Protein AF-0000000069885758 (afdb_homodimer)

Sequence (596 aa):
MWTYFDYKHWYDSSVLCEGYEKERKEKVSLLSLFIHCLVPGEAPQDLKSAHPSGGSHHKEPNPGRKSREGNLKYCLVILNQPLDKCFRRLWHKALLRACADGGANRLYDATEGERESFLPEFISGDFDSIRPEVSEYYAIKGCELISTPDQDHTDFTKCLEVLQKKIAEKDLQVDVIVTLGGLAGRFDQIMASVSTLFQATRITPLPVTIIQEESLICLLQPGKHKLCVDTGLEGEWCGLIPVGQPCKRVTTTGLKWNLTNHMLSFGTLVSTSNTYDGSGVVTVETDHPLLWTMAIKTMWTYFDYKHWYDSSVLCEGYEKERKEKVSLLSLFIHCLVPGEAPQDLKSAHPSGGSHHKEPNPGRKSREGNLKYCLVILNQPLDKCFRRLWHKALLRACADGGANRLYDATEGERESFLPEFISGDFDSIRPEVSEYYAIKGCELISTPDQDHTDFTKCLEVLQKKIAEKDLQVDVIVTLGGLAGRFDQIMASVSTLFQATRITPLPVTIIQEESLICLLQPGKHKLCVDTGLEGEWCGLIPVGQPCKRVTTTGLKWNLTNHMLSFGTLVSTSNTYDGSGVVTVETDHPLLWTMAIKT

Solvent-accessible surface area (backbone atoms only — not comparable to full-atom values): 33006 Å² total; per-residue (Å²): 135,86,79,78,78,79,86,65,78,80,67,77,74,74,81,66,65,73,74,57,61,73,70,64,62,65,59,27,51,56,58,34,39,76,35,72,31,76,73,85,70,76,88,78,70,95,94,75,90,66,83,76,78,80,81,77,77,79,70,74,76,65,80,66,77,70,67,77,70,69,82,60,34,27,32,37,37,30,29,70,37,84,78,61,83,52,48,61,62,52,56,76,66,35,78,44,38,34,21,23,28,30,8,46,45,39,52,54,64,74,27,65,96,50,47,84,80,65,71,43,64,30,36,23,18,68,55,82,63,36,47,67,72,54,55,50,50,42,48,74,74,64,31,42,77,45,82,45,77,60,80,88,49,52,42,63,47,52,33,50,48,53,49,44,51,51,37,59,75,66,66,58,82,64,60,32,38,41,26,40,27,41,65,59,76,51,55,48,54,24,52,46,44,56,26,34,55,50,37,37,68,77,61,36,93,52,54,58,35,36,34,38,85,46,25,33,37,34,66,39,63,55,41,63,36,36,32,49,65,66,68,78,44,59,44,79,35,27,29,45,41,27,57,29,31,57,23,67,39,27,33,40,44,40,36,64,77,58,38,75,64,34,57,30,23,62,48,75,39,63,48,46,81,33,34,67,59,76,74,37,44,33,36,42,34,30,72,34,54,34,31,40,35,33,29,37,67,108,137,83,79,77,78,80,87,66,81,83,67,84,82,74,82,84,76,69,75,87,64,66,72,82,58,54,77,25,48,49,72,19,34,87,26,40,64,41,43,70,59,78,70,76,72,76,83,69,84,85,66,89,82,79,85,72,78,76,70,74,76,68,78,66,79,68,69,77,61,71,79,81,33,27,31,36,38,31,29,69,36,84,78,61,81,54,48,61,63,52,56,74,64,34,78,44,38,34,22,21,28,29,8,45,46,39,52,54,62,73,27,66,95,51,47,85,80,65,70,43,64,30,37,22,18,67,54,83,65,34,46,69,71,53,55,51,49,42,48,75,74,65,32,42,77,45,81,46,74,59,80,89,50,53,42,63,47,52,34,48,48,54,47,43,50,52,37,60,75,66,65,57,82,63,53,33,37,43,27,40,26,42,67,59,78,52,55,48,52,26,51,46,43,56,27,36,53,51,35,36,66,79,63,36,92,52,53,59,36,35,35,36,85,46,26,34,37,35,67,39,62,56,42,71,39,46,36,46,65,68,37,79,32,59,46,80,35,27,29,46,41,28,59,28,30,58,23,67,39,27,34,39,44,38,36,63,76,58,38,74,64,34,58,30,24,61,45,73,40,64,48,46,81,32,34,68,58,76,74,36,43,33,35,42,33,31,71,32,54,34,31,38,35,34,28,37,65,108

InterPro domains:
  IPR006282 Thiamin pyrophosphokinase [TIGR01378] (76-294)
  IPR006282 Thiamin pyrophosphokinase [cd07995] (75-294)
  IPR007371 Thiamin pyrophosphokinase, catalytic domain [PF04263] (87-200)
  IPR007373 Thiamin pyrophosphokinase, thiamin-binding domain [PF04265] (224-291)
  IPR007373 Thiamin pyrophosphokinase, thiamin-binding domain [SM00983] (223-290)
  IPR036371 Thiamin pyrophosphokinase, thiamin-binding domain superfamily [SSF63862] (214-297)
  IPR036759 Thiamin pyrophosphokinase, catalytic domain superfamily [G3DSA:3.40.50.10240] (74-213)
  IPR036759 Thiamin pyrophosphokinase, catalytic domain superfamily [SSF63999] (67-210)

pLDDT: mean 77.27, std 27.97, range [18.02, 98.38]

Organism: Camelus bactrianus (NCBI:txid9837)

Nearest PDB structures (foldseek):
  3s4y-assembly1_A  TM=9.937E-01  e=1.651E-45  Homo sapiens
  2f17-assembly1_A  TM=9.076E-01  e=5.155E-46  Mus musculus
  2hh9-assembly1_A  TM=8.780E-01  e=3.515E-23  Candida albicans
  2g9z-assembly1_B  TM=8.948E-01  e=7.795E-23  Candida albicans
  2hh9-assembly1_B  TM=8.996E-01  e=5.889E-22  Candida albicans

Structure (mmCIF, N/CA/C/O backbone):
data_AF-0000000069885758-model_v1
#
loop_
_entity.id
_entity.type
_entity.pdbx_description
1 polymer 'Thiamine pyrophosphokinase 1'
#
loop_
_atom_site.group_PDB
_atom_site.id
_atom_site.type_symbol
_atom_site.label_atom_id
_atom_site.label_alt_id
_atom_site.label_comp_id
_atom_site.label_asym_id
_atom_site.label_entity_id
_atom_site.label_seq_id
_atom_site.pdbx_PDB_ins_code
_atom_site.Cartn_x
_atom_site.Cartn_y
_atom_site.Cartn_z
_atom_site.occupancy
_atom_site.B_iso_or_equiv
_atom_site.auth_seq_id
_atom_site.auth_comp_id
_atom_site.auth_asym_id
_atom_site.auth_atom_id
_atom_site.pdbx_PDB_model_num
ATOM 1 N N . MET A 1 1 ? -36.062 -21.953 16.547 1 20.11 1 MET A N 1
ATOM 2 C CA . MET A 1 1 ? -35.531 -22.797 17.609 1 20.11 1 MET A CA 1
ATOM 3 C C . MET A 1 1 ? -34.094 -23.156 17.344 1 20.11 1 MET A C 1
ATOM 5 O O . MET A 1 1 ? -33.781 -23.75 16.297 1 20.11 1 MET A O 1
ATOM 9 N N . TRP A 1 2 ? -33.062 -22.281 17.734 1 21.5 2 TRP A N 1
ATOM 10 C CA . TRP A 1 2 ? -31.766 -21.844 17.266 1 21.5 2 TRP A CA 1
ATOM 11 C C . TRP A 1 2 ? -30.672 -22.812 17.703 1 21.5 2 TRP A C 1
ATOM 13 O O . TRP A 1 2 ? -30.406 -22.969 18.891 1 21.5 2 TRP A O 1
ATOM 23 N N . THR A 1 3 ? -30.703 -24.188 17.266 1 20.47 3 THR A N 1
ATOM 24 C CA . THR A 1 3 ? -30.047 -25.359 17.828 1 20.47 3 THR A CA 1
ATOM 25 C C . THR A 1 3 ? -28.531 -25.156 17.875 1 20.47 3 THR A C 1
ATOM 27 O O . THR A 1 3 ? -27.938 -24.641 16.938 1 20.47 3 THR A O 1
ATOM 30 N N . TYR A 1 4 ? -27.953 -25.047 19.094 1 21.47 4 TYR A N 1
ATOM 31 C CA . TYR A 1 4 ? -26.656 -24.891 19.75 1 21.47 4 TYR A CA 1
ATOM 32 C C . TYR A 1 4 ? -25.688 -26 19.344 1 21.47 4 TYR A C 1
ATOM 34 O O . TYR A 1 4 ? -25.891 -27.172 19.703 1 21.47 4 TYR A O 1
ATOM 42 N N . PHE A 1 5 ? -25.281 -26.047 18.047 1 22.27 5 PHE A N 1
ATOM 43 C CA . PHE A 1 5 ? -24.5 -27.188 17.578 1 22.27 5 PHE A CA 1
ATOM 44 C C . PHE A 1 5 ? -23.266 -27.391 18.453 1 22.27 5 PHE A C 1
ATOM 46 O O . PHE A 1 5 ? -22.562 -26.422 18.781 1 22.27 5 PHE A O 1
ATOM 53 N N . ASP A 1 6 ? -23.234 -28.328 19.328 1 20.09 6 ASP A N 1
ATOM 54 C CA . ASP A 1 6 ? -22.359 -28.953 20.312 1 20.09 6 ASP A CA 1
ATOM 55 C C . ASP A 1 6 ? -20.953 -29.172 19.719 1 20.09 6 ASP A C 1
ATOM 57 O O . ASP A 1 6 ? -20.797 -29.875 18.719 1 20.09 6 ASP A O 1
ATOM 61 N N . TYR A 1 7 ? -20.031 -28.25 19.922 1 19.81 7 TYR A N 1
ATOM 62 C CA . TYR A 1 7 ? -18.641 -28.062 19.547 1 19.81 7 TYR A CA 1
ATOM 63 C C . TYR A 1 7 ? -17.766 -29.141 20.156 1 19.81 7 TYR A C 1
ATOM 65 O O . TYR A 1 7 ? -16.719 -28.844 20.75 1 19.81 7 TYR A O 1
ATOM 73 N N . LYS A 1 8 ? -18.422 -30.234 20.625 1 21.73 8 LYS A N 1
ATOM 74 C CA . LYS A 1 8 ? -17.734 -31.172 21.516 1 21.73 8 LYS A CA 1
ATOM 75 C C . LYS A 1 8 ? -16.484 -31.734 20.859 1 21.73 8 LYS A C 1
ATOM 77 O O . LYS A 1 8 ? -15.43 -31.812 21.5 1 21.73 8 LYS A O 1
ATOM 82 N N . HIS A 1 9 ? -16.594 -32.594 19.922 1 20.19 9 HIS A N 1
ATOM 83 C CA . HIS A 1 9 ? -15.781 -33.812 19.891 1 20.19 9 HIS A CA 1
ATOM 84 C C . HIS A 1 9 ? -14.367 -33.5 19.406 1 20.19 9 HIS A C 1
ATOM 86 O O . HIS A 1 9 ? -13.586 -34.438 19.156 1 20.19 9 HIS A O 1
ATOM 92 N N . TRP A 1 10 ? -14.039 -32.344 18.859 1 20.89 10 TRP A N 1
ATOM 93 C CA . TRP A 1 10 ? -12.945 -32.469 17.906 1 20.89 10 TRP A CA 1
ATOM 94 C C . TRP A 1 10 ? -11.602 -32.594 18.625 1 20.89 10 TRP A C 1
ATOM 96 O O . TRP A 1 10 ? -10.547 -32.562 17.984 1 20.89 10 TRP A O 1
ATOM 106 N N . TYR A 1 11 ? -11.602 -32.656 20.047 1 21.75 11 TYR A N 1
ATOM 107 C CA . TYR A 1 11 ? -10.297 -32.5 20.688 1 21.75 11 TYR A CA 1
ATOM 108 C C . TYR A 1 11 ? -9.484 -33.781 20.609 1 21.75 11 TYR A C 1
ATOM 110 O O . TYR A 1 11 ? -9.031 -34.312 21.625 1 21.75 11 TYR A O 1
ATOM 118 N N . ASP A 1 12 ? -9.875 -34.719 19.891 1 22.72 12 ASP A N 1
ATOM 119 C CA . ASP A 1 12 ? -9.062 -35.875 20.266 1 22.72 12 ASP A CA 1
ATOM 120 C C . ASP A 1 12 ? -7.578 -35.594 20.078 1 22.72 12 ASP A C 1
ATOM 122 O O . ASP A 1 12 ? -7.156 -35.156 19 1 22.72 12 ASP A O 1
ATOM 126 N N . SER A 1 13 ? -6.668 -35.531 21.156 1 24.08 13 SER A N 1
ATOM 127 C CA . SER A 1 13 ? -5.359 -35.156 21.672 1 24.08 13 SER A CA 1
ATOM 128 C C . SER A 1 13 ? -4.234 -35.875 20.922 1 24.08 13 SER A C 1
ATOM 130 O O . SER A 1 13 ? -3.115 -35.375 20.844 1 24.08 13 SER A O 1
ATOM 132 N N . SER A 1 14 ? -4.301 -37.219 20.875 1 24.34 14 SER A N 1
ATOM 133 C CA . SER A 1 14 ? -3.16 -38.125 20.812 1 24.34 14 SER A CA 1
ATOM 134 C C . SER A 1 14 ? -2.484 -38.062 19.438 1 24.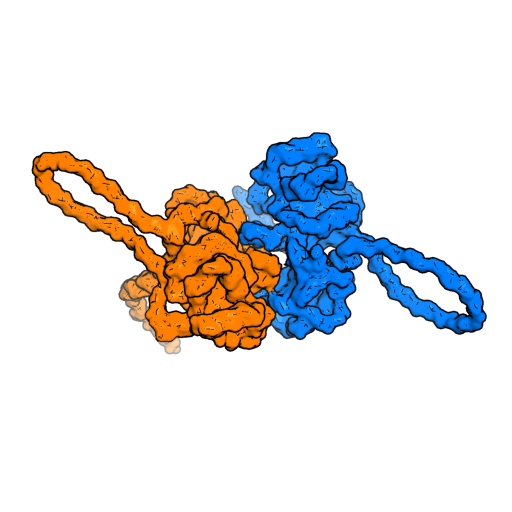34 14 SER A C 1
ATOM 136 O O . SER A 1 14 ? -1.276 -38.281 19.328 1 24.34 14 SER A O 1
ATOM 138 N N . VAL A 1 15 ? -3.314 -38.375 18.406 1 23.56 15 VAL A N 1
ATOM 139 C CA . VAL A 1 15 ? -2.736 -38.719 17.125 1 23.56 15 VAL A CA 1
ATOM 140 C C . VAL A 1 15 ? -2.039 -37.531 16.5 1 23.56 15 VAL A C 1
ATOM 142 O O . VAL A 1 15 ? -1.498 -37.625 15.398 1 23.56 15 VAL A O 1
ATOM 145 N N . LEU A 1 16 ? -2.131 -36.281 17.094 1 24.61 16 LEU A N 1
ATOM 146 C CA . LEU A 1 16 ? -1.741 -35.031 16.5 1 24.61 16 LEU A CA 1
ATOM 147 C C . LEU A 1 16 ? -0.222 -34.906 16.422 1 24.61 16 LEU A C 1
ATOM 149 O O . LEU A 1 16 ? 0.301 -33.938 15.852 1 24.61 16 LEU A O 1
ATOM 153 N N . CYS A 1 17 ? 0.562 -35.562 17.219 1 23.73 17 CYS A N 1
ATOM 154 C CA . CYS A 1 17 ? 1.978 -35.375 17.5 1 23.73 17 CYS A CA 1
ATOM 155 C C . CYS A 1 17 ? 2.84 -35.844 16.328 1 23.73 17 CYS A C 1
ATOM 157 O O . CYS A 1 17 ? 3.945 -35.312 16.125 1 23.73 17 CYS A O 1
ATOM 159 N N . GLU A 1 18 ? 2.604 -37.094 15.891 1 26.81 18 GLU A N 1
ATOM 160 C CA . GLU A 1 18 ? 3.635 -37.719 15.078 1 26.81 18 GLU A CA 1
ATOM 161 C C . GLU A 1 18 ? 3.777 -37.031 13.727 1 26.81 18 GLU A C 1
ATOM 163 O O . GLU A 1 18 ? 4.879 -36.938 13.18 1 26.81 18 GLU A O 1
ATOM 168 N N . GLY A 1 19 ? 2.598 -36.75 12.977 1 24.81 19 GLY A N 1
ATOM 169 C CA . GLY A 1 19 ? 2.539 -36.281 11.602 1 24.81 19 GLY A CA 1
ATOM 170 C C . GLY A 1 19 ? 2.998 -34.844 11.43 1 24.81 19 GLY A C 1
ATOM 171 O O . GLY A 1 19 ? 2.902 -34.281 10.336 1 24.81 19 GLY A O 1
ATOM 172 N N . TYR A 1 20 ? 3.199 -33.969 12.438 1 28.89 20 TYR A N 1
ATOM 173 C CA . TYR A 1 20 ? 3.732 -32.625 12.594 1 28.89 20 TYR A CA 1
ATOM 174 C C . TYR A 1 20 ? 5.195 -32.562 12.172 1 28.89 20 TYR A C 1
ATOM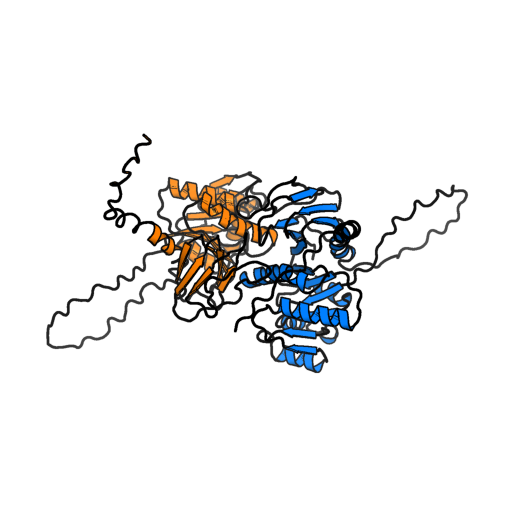 176 O O . TYR A 1 20 ? 5.75 -31.469 11.984 1 28.89 20 TYR A O 1
ATOM 184 N N . GLU A 1 21 ? 6.004 -33.531 12.367 1 28.75 21 GLU A N 1
ATOM 185 C CA . GLU A 1 21 ? 7.438 -33.5 12.109 1 28.75 21 GLU A CA 1
ATOM 186 C C . GLU A 1 21 ? 7.73 -33.344 10.625 1 28.75 21 GLU A C 1
ATOM 188 O O . GLU A 1 21 ? 8.672 -32.656 10.242 1 28.75 21 GLU A O 1
ATOM 193 N N . LYS A 1 22 ? 7.285 -34.219 9.695 1 29.67 22 LYS A N 1
ATOM 194 C CA . LYS A 1 22 ? 7.625 -34.281 8.281 1 29.67 22 LYS A CA 1
ATOM 195 C C . LYS A 1 22 ? 7.156 -33 7.57 1 29.67 22 LYS A C 1
ATOM 197 O O . LYS A 1 22 ? 7.781 -32.562 6.609 1 29.67 22 LYS A O 1
ATOM 202 N N . GLU A 1 23 ? 5.996 -32.375 7.836 1 30.22 23 GLU A N 1
ATOM 203 C CA . GLU A 1 23 ? 5.332 -31.25 7.184 1 30.22 23 GLU A CA 1
ATOM 204 C C . GLU A 1 23 ? 6.023 -29.938 7.512 1 30.22 23 GLU A C 1
ATOM 206 O O . GLU A 1 23 ? 5.707 -28.906 6.926 1 30.22 23 GLU A O 1
ATOM 211 N N . ARG A 1 24 ? 6.762 -29.719 8.547 1 31.73 24 ARG A N 1
ATOM 212 C CA . ARG A 1 24 ? 7.609 -28.578 8.898 1 31.73 24 ARG A CA 1
ATOM 213 C C . ARG A 1 24 ? 8.727 -28.391 7.879 1 31.73 24 ARG A C 1
ATOM 215 O O . ARG A 1 24 ? 9.367 -27.344 7.836 1 31.73 24 ARG A O 1
ATOM 222 N N . LYS A 1 25 ? 9.406 -29.453 7.438 1 31.94 25 LYS A N 1
ATOM 223 C CA . LYS A 1 25 ? 10.594 -29.406 6.586 1 31.94 25 LYS A CA 1
ATOM 224 C C . LYS A 1 25 ? 10.344 -28.562 5.336 1 31.94 25 LYS A C 1
ATOM 226 O O . LYS A 1 25 ? 11.172 -27.75 4.953 1 31.94 25 LYS A O 1
ATOM 231 N N . GLU A 1 26 ? 9.5 -29.109 4.363 1 31.17 26 GLU A N 1
ATOM 232 C CA . GLU A 1 26 ? 9.523 -28.719 2.957 1 31.17 26 GLU A CA 1
ATOM 233 C C . GLU A 1 26 ? 9 -27.297 2.766 1 31.17 26 GLU A C 1
ATOM 235 O O . GLU A 1 26 ? 8.82 -26.844 1.634 1 31.17 26 GLU A O 1
ATOM 240 N N . LYS A 1 27 ? 8.414 -26.75 3.672 1 33.06 27 LYS A N 1
ATOM 241 C CA . LYS A 1 27 ? 7.82 -25.438 3.432 1 33.06 27 LYS A CA 1
ATOM 242 C C . LYS A 1 27 ? 8.883 -24.422 3.031 1 33.06 27 LYS A C 1
ATOM 244 O O . LYS A 1 27 ? 8.617 -23.219 3.01 1 33.06 27 LYS A O 1
ATOM 249 N N . VAL A 1 28 ? 10.156 -24.75 3.264 1 32.19 28 VAL A N 1
ATOM 250 C CA . VAL A 1 28 ? 11.211 -23.875 2.756 1 32.19 28 VAL A CA 1
ATOM 251 C C . VAL A 1 28 ? 10.969 -23.578 1.276 1 32.19 28 VAL A C 1
ATOM 253 O O . VAL A 1 28 ? 11.547 -22.641 0.724 1 32.19 28 VAL A O 1
ATOM 256 N N . SER A 1 29 ? 10.523 -24.75 0.488 1 32.31 29 SER A N 1
ATOM 257 C CA . SER A 1 29 ? 10.898 -24.688 -0.921 1 32.31 29 SER A CA 1
ATOM 258 C C . SER A 1 29 ? 10.383 -23.406 -1.576 1 32.31 29 SER A C 1
ATOM 260 O O . SER A 1 29 ? 10.844 -23.031 -2.654 1 32.31 29 SER A O 1
ATOM 262 N N . LEU A 1 30 ? 9.234 -23.062 -1.183 1 32.47 30 LEU A N 1
ATOM 263 C CA . LEU A 1 30 ? 8.422 -22.375 -2.188 1 32.47 30 LEU A CA 1
ATOM 264 C C . LEU A 1 30 ? 8.953 -20.969 -2.436 1 32.47 30 LEU A C 1
ATOM 266 O O . LEU A 1 30 ? 8.875 -20.453 -3.557 1 32.47 30 LEU A O 1
ATOM 270 N N . LEU A 1 31 ? 9.289 -20.391 -1.354 1 37.53 31 LEU A N 1
ATOM 271 C CA . LEU A 1 31 ? 9.68 -19.094 -1.901 1 37.53 31 LEU A CA 1
ATOM 272 C C . LEU A 1 31 ? 10.859 -19.234 -2.854 1 37.53 31 LEU A C 1
ATOM 274 O O . LEU A 1 31 ? 11.258 -18.266 -3.51 1 37.53 31 LEU A O 1
ATOM 278 N N . SER A 1 32 ? 11.539 -20.375 -2.859 1 35.81 32 SER A N 1
ATOM 279 C CA . SER A 1 32 ? 12.664 -20.875 -3.641 1 35.81 32 SER A CA 1
ATOM 280 C C . SER A 1 32 ? 12.414 -20.734 -5.137 1 35.81 32 SER A C 1
ATOM 282 O O . SER A 1 32 ? 13.312 -20.359 -5.891 1 35.81 32 SER A O 1
ATOM 284 N N . LEU A 1 33 ? 11.266 -21.281 -5.652 1 38.31 33 LEU A N 1
ATOM 285 C CA . LEU A 1 33 ? 10.781 -21.328 -7.027 1 38.31 33 LEU A CA 1
ATOM 286 C C . LEU A 1 33 ? 10.586 -19.938 -7.594 1 38.31 33 LEU A C 1
ATOM 288 O O . LEU A 1 33 ? 10.914 -19.672 -8.75 1 38.31 33 LEU A O 1
ATOM 292 N N . PHE A 1 34 ? 9.734 -19.234 -6.789 1 39.75 34 PHE A N 1
ATOM 293 C CA . PHE A 1 34 ? 9.227 -18.031 -7.461 1 39.75 34 PHE A CA 1
ATOM 294 C C . PHE A 1 34 ? 10.336 -17.344 -8.25 1 39.75 34 PHE A C 1
ATOM 296 O O . PHE A 1 34 ? 10.078 -16.766 -9.312 1 39.75 34 PHE A O 1
ATOM 303 N N . ILE A 1 35 ? 11.562 -17.688 -7.859 1 41.09 35 ILE A N 1
ATOM 304 C CA . ILE A 1 35 ? 12.938 -17.297 -8.164 1 41.09 35 ILE A CA 1
ATOM 305 C C . ILE A 1 35 ? 13.5 -18.219 -9.242 1 41.09 35 ILE A C 1
ATOM 307 O O . ILE A 1 35 ? 14.266 -17.781 -10.109 1 41.09 35 ILE A O 1
ATOM 311 N N . HIS A 1 36 ? 13.367 -19.484 -9.078 1 40.66 36 HIS A N 1
ATOM 312 C CA . HIS A 1 36 ? 14.156 -20.297 -9.992 1 40.66 36 HIS A CA 1
ATOM 313 C C . HIS A 1 36 ? 14.062 -19.766 -11.422 1 40.66 36 HIS A C 1
ATOM 315 O O . HIS A 1 36 ? 15.031 -19.812 -12.18 1 40.66 36 HIS A O 1
ATOM 321 N N . CYS A 1 37 ? 12.992 -19.453 -11.836 1 35.88 37 CYS A N 1
ATOM 322 C CA . CYS A 1 37 ? 12.266 -19.109 -13.055 1 35.88 37 CYS A CA 1
ATOM 323 C C . CYS A 1 37 ? 12.352 -17.625 -13.352 1 35.88 37 CYS A C 1
ATOM 325 O O . CYS A 1 37 ? 11.969 -17.172 -14.43 1 35.88 37 CYS A O 1
ATOM 327 N N . LEU A 1 38 ? 12.375 -16.516 -12.742 1 37.34 38 LEU A N 1
ATOM 328 C CA . LEU A 1 38 ? 11.773 -15.508 -13.602 1 37.34 38 LEU A CA 1
ATOM 329 C C . LEU A 1 38 ? 12.109 -15.766 -15.062 1 37.34 38 LEU A C 1
ATOM 331 O O . LEU A 1 38 ? 13.281 -15.852 -15.43 1 37.34 38 LEU A O 1
ATOM 335 N N . VAL A 1 39 ? 12.125 -16.25 -16.391 1 34.97 39 VAL A N 1
ATOM 336 C CA . VAL A 1 39 ? 11.984 -17.172 -17.5 1 34.97 39 VAL A CA 1
ATOM 337 C C . VAL A 1 39 ? 13.344 -17.781 -17.844 1 34.97 39 VAL A C 1
ATOM 339 O O . VAL A 1 39 ? 13.43 -18.891 -18.375 1 34.97 39 VAL A O 1
ATOM 342 N N . PRO A 1 40 ? 14.766 -17.188 -18 1 34.78 40 PRO A N 1
ATOM 343 C CA . PRO A 1 40 ? 15.391 -17.703 -19.219 1 34.78 40 PRO A CA 1
ATOM 344 C C . PRO A 1 40 ? 16.031 -19.078 -19.016 1 34.78 40 PRO A C 1
ATOM 346 O O . PRO A 1 40 ? 16.891 -19.234 -18.141 1 34.78 40 PRO A O 1
ATOM 349 N N . GLY A 1 41 ? 15.453 -20.125 -19.078 1 32.44 41 GLY A N 1
ATOM 350 C CA . GLY A 1 41 ? 16.312 -21.281 -19.219 1 32.44 41 GLY A CA 1
ATOM 351 C C . GLY A 1 41 ? 17.203 -21.234 -20.453 1 32.44 41 GLY A C 1
ATOM 352 O O . GLY A 1 41 ? 17.953 -22.156 -20.719 1 32.44 41 GLY A O 1
ATOM 353 N N . GLU A 1 42 ? 17.219 -20.531 -21.641 1 31.41 42 GLU A N 1
ATOM 354 C CA . GLU A 1 42 ? 17.828 -21.281 -22.719 1 31.41 42 GLU A CA 1
ATOM 355 C C . GLU A 1 42 ? 19.328 -21.469 -22.516 1 31.41 42 GLU A C 1
ATOM 357 O O . GLU A 1 42 ? 19.844 -22.578 -22.625 1 31.41 42 GLU A O 1
ATOM 362 N N . ALA A 1 43 ? 20.594 -20.844 -23.125 1 29.22 43 ALA A N 1
ATOM 363 C CA . ALA A 1 43 ? 21.312 -21.297 -24.312 1 29.22 43 ALA A CA 1
ATOM 364 C C . ALA A 1 43 ? 22.5 -22.172 -23.938 1 29.22 43 ALA A C 1
ATOM 366 O O . ALA A 1 43 ? 23.375 -21.75 -23.188 1 29.22 43 ALA A O 1
ATOM 367 N N . PRO A 1 44 ? 22.578 -23.547 -24.062 1 28.77 44 PRO A N 1
ATOM 368 C CA . PRO A 1 44 ? 23.812 -24.312 -24.203 1 28.77 44 PRO A CA 1
ATOM 369 C C . PRO A 1 44 ? 24.766 -23.719 -25.25 1 28.77 44 PRO A C 1
ATOM 371 O O . PRO A 1 44 ? 25.781 -24.344 -25.578 1 28.77 44 PRO A O 1
ATOM 374 N N . GLN A 1 45 ? 24.875 -22.703 -25.828 1 23.16 45 GLN A N 1
ATOM 375 C CA . GLN A 1 45 ? 25.438 -23 -27.141 1 23.16 45 GLN A CA 1
ATOM 376 C C . GLN A 1 45 ? 26.891 -23.469 -27.031 1 23.16 45 GLN A C 1
ATOM 378 O O . GLN A 1 45 ? 27.328 -24.312 -27.812 1 23.16 45 GLN A O 1
ATOM 383 N N . ASP A 1 46 ? 28.062 -22.844 -26.625 1 24.42 46 ASP A N 1
ATOM 384 C CA . ASP A 1 46 ? 29.062 -22.781 -27.688 1 24.42 46 ASP A CA 1
ATOM 385 C C . ASP A 1 46 ? 29.844 -24.094 -27.781 1 24.42 46 ASP A C 1
ATOM 387 O O . ASP A 1 46 ? 29.984 -24.812 -26.797 1 24.42 46 ASP A O 1
ATOM 391 N N . LEU A 1 47 ? 30.984 -24.531 -28.969 1 20.81 47 LEU A N 1
ATOM 392 C CA . LEU A 1 47 ? 31.531 -25.203 -30.141 1 20.81 47 LEU A CA 1
ATOM 393 C C . LEU A 1 47 ? 32.656 -26.156 -29.734 1 20.81 47 LEU A C 1
ATOM 395 O O . LEU A 1 47 ? 32.625 -27.328 -30.094 1 20.81 47 LEU A O 1
ATOM 399 N N . LYS A 1 48 ? 34.125 -25.828 -30.281 1 23.5 48 LYS A N 1
ATOM 400 C CA . LYS A 1 48 ? 35.062 -26.531 -31.172 1 23.5 48 LYS A CA 1
ATOM 401 C C . LYS A 1 48 ? 36.031 -27.391 -30.375 1 23.5 48 LYS A C 1
ATOM 403 O O . LYS A 1 48 ? 36.875 -28.078 -30.953 1 23.5 48 LYS A O 1
ATOM 408 N N . SER A 1 49 ? 36.562 -26.953 -29.031 1 23.2 49 SER A N 1
ATOM 409 C CA . SER A 1 49 ? 37.938 -27.422 -29.078 1 23.2 49 SER A CA 1
ATOM 410 C C . SER A 1 49 ? 38.031 -28.906 -28.797 1 23.2 49 SER A C 1
ATOM 412 O O . SER A 1 49 ? 37.656 -29.359 -27.719 1 23.2 49 SER A O 1
ATOM 414 N N . ALA A 1 50 ? 38.031 -29.828 -29.797 1 22.89 50 ALA A N 1
ATOM 415 C CA . ALA A 1 50 ? 38.375 -31.25 -29.844 1 22.89 50 ALA A CA 1
ATOM 416 C C . ALA A 1 50 ? 39.656 -31.531 -29.094 1 22.89 50 ALA A C 1
ATOM 418 O O . ALA A 1 50 ? 40 -32.688 -28.875 1 22.89 50 ALA A O 1
ATOM 419 N N . HIS A 1 51 ? 40.781 -30.703 -28.938 1 28.12 51 HIS A N 1
ATOM 420 C CA . HIS A 1 51 ? 41.906 -31.625 -29.156 1 28.12 51 HIS A CA 1
ATOM 421 C C . HIS A 1 51 ? 42.031 -32.625 -28 1 28.12 51 HIS A C 1
ATOM 423 O O . HIS A 1 51 ? 41.781 -32.25 -26.844 1 28.12 51 HIS A O 1
ATOM 429 N N . PRO A 1 52 ? 42.281 -33.969 -28.188 1 26.39 52 PRO A N 1
ATOM 430 C CA . PRO A 1 52 ? 42.25 -35.281 -27.531 1 26.39 52 PRO A CA 1
ATOM 431 C C . PRO A 1 52 ? 43.25 -35.406 -26.406 1 26.39 52 PRO A C 1
ATOM 433 O O . PRO A 1 52 ? 43.469 -36.5 -25.844 1 26.39 52 PRO A O 1
ATOM 436 N N . SER A 1 53 ? 43.969 -34.188 -25.938 1 26.02 53 SER A N 1
ATOM 437 C CA . SER A 1 53 ? 45.188 -34.844 -25.406 1 26.02 53 SER A CA 1
ATOM 438 C C . SER A 1 53 ? 44.844 -35.781 -24.25 1 26.02 53 SER A C 1
ATOM 440 O O . SER A 1 53 ? 43.75 -35.688 -23.672 1 26.02 53 SER A O 1
ATOM 442 N N . GLY A 1 54 ? 45.812 -36.25 -23.562 1 25.33 54 GLY A N 1
ATOM 443 C CA . GLY A 1 54 ? 46.219 -37.5 -22.906 1 25.33 54 GLY A CA 1
ATOM 444 C C . GLY A 1 54 ? 45.531 -37.688 -21.562 1 25.33 54 GLY A C 1
ATOM 445 O O . GLY A 1 54 ? 44.5 -38.344 -21.484 1 25.33 54 GLY A O 1
ATOM 446 N N . GLY A 1 55 ? 46.25 -37.719 -20.5 1 28.06 55 GLY A N 1
ATOM 447 C CA . GLY A 1 55 ? 46.375 -38.656 -19.406 1 28.06 55 GLY A CA 1
ATOM 448 C C . GLY A 1 55 ? 45.469 -38.344 -18.234 1 28.06 55 GLY A C 1
ATOM 449 O O . GLY A 1 55 ? 45.594 -38.938 -17.172 1 28.06 55 GLY A O 1
ATOM 450 N N . SER A 1 56 ? 44.594 -37.281 -18.312 1 25.92 56 SER A N 1
ATOM 451 C CA . SER A 1 56 ? 44.312 -36.625 -17.047 1 25.92 56 SER A CA 1
ATOM 452 C C . SER A 1 56 ? 43.406 -37.469 -16.156 1 25.92 56 SER A C 1
ATOM 454 O O . SER A 1 56 ? 42.562 -38.219 -16.656 1 25.92 56 SER A O 1
ATOM 456 N N . HIS A 1 57 ? 43.875 -37.656 -14.898 1 28.47 57 HIS A N 1
ATOM 457 C CA . HIS A 1 57 ? 43.375 -38.344 -13.719 1 28.47 57 HIS A CA 1
ATOM 458 C C . HIS A 1 57 ? 41.906 -37.969 -13.461 1 28.47 57 HIS A C 1
ATOM 460 O O . HIS A 1 57 ? 41.5 -36.812 -13.68 1 28.47 57 HIS A O 1
ATOM 466 N N . HIS A 1 58 ? 41.062 -38.969 -13.484 1 24.12 58 HIS A N 1
ATOM 467 C CA . HIS A 1 58 ? 39.594 -39.031 -13.492 1 24.12 58 HIS A CA 1
ATOM 468 C C . HIS A 1 58 ? 39 -38.469 -12.203 1 24.12 58 HIS A C 1
ATOM 470 O O . HIS A 1 58 ? 39.062 -39.125 -11.148 1 24.12 58 HIS A O 1
ATOM 476 N N . LYS A 1 59 ? 39.469 -37.188 -11.781 1 29.08 59 LYS A N 1
ATOM 477 C CA . LYS A 1 59 ? 38.781 -36.688 -10.602 1 29.08 59 LYS A CA 1
ATOM 478 C C . LYS A 1 59 ? 37.281 -36.938 -10.68 1 29.08 59 LYS A C 1
ATOM 480 O O . LYS A 1 59 ? 36.656 -36.719 -11.719 1 29.08 59 LYS A O 1
ATOM 485 N N . GLU A 1 60 ? 36.875 -37.906 -9.836 1 28.23 60 GLU A N 1
ATOM 486 C CA . GLU A 1 60 ? 35.438 -38.281 -9.719 1 28.23 60 GLU A CA 1
ATOM 487 C C . GLU A 1 60 ? 34.562 -37.031 -9.688 1 28.23 60 GLU A C 1
ATOM 489 O O . GLU A 1 60 ? 34.844 -36.062 -8.977 1 28.23 60 GLU A O 1
ATOM 494 N N . PRO A 1 61 ? 33.812 -36.75 -10.781 1 28.69 61 PRO A N 1
ATOM 495 C CA . PRO A 1 61 ? 32.969 -35.562 -10.875 1 28.69 61 PRO A CA 1
ATOM 496 C C . PRO A 1 61 ? 32.094 -35.375 -9.656 1 28.69 61 PRO A C 1
ATOM 498 O O . PRO A 1 61 ? 31.625 -36.344 -9.055 1 28.69 61 PRO A O 1
ATOM 501 N N . ASN A 1 62 ? 32.594 -34.562 -8.703 1 29.94 62 ASN A N 1
ATOM 502 C CA . ASN A 1 62 ? 31.766 -34.125 -7.582 1 29.94 62 ASN A CA 1
ATOM 503 C C . ASN A 1 62 ? 30.281 -34.125 -7.949 1 29.94 62 ASN A C 1
ATOM 505 O O . ASN A 1 62 ? 29.906 -33.719 -9.055 1 29.94 62 ASN A O 1
ATOM 509 N N . PRO A 1 63 ? 29.547 -35.062 -7.27 1 29.95 63 PRO A N 1
ATOM 510 C CA . PRO A 1 63 ? 28.125 -35.062 -7.59 1 29.95 63 PRO A CA 1
ATOM 511 C C . PRO A 1 63 ? 27.594 -33.688 -7.953 1 29.95 63 PRO A C 1
ATOM 513 O O . PRO A 1 63 ? 28.141 -32.688 -7.488 1 29.95 63 PRO A O 1
ATOM 516 N N . GLY A 1 64 ? 27.328 -33.5 -9.156 1 27.17 64 GLY A N 1
ATOM 517 C CA . GLY A 1 64 ? 26.766 -32.375 -9.891 1 27.17 64 GLY A CA 1
ATOM 518 C C . GLY A 1 64 ? 25.766 -31.562 -9.078 1 27.17 64 GLY A C 1
ATOM 519 O O . GLY A 1 64 ? 25.094 -32.094 -8.211 1 27.17 64 GLY A O 1
ATOM 520 N N . ARG A 1 65 ? 26.188 -30.5 -8.531 1 29.81 65 ARG A N 1
ATOM 521 C CA . ARG A 1 65 ? 25.188 -29.484 -8.211 1 29.81 65 ARG A CA 1
ATOM 522 C C . ARG A 1 65 ? 23.953 -29.625 -9.094 1 29.81 65 ARG A C 1
ATOM 524 O O . ARG A 1 65 ? 24 -29.281 -10.281 1 29.81 65 ARG A O 1
ATOM 531 N N . LYS A 1 66 ? 23.359 -30.859 -8.945 1 31.11 66 LYS A N 1
ATOM 532 C CA . LYS A 1 66 ? 22.062 -30.984 -9.617 1 31.11 66 LYS A CA 1
ATOM 533 C C . LYS A 1 66 ? 21.328 -29.656 -9.656 1 31.11 66 LYS A C 1
ATOM 535 O O . LYS A 1 66 ? 20.969 -29.109 -8.617 1 31.11 66 LYS A O 1
ATOM 540 N N . SER A 1 67 ? 21.797 -28.719 -10.328 1 33.47 67 SER A N 1
ATOM 541 C CA . SER A 1 67 ? 21.047 -27.562 -10.805 1 33.47 67 SER A CA 1
ATOM 542 C C . SER A 1 67 ? 19.547 -27.859 -10.859 1 33.47 67 SER A C 1
ATOM 544 O O . SER A 1 67 ? 19.094 -28.625 -11.711 1 33.47 67 SER A O 1
ATOM 546 N N . ARG A 1 68 ? 19.016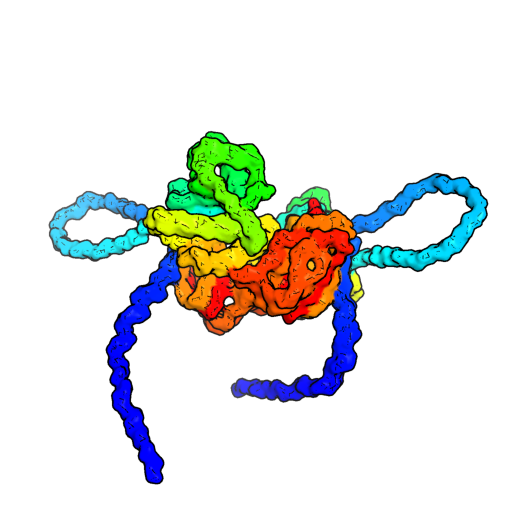 -28.406 -9.867 1 34.31 68 ARG A N 1
ATOM 547 C CA . ARG A 1 68 ? 17.562 -28.5 -9.844 1 34.31 68 ARG A CA 1
ATOM 548 C C . ARG A 1 68 ? 16.922 -27.359 -10.609 1 34.31 68 ARG A C 1
ATOM 550 O O . ARG A 1 68 ? 16.641 -26.297 -10.047 1 34.31 68 ARG A O 1
ATOM 557 N N . GLU A 1 69 ? 17.406 -26.859 -11.539 1 41.56 69 GLU A N 1
ATOM 558 C CA . GLU A 1 69 ? 16.922 -26.047 -12.656 1 41.56 69 GLU A CA 1
ATOM 559 C C . GLU A 1 69 ? 15.477 -26.375 -13 1 41.56 69 GLU A C 1
ATOM 561 O O . GLU A 1 69 ? 15.07 -26.266 -14.156 1 41.56 69 GLU A O 1
ATOM 566 N N . GLY A 1 70 ? 14.875 -27.172 -12.32 1 45.91 70 GLY A N 1
ATOM 567 C CA . GLY A 1 70 ? 13.531 -27.609 -12.672 1 45.91 70 GLY A CA 1
ATOM 568 C C . GLY A 1 70 ? 12.562 -26.469 -12.875 1 45.91 70 GLY A C 1
ATOM 569 O O . GLY A 1 70 ? 12.734 -25.391 -12.297 1 45.91 70 GLY A O 1
ATOM 570 N N . ASN A 1 71 ? 11.898 -26.266 -14.242 1 62.53 71 ASN A N 1
ATOM 571 C CA . ASN A 1 71 ? 10.922 -25.344 -14.805 1 62.53 71 ASN A CA 1
ATOM 572 C C . ASN A 1 71 ? 9.781 -25.062 -13.828 1 62.53 71 ASN A C 1
ATOM 574 O O . ASN A 1 71 ? 9.039 -25.969 -13.453 1 62.53 71 ASN A O 1
ATOM 578 N N . LEU A 1 72 ? 9.859 -23.922 -13.07 1 76.38 72 LEU A N 1
ATOM 579 C CA . LEU A 1 72 ? 8.758 -23.5 -12.219 1 76.38 72 LEU A CA 1
ATOM 580 C C . LEU A 1 72 ? 7.449 -23.438 -13 1 76.38 72 LEU A C 1
ATOM 582 O O . LEU A 1 72 ? 7.398 -22.828 -14.078 1 76.38 72 LEU A O 1
ATOM 586 N N . LYS A 1 73 ? 6.605 -24.281 -12.594 1 86.81 73 LYS A N 1
ATOM 587 C CA . LYS A 1 73 ? 5.285 -24.25 -13.211 1 86.81 73 LYS A CA 1
ATOM 588 C C . LYS A 1 73 ? 4.348 -23.297 -12.484 1 86.81 73 LYS A C 1
ATOM 590 O O . LYS A 1 73 ? 4.109 -23.453 -11.281 1 86.81 73 LYS A O 1
ATOM 595 N N . TYR A 1 74 ? 3.871 -22.312 -13.25 1 90.56 74 TYR A N 1
ATOM 596 C CA . TYR A 1 74 ? 3.055 -21.328 -12.562 1 90.56 74 TYR A CA 1
ATOM 597 C C . TYR A 1 74 ? 1.841 -20.938 -13.398 1 90.56 74 TYR A C 1
ATOM 599 O O . TYR A 1 74 ? 1.79 -21.234 -14.602 1 90.56 74 TYR A O 1
ATOM 607 N N . CYS A 1 75 ? 0.867 -20.422 -12.703 1 94.5 75 CYS A N 1
ATOM 608 C CA . CYS A 1 75 ? -0.282 -19.766 -13.32 1 94.5 75 CYS A CA 1
ATOM 609 C C . CYS A 1 75 ? -0.176 -18.25 -13.203 1 94.5 75 CYS A C 1
ATOM 611 O O . CYS A 1 75 ? 0.525 -17.734 -12.32 1 94.5 75 CYS A O 1
ATOM 613 N N . LEU A 1 76 ? -0.853 -17.625 -14.164 1 95.12 76 LEU A N 1
ATOM 614 C CA . LEU A 1 76 ? -0.731 -16.172 -14.234 1 95.12 76 LEU A CA 1
ATOM 615 C C . LEU A 1 76 ? -2.096 -15.5 -14.102 1 95.12 76 LEU A C 1
ATOM 617 O O . LEU A 1 76 ? -3.053 -15.891 -14.773 1 95.12 76 LEU A O 1
ATOM 621 N N . VAL A 1 77 ? -2.186 -14.562 -13.164 1 97.31 77 VAL A N 1
ATOM 622 C CA . VAL A 1 77 ? -3.385 -13.742 -12.992 1 97.31 77 VAL A CA 1
ATOM 623 C C . VAL A 1 77 ? -3.066 -12.281 -13.305 1 97.31 77 VAL A C 1
ATOM 625 O O . VAL A 1 77 ? -2.1 -11.727 -12.781 1 97.31 77 VAL A O 1
ATOM 628 N N . ILE A 1 78 ? -3.875 -11.672 -14.148 1 97.5 78 ILE A N 1
ATOM 629 C CA . ILE A 1 78 ? -3.691 -10.273 -14.508 1 97.5 78 ILE A CA 1
ATOM 630 C C . ILE A 1 78 ? -4.777 -9.422 -13.852 1 97.5 78 ILE A C 1
ATOM 632 O O . ILE A 1 78 ? -5.969 -9.664 -14.062 1 97.5 78 ILE A O 1
ATOM 636 N N . LEU A 1 79 ? -4.34 -8.461 -13.07 1 97.44 79 LEU A N 1
ATOM 637 C CA . LEU A 1 79 ? -5.262 -7.523 -12.438 1 97.44 79 LEU A CA 1
ATOM 638 C C . LEU A 1 79 ? -5.332 -6.223 -13.227 1 97.44 79 LEU A C 1
ATOM 640 O O . LEU A 1 79 ? -4.672 -6.078 -14.258 1 97.44 79 LEU A O 1
ATOM 644 N N . ASN A 1 80 ? -6.191 -5.293 -12.727 1 95.31 80 ASN A N 1
ATOM 645 C CA . ASN A 1 80 ? -6.512 -4.09 -13.484 1 95.31 80 ASN A CA 1
ATOM 646 C C . ASN A 1 80 ? -5.5 -2.977 -13.227 1 95.31 80 ASN A C 1
ATOM 648 O O . ASN A 1 80 ? -5.867 -1.885 -12.789 1 95.31 80 ASN A O 1
ATOM 652 N N . GLN A 1 81 ? -4.285 -3.227 -13.523 1 93.81 81 GLN A N 1
ATOM 653 C CA . GLN A 1 81 ? -3.182 -2.277 -13.445 1 93.81 81 GLN A CA 1
ATOM 654 C C . GLN A 1 81 ? -2.285 -2.371 -14.68 1 93.81 81 GLN A C 1
ATOM 656 O O . GLN A 1 81 ? -2.277 -3.393 -15.367 1 93.81 81 GLN A O 1
ATOM 661 N N . PRO A 1 82 ? -1.569 -1.304 -14.953 1 91.69 82 PRO A N 1
ATOM 662 C CA . PRO A 1 82 ? -0.685 -1.334 -16.125 1 91.69 82 PRO A CA 1
ATOM 663 C C . PRO A 1 82 ? 0.305 -2.496 -16.078 1 91.69 82 PRO A C 1
ATOM 665 O O . PRO A 1 82 ? 0.819 -2.838 -15.016 1 91.69 82 PRO A O 1
ATOM 668 N N . LEU A 1 83 ? 0.549 -3.012 -17.297 1 91.75 83 LEU A N 1
ATOM 669 C CA . LEU A 1 83 ? 1.45 -4.152 -17.422 1 91.75 83 LEU A CA 1
ATOM 670 C C . LEU A 1 83 ? 2.85 -3.699 -17.828 1 91.75 83 LEU A C 1
ATOM 672 O O . LEU A 1 83 ? 3 -2.812 -18.672 1 91.75 83 LEU A O 1
ATOM 676 N N . ASP A 1 84 ? 3.758 -4.301 -17.141 1 82.31 84 ASP A N 1
ATOM 677 C CA . ASP A 1 84 ? 5.148 -3.996 -17.453 1 82.31 84 ASP A CA 1
ATOM 678 C C . ASP A 1 84 ? 5.664 -4.895 -18.578 1 82.31 84 ASP A C 1
ATOM 680 O O . ASP A 1 84 ? 4.957 -5.789 -19.031 1 82.31 84 ASP A O 1
ATOM 684 N N . LYS A 1 85 ? 6.926 -4.691 -18.891 1 76.31 85 LYS A N 1
ATOM 685 C CA . LYS A 1 85 ? 7.516 -5.383 -20.031 1 76.31 85 LYS A CA 1
ATOM 686 C C . LYS A 1 85 ? 7.703 -6.871 -19.734 1 76.31 85 LYS A C 1
ATOM 688 O O . LYS A 1 85 ? 7.66 -7.699 -20.641 1 76.31 85 LYS A O 1
ATOM 693 N N . CYS A 1 86 ? 7.75 -7.195 -18.547 1 77.56 86 CYS A N 1
ATOM 694 C CA . CYS A 1 86 ? 8.039 -8.586 -18.203 1 77.56 86 CYS A CA 1
ATOM 695 C C . CYS A 1 86 ? 6.809 -9.461 -18.391 1 77.56 86 CYS A C 1
ATOM 697 O O . CYS A 1 86 ? 6.91 -10.688 -18.391 1 77.56 86 CYS A O 1
ATOM 699 N N . PHE A 1 87 ? 5.652 -8.812 -18.641 1 88.81 87 PHE A N 1
ATOM 700 C CA . PHE A 1 87 ? 4.418 -9.586 -18.672 1 88.81 87 PHE A CA 1
ATOM 701 C C . PHE A 1 87 ? 4.434 -10.562 -19.844 1 88.81 87 PHE A C 1
ATOM 703 O O . PHE A 1 87 ? 3.932 -11.68 -19.734 1 88.81 87 PHE A O 1
ATOM 710 N N . ARG A 1 88 ? 5.074 -10.156 -20.938 1 86.94 88 ARG A N 1
ATOM 711 C CA . ARG A 1 88 ? 5.082 -11 -22.141 1 86.94 88 ARG A CA 1
ATOM 712 C C . ARG A 1 88 ? 5.824 -12.305 -21.891 1 86.94 88 ARG A C 1
ATOM 714 O O . ARG A 1 88 ? 5.355 -13.375 -22.281 1 86.94 88 ARG A O 1
ATOM 721 N N . ARG A 1 89 ? 6.906 -12.141 -21.234 1 83.31 89 ARG A N 1
ATOM 722 C CA . ARG A 1 89 ? 7.688 -13.328 -20.906 1 83.31 89 ARG A CA 1
ATOM 723 C C . ARG A 1 89 ? 6.926 -14.242 -19.953 1 83.31 89 ARG A C 1
ATOM 725 O O . ARG A 1 89 ? 6.918 -15.461 -20.125 1 83.31 89 ARG A O 1
ATOM 732 N N . LEU A 1 90 ? 6.285 -13.695 -19.016 1 87.31 90 LEU A N 1
ATOM 733 C CA . LEU A 1 90 ? 5.523 -14.477 -18.047 1 87.31 90 LEU A CA 1
ATOM 734 C C . LEU A 1 90 ? 4.316 -15.133 -18.688 1 87.31 90 LEU A C 1
ATOM 736 O O . LEU A 1 90 ? 3.982 -16.281 -18.375 1 87.31 90 LEU A O 1
ATOM 740 N N . TRP A 1 91 ? 3.793 -14.43 -19.609 1 91.19 91 TRP A N 1
ATOM 741 C CA . TRP A 1 91 ? 2.598 -14.922 -20.281 1 91.19 91 TRP A CA 1
ATOM 742 C C . TRP A 1 91 ? 2.895 -16.203 -21.047 1 91.19 91 TRP A C 1
ATOM 744 O O . TRP A 1 91 ? 2.154 -17.188 -20.938 1 91.19 91 TRP A O 1
ATOM 754 N N . HIS A 1 92 ? 3.963 -16.25 -21.734 1 89.5 92 HIS A N 1
ATOM 755 C CA . HIS A 1 92 ? 4.262 -17.344 -22.656 1 89.5 92 HIS A CA 1
ATOM 756 C C . HIS A 1 92 ? 4.668 -18.594 -21.906 1 89.5 92 HIS A C 1
ATOM 758 O O . HIS A 1 92 ? 4.469 -19.719 -22.406 1 89.5 92 HIS A O 1
ATOM 764 N N . LYS A 1 93 ? 5.055 -18.469 -20.703 1 86.12 93 LYS A N 1
ATOM 765 C CA . LYS A 1 93 ? 5.547 -19.625 -19.969 1 86.12 93 LYS A CA 1
ATOM 766 C C . LYS A 1 93 ? 4.512 -20.125 -18.953 1 86.12 93 LYS A C 1
ATOM 768 O O . LYS A 1 93 ? 4.668 -21.188 -18.359 1 86.12 93 LYS A O 1
ATOM 773 N N . ALA A 1 94 ? 3.438 -19.422 -18.797 1 92.06 94 ALA A N 1
ATOM 774 C CA . ALA A 1 94 ? 2.439 -19.766 -17.781 1 92.06 94 ALA A CA 1
ATOM 775 C C . ALA A 1 94 ? 1.6 -20.969 -18.234 1 92.06 94 ALA A C 1
ATOM 777 O O . ALA A 1 94 ? 1.31 -21.125 -19.422 1 92.06 94 ALA A O 1
ATOM 778 N N . LEU A 1 95 ? 1.225 -21.812 -17.25 1 93.69 95 LEU A N 1
ATOM 779 C CA . LEU A 1 95 ? 0.381 -22.969 -17.516 1 93.69 95 LEU A CA 1
ATOM 780 C C . LEU A 1 95 ? -1.059 -22.547 -17.781 1 93.69 95 LEU A C 1
ATOM 782 O O . LEU A 1 95 ? -1.714 -23.078 -18.688 1 93.69 95 LEU A O 1
ATOM 786 N N . LEU A 1 96 ? -1.569 -21.641 -17.016 1 96.62 96 LEU A N 1
ATOM 787 C CA . LEU A 1 96 ? -2.885 -21.031 -17.141 1 96.62 96 LEU A CA 1
ATOM 788 C C . LEU A 1 96 ? -2.795 -19.516 -16.953 1 96.62 96 LEU A C 1
ATOM 790 O O . LEU A 1 96 ? -2 -19.031 -16.141 1 96.62 96 LEU A O 1
ATOM 794 N N . ARG A 1 97 ? -3.6 -18.859 -17.781 1 97.31 97 ARG A N 1
ATOM 795 C CA . ARG A 1 97 ? -3.664 -17.406 -17.703 1 97.31 97 ARG A CA 1
ATOM 796 C C . ARG A 1 97 ? -5.094 -16.922 -17.469 1 97.31 97 ARG A C 1
ATOM 798 O O . ARG A 1 97 ? -6.027 -17.406 -18.125 1 97.31 97 ARG A O 1
ATOM 805 N N . ALA A 1 98 ? -5.223 -16.031 -16.516 1 98.31 98 ALA A N 1
ATOM 806 C CA . ALA A 1 98 ? -6.543 -15.508 -16.188 1 98.31 98 ALA A CA 1
ATOM 807 C C . ALA A 1 98 ? -6.5 -14 -16 1 98.31 98 ALA A C 1
ATOM 809 O O . ALA A 1 98 ? -5.453 -13.43 -15.688 1 98.31 98 ALA A O 1
ATOM 810 N N . CYS A 1 99 ? -7.59 -13.359 -16.281 1 98.31 99 CYS A N 1
ATOM 811 C CA . CYS A 1 99 ? -7.758 -11.938 -16 1 98.31 99 CYS A CA 1
ATOM 812 C C . CYS A 1 99 ? -8.883 -11.703 -15 1 98.31 99 CYS A C 1
ATOM 814 O O . CYS A 1 99 ? -9.922 -12.367 -15.055 1 98.31 99 CYS A O 1
ATOM 816 N N . ALA A 1 100 ? -8.625 -10.797 -14.109 1 97.12 100 ALA A N 1
ATOM 817 C CA . ALA A 1 100 ? -9.664 -10.375 -13.172 1 97.12 100 ALA A CA 1
ATOM 818 C C . ALA A 1 100 ? -10.336 -9.086 -13.656 1 97.12 100 ALA A C 1
ATOM 820 O O . ALA A 1 100 ? -9.797 -7.996 -13.477 1 97.12 100 ALA A O 1
ATOM 821 N N . ASP A 1 101 ? -11.516 -9.219 -14.266 1 94.5 101 ASP A N 1
ATOM 822 C CA . ASP A 1 101 ? -12.375 -8.125 -14.695 1 94.5 101 ASP A CA 1
ATOM 823 C C . ASP A 1 101 ? -11.609 -7.117 -15.547 1 94.5 101 ASP A C 1
ATOM 825 O O . ASP A 1 101 ? -11.203 -7.426 -16.672 1 94.5 101 ASP A O 1
ATOM 829 N N . GLY A 1 102 ? -11.258 -5.984 -14.969 1 95.06 102 GLY A N 1
ATOM 830 C CA . GLY A 1 102 ? -10.562 -4.941 -15.711 1 95.06 102 GLY A CA 1
ATOM 831 C C . GLY A 1 102 ? -9.172 -5.355 -16.156 1 95.06 102 GLY A C 1
ATOM 832 O O . GLY A 1 102 ? -8.562 -4.695 -17 1 95.06 102 GLY A O 1
ATOM 833 N N . GLY A 1 103 ? -8.719 -6.418 -15.641 1 97.56 103 GLY A N 1
ATOM 834 C CA . GLY A 1 103 ? -7.449 -6.945 -16.109 1 97.56 103 GLY A CA 1
ATOM 835 C C . GLY A 1 103 ? -7.449 -7.262 -17.594 1 97.56 103 GLY A C 1
ATOM 836 O O . GLY A 1 103 ? -6.418 -7.148 -18.266 1 97.56 103 GLY A O 1
ATOM 837 N N . ALA A 1 104 ? -8.555 -7.578 -18.094 1 97.94 104 ALA A N 1
ATOM 838 C CA . ALA A 1 104 ? -8.703 -7.871 -19.516 1 97.94 104 ALA A CA 1
ATOM 839 C C . ALA A 1 104 ? -8.469 -6.621 -20.359 1 97.94 104 ALA A C 1
ATOM 841 O O . ALA A 1 104 ? -7.93 -6.707 -21.469 1 97.94 104 ALA A O 1
ATOM 842 N N . ASN A 1 105 ? -8.914 -5.488 -19.859 1 98.06 105 ASN A N 1
ATOM 843 C CA . ASN A 1 105 ? -8.641 -4.23 -20.547 1 98.06 105 ASN A CA 1
ATOM 844 C C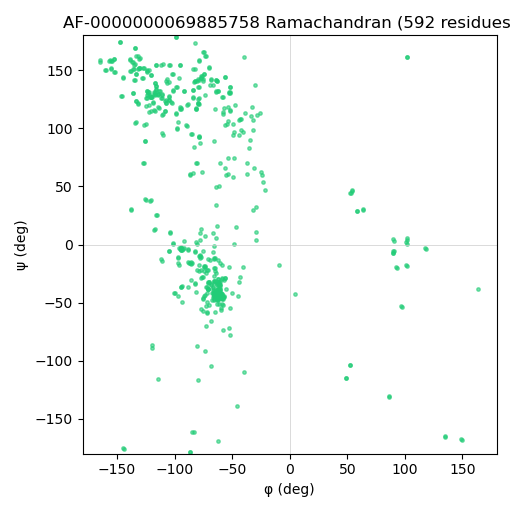 . ASN A 1 105 ? -7.141 -3.992 -20.703 1 98.06 105 ASN A C 1
ATOM 846 O O . ASN A 1 105 ? -6.68 -3.584 -21.781 1 98.06 105 ASN A O 1
ATOM 850 N N . ARG A 1 106 ? -6.496 -4.281 -19.641 1 97.5 106 ARG A N 1
ATOM 851 C CA . ARG A 1 106 ? -5.051 -4.066 -19.625 1 97.5 106 ARG A CA 1
ATOM 852 C C . ARG A 1 106 ? -4.352 -5 -20.609 1 97.5 106 ARG A C 1
ATOM 854 O O . ARG A 1 106 ? -3.455 -4.574 -21.344 1 97.5 106 ARG A O 1
ATOM 861 N N . LEU A 1 107 ? -4.766 -6.211 -20.594 1 97.75 107 LEU A N 1
ATOM 862 C CA . LEU A 1 107 ? -4.215 -7.188 -21.531 1 97.75 107 LEU A CA 1
ATOM 863 C C . LEU A 1 107 ? -4.5 -6.781 -22.969 1 97.75 107 LEU A C 1
ATOM 865 O O . LEU A 1 107 ? -3.594 -6.762 -23.812 1 97.75 107 LEU A O 1
ATOM 869 N N . TYR A 1 108 ? -5.688 -6.414 -23.203 1 98 108 TYR A N 1
ATOM 870 C CA . TYR A 1 108 ? -6.148 -6.008 -24.531 1 98 108 TYR A CA 1
ATOM 871 C C . TYR A 1 108 ? -5.34 -4.824 -25.047 1 98 108 TYR A C 1
ATOM 873 O O . TYR A 1 108 ? -4.879 -4.832 -26.188 1 98 108 TYR A O 1
ATOM 881 N N . ASP A 1 109 ? -5.156 -3.848 -24.219 1 97.25 109 ASP A N 1
ATOM 882 C CA . ASP A 1 109 ? -4.453 -2.629 -24.609 1 97.25 109 ASP A CA 1
ATOM 883 C C . ASP A 1 109 ? -2.961 -2.889 -24.797 1 97.25 109 ASP A C 1
ATOM 885 O O . ASP A 1 109 ? -2.344 -2.35 -25.719 1 97.25 109 ASP A O 1
ATOM 889 N N . ALA A 1 110 ? -2.387 -3.691 -23.984 1 95.88 110 ALA A N 1
ATOM 890 C CA . ALA A 1 110 ? -0.948 -3.939 -24 1 95.88 110 ALA A CA 1
ATOM 891 C C . ALA A 1 110 ? -0.552 -4.801 -25.188 1 95.88 110 ALA A C 1
ATOM 893 O O . ALA A 1 110 ? 0.623 -4.852 -25.562 1 95.88 110 ALA A O 1
ATOM 894 N N . THR A 1 111 ? -1.475 -5.473 -25.766 1 96.75 111 THR A N 1
ATOM 895 C CA . THR A 1 111 ? -1.137 -6.441 -26.797 1 96.75 111 THR A CA 1
ATOM 896 C C . THR A 1 111 ? -1.722 -6.02 -28.141 1 96.75 111 THR A C 1
ATOM 898 O O . THR A 1 111 ? -1.993 -6.863 -29 1 96.75 111 THR A O 1
ATOM 901 N N . GLU A 1 112 ? -1.901 -4.77 -28.234 1 94.75 112 GLU A N 1
ATOM 902 C CA . GLU A 1 112 ? -2.389 -4.25 -29.516 1 94.75 112 GLU A CA 1
ATOM 903 C C . GLU A 1 112 ? -1.514 -4.723 -30.672 1 94.75 112 GLU A C 1
ATOM 905 O O . GLU A 1 112 ? -0.285 -4.648 -30.609 1 94.75 112 GLU A O 1
ATOM 910 N N . GLY A 1 113 ? -2.105 -5.242 -31.703 1 94.25 113 GLY A N 1
ATOM 911 C CA . GLY A 1 113 ? -1.395 -5.75 -32.875 1 94.25 113 GLY A CA 1
ATOM 912 C C . GLY A 1 113 ? -1.093 -7.234 -32.781 1 94.25 113 GLY A C 1
ATOM 913 O O . GLY A 1 113 ? -0.82 -7.875 -33.812 1 94.25 113 GLY A O 1
ATOM 914 N N . GLU A 1 114 ? -1.1 -7.824 -31.625 1 95.69 114 GLU A N 1
ATOM 915 C CA . GLU A 1 114 ? -0.796 -9.242 -31.453 1 95.69 114 GLU A CA 1
ATOM 916 C C . GLU A 1 114 ? -1.76 -9.891 -30.469 1 95.69 114 GLU A C 1
ATOM 918 O O . GLU A 1 114 ? -1.379 -10.805 -29.734 1 95.69 114 GLU A O 1
ATOM 923 N N . ARG A 1 115 ? -2.926 -9.469 -30.359 1 96.5 115 ARG A N 1
ATOM 924 C CA . ARG A 1 115 ? -3.885 -9.883 -29.328 1 96.5 115 ARG A CA 1
ATOM 925 C C . ARG A 1 115 ? -4.191 -11.375 -29.438 1 96.5 115 ARG A C 1
ATOM 927 O O . ARG A 1 115 ? -4.453 -12.031 -28.422 1 96.5 115 ARG A O 1
ATOM 934 N N . GLU A 1 116 ? -4.117 -11.883 -30.594 1 95.94 116 GLU A N 1
ATOM 935 C CA . GLU A 1 116 ? -4.477 -13.281 -30.828 1 95.94 116 GLU A CA 1
ATOM 936 C C . GLU A 1 116 ? -3.537 -14.227 -30.094 1 95.94 116 GLU A C 1
ATOM 938 O O . GLU A 1 116 ? -3.902 -15.367 -29.797 1 95.94 116 GLU A O 1
ATOM 943 N N . SER A 1 117 ? -2.422 -13.727 -29.828 1 95.69 117 SER A N 1
ATOM 944 C CA . SER A 1 117 ? -1.431 -14.547 -29.125 1 95.69 117 SER A CA 1
ATOM 945 C C . SER A 1 117 ? -1.583 -14.43 -27.625 1 95.69 117 SER A C 1
ATOM 947 O O . SER A 1 117 ? -0.893 -15.117 -26.859 1 95.69 117 SER A O 1
ATOM 949 N N .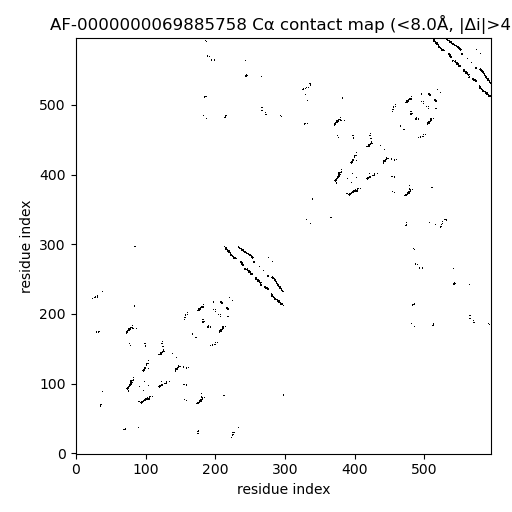 PHE A 1 118 ? -2.469 -13.586 -27.172 1 97.44 118 PHE A N 1
ATOM 950 C CA . PHE A 1 118 ? -2.645 -13.32 -25.75 1 97.44 118 PHE A CA 1
ATOM 951 C C . PHE A 1 118 ? -4.102 -13.508 -25.344 1 97.44 118 PHE A C 1
ATOM 953 O O . PHE A 1 118 ? -4.793 -12.531 -25.047 1 97.44 118 PHE A O 1
ATOM 960 N N . LEU A 1 119 ? -4.457 -14.766 -25.375 1 98.19 119 LEU A N 1
ATOM 961 C CA . LEU A 1 119 ? -5.82 -15.125 -25 1 98.19 119 LEU A CA 1
ATOM 962 C C . LEU A 1 119 ? -5.84 -15.828 -23.641 1 98.19 119 LEU A C 1
ATOM 964 O O . LEU A 1 119 ? -5.289 -16.922 -23.5 1 98.19 119 LEU A O 1
ATOM 968 N N . PRO A 1 120 ? -6.445 -15.227 -22.641 1 98.38 120 PRO A N 1
ATOM 969 C CA . PRO A 1 120 ? -6.535 -15.898 -21.344 1 98.38 120 PRO A CA 1
ATOM 970 C C . PRO A 1 120 ? -7.492 -17.094 -21.359 1 98.38 120 PRO A C 1
ATOM 972 O O . PRO A 1 120 ? -8.43 -17.125 -22.172 1 98.38 120 PRO A O 1
ATOM 975 N N . GLU A 1 121 ? -7.215 -18.078 -20.453 1 97.38 121 GLU A N 1
ATOM 976 C CA . GLU A 1 121 ? -8.133 -19.219 -20.328 1 97.38 121 GLU A CA 1
ATOM 977 C C . GLU A 1 121 ? -9.516 -18.75 -19.891 1 97.38 121 GLU A C 1
ATOM 979 O O . GLU A 1 121 ? -10.531 -19.281 -20.328 1 97.38 121 GLU A O 1
ATOM 984 N N . PHE A 1 122 ? -9.492 -17.719 -18.969 1 98 122 PHE A N 1
ATOM 985 C CA . PHE A 1 122 ? -10.781 -17.188 -18.562 1 98 122 PHE A CA 1
ATOM 986 C C . PHE A 1 122 ? -10.625 -15.758 -18.047 1 98 122 PHE A C 1
ATOM 988 O O . PHE A 1 122 ? -9.523 -15.336 -17.703 1 98 122 PHE A O 1
ATOM 995 N N . ILE A 1 123 ? -11.688 -15.062 -18.062 1 97.94 123 ILE A N 1
ATOM 996 C CA . ILE A 1 123 ? -11.859 -13.758 -17.438 1 97.94 123 ILE A CA 1
ATOM 997 C C . ILE A 1 123 ? -12.984 -13.836 -16.406 1 97.94 123 ILE A C 1
ATOM 999 O O . ILE A 1 123 ? -14.086 -14.289 -16.703 1 97.94 123 ILE A O 1
ATOM 1003 N N . SER A 1 124 ? -12.633 -13.398 -15.195 1 96.5 124 SER A N 1
ATOM 1004 C CA . SER A 1 124 ? -13.641 -13.508 -14.148 1 96.5 124 SER A CA 1
ATOM 1005 C C . SER A 1 124 ? -13.859 -12.164 -13.453 1 96.5 124 SER A C 1
ATOM 1007 O O . SER A 1 124 ? -12.953 -11.328 -13.406 1 96.5 124 SER A O 1
ATOM 1009 N N . GLY A 1 125 ? -15.086 -11.93 -12.906 1 93.25 125 GLY A N 1
ATOM 1010 C CA . GLY A 1 125 ? -15.43 -10.734 -12.156 1 93.25 125 GLY A CA 1
ATOM 1011 C C . GLY A 1 125 ? -16.891 -10.352 -12.289 1 93.25 125 GLY A C 1
ATOM 1012 O O . GLY A 1 125 ? -17.719 -11.148 -12.742 1 93.25 125 GLY A O 1
ATOM 1013 N N . ASP A 1 126 ? -17.203 -9.172 -11.852 1 89.06 126 ASP A N 1
ATOM 1014 C CA . ASP A 1 126 ? -18.578 -8.672 -12.008 1 89.06 126 ASP A CA 1
ATOM 1015 C C . ASP A 1 126 ? -18.703 -7.828 -13.273 1 89.06 126 ASP A C 1
ATOM 1017 O O . ASP A 1 126 ? -19.781 -7.309 -13.57 1 89.06 126 ASP A O 1
ATOM 1021 N N . PHE A 1 127 ? -17.625 -7.637 -13.969 1 91.31 127 PHE A N 1
ATOM 1022 C CA . PHE A 1 127 ? -17.547 -7.051 -15.297 1 91.31 127 PHE A CA 1
ATOM 1023 C C . PHE A 1 127 ? -18.016 -5.602 -15.281 1 91.31 127 PHE A C 1
ATOM 1025 O O . PHE A 1 127 ? -18.594 -5.121 -16.25 1 91.31 127 PHE A O 1
ATOM 1032 N N . ASP A 1 128 ? -17.812 -4.953 -14.195 1 86.06 128 ASP A N 1
ATOM 1033 C CA . ASP A 1 128 ? -18.172 -3.537 -14.109 1 86.06 128 ASP A CA 1
ATOM 1034 C C . ASP A 1 128 ? -17.031 -2.66 -14.625 1 86.06 128 ASP A C 1
ATOM 1036 O O . ASP A 1 128 ? -17.234 -1.485 -14.938 1 86.06 128 ASP A O 1
ATOM 1040 N N . SER A 1 129 ? -15.922 -3.225 -14.719 1 89.06 129 SER A N 1
ATOM 1041 C CA . SER A 1 129 ? -14.766 -2.43 -15.125 1 89.06 129 SER A CA 1
ATOM 1042 C C . SER A 1 129 ? -14.289 -2.826 -16.516 1 89.06 129 SER A C 1
ATOM 1044 O O . SER A 1 129 ? -13.477 -2.125 -17.125 1 89.06 129 SER A O 1
ATOM 1046 N N . ILE A 1 130 ? -14.719 -3.918 -17.031 1 94.69 130 ILE A N 1
ATOM 1047 C CA . ILE A 1 130 ? -14.289 -4.355 -18.359 1 94.69 130 ILE A CA 1
ATOM 1048 C C . ILE A 1 130 ? -15.062 -3.586 -19.422 1 94.69 130 ILE A C 1
ATOM 1050 O O . ILE A 1 130 ? -16.281 -3.404 -19.312 1 94.69 130 ILE A O 1
ATOM 1054 N N . ARG A 1 131 ? -14.367 -3.139 -20.406 1 97 131 ARG A N 1
ATOM 1055 C CA . ARG A 1 131 ? -15 -2.428 -21.5 1 97 131 ARG A CA 1
ATOM 1056 C C . ARG A 1 131 ? -15.766 -3.391 -22.406 1 97 131 ARG A C 1
ATOM 1058 O O . ARG A 1 131 ? -15.312 -4.504 -22.672 1 97 131 ARG A O 1
ATOM 1065 N N . PRO A 1 132 ? -16.859 -2.92 -22.969 1 96.5 132 PRO A N 1
ATOM 1066 C CA . PRO A 1 132 ? -17.703 -3.793 -23.797 1 96.5 132 PRO A CA 1
ATOM 1067 C C . PRO A 1 132 ? -16.953 -4.336 -25.016 1 96.5 132 PRO A C 1
ATOM 1069 O O . PRO A 1 132 ? -17.078 -5.52 -25.344 1 96.5 132 PRO A O 1
ATOM 1072 N N . GLU A 1 133 ? -16.188 -3.539 -25.656 1 97.38 133 GLU A N 1
ATOM 1073 C CA . GLU A 1 133 ? -15.469 -3.982 -26.844 1 97.38 133 GLU A CA 1
ATOM 1074 C C . GLU A 1 133 ? -14.438 -5.051 -26.484 1 97.38 133 GLU A C 1
ATOM 1076 O O . GLU A 1 133 ? -14.164 -5.945 -27.297 1 97.38 133 GLU A O 1
ATOM 1081 N N . VAL A 1 134 ? -13.93 -4.945 -25.328 1 97.94 134 VAL A N 1
ATOM 1082 C CA . VAL A 1 134 ? -12.922 -5.898 -24.875 1 97.94 134 VAL A CA 1
ATOM 1083 C C . VAL A 1 134 ? -13.586 -7.227 -24.516 1 97.94 134 VAL A C 1
ATOM 1085 O O . VAL A 1 134 ? -13.102 -8.289 -24.906 1 97.94 134 VAL A O 1
ATOM 1088 N N . SER A 1 135 ? -14.648 -7.094 -23.797 1 97.38 135 SER A N 1
ATOM 1089 C CA . SER A 1 135 ? -15.406 -8.289 -23.453 1 97.38 135 SER A CA 1
ATOM 1090 C C . SER A 1 135 ? -15.852 -9.055 -24.688 1 97.38 135 SER A C 1
ATOM 1092 O O . SER A 1 135 ? -15.758 -10.281 -24.75 1 97.38 135 SER A O 1
ATOM 1094 N N . GLU A 1 136 ? -16.344 -8.359 -25.641 1 97.31 136 GLU A N 1
ATOM 1095 C CA . GLU A 1 136 ? -16.797 -8.953 -26.891 1 97.31 136 GLU A CA 1
ATOM 1096 C C . GLU A 1 136 ? -15.648 -9.625 -27.641 1 97.31 136 GLU A C 1
ATOM 1098 O O . GLU A 1 136 ? -15.805 -10.727 -28.172 1 97.31 136 GLU A O 1
ATOM 1103 N N . TYR A 1 137 ? -14.586 -8.984 -27.656 1 97.94 137 TYR A N 1
ATOM 1104 C CA . TYR A 1 137 ? -13.414 -9.516 -28.359 1 97.94 137 TYR A CA 1
ATOM 1105 C C . TYR A 1 137 ? -13.016 -10.875 -27.797 1 97.94 137 TYR A C 1
ATOM 1107 O O . TYR A 1 137 ? -12.875 -11.852 -28.531 1 97.94 137 TYR A O 1
ATOM 1115 N N . TYR A 1 138 ? -12.867 -10.953 -26.516 1 97.88 138 TYR A N 1
ATOM 1116 C CA . TYR A 1 138 ? -12.383 -12.18 -25.906 1 97.88 138 TYR A CA 1
ATOM 1117 C C . TYR A 1 138 ? -13.445 -13.273 -25.969 1 97.88 138 TYR A C 1
ATOM 1119 O O . TYR A 1 138 ? -13.125 -14.461 -26.094 1 97.88 138 TYR A O 1
ATOM 1127 N N . ALA A 1 139 ? -14.68 -12.867 -25.906 1 97.06 139 ALA A N 1
ATOM 1128 C CA . ALA A 1 139 ? -15.758 -13.836 -26.062 1 97.06 139 ALA A CA 1
ATOM 1129 C C . ALA A 1 139 ? -15.727 -14.477 -27.453 1 97.06 139 ALA A C 1
ATOM 1131 O O . ALA A 1 139 ? -15.828 -15.695 -27.578 1 97.06 139 ALA A O 1
ATOM 1132 N N . ILE A 1 140 ? -15.578 -13.68 -28.422 1 97.5 140 ILE A N 1
ATOM 1133 C CA . ILE A 1 140 ? -15.547 -14.133 -29.812 1 97.5 140 ILE A CA 1
ATOM 1134 C C . ILE A 1 140 ? -14.352 -15.047 -30.031 1 97.5 140 ILE A C 1
ATOM 1136 O O . ILE A 1 140 ? -14.438 -16.031 -30.781 1 97.5 140 ILE A O 1
ATOM 1140 N N . LYS A 1 141 ? -13.266 -14.805 -29.391 1 97.56 141 LYS A N 1
ATOM 1141 C CA . LYS A 1 141 ? -12.031 -15.562 -29.578 1 97.56 141 LYS A CA 1
ATOM 1142 C C . LYS A 1 141 ? -12.055 -16.859 -28.766 1 97.56 141 LYS A C 1
ATOM 1144 O O . LYS A 1 141 ? -11.109 -17.641 -28.812 1 97.56 141 LYS A O 1
ATOM 1149 N N . GLY A 1 142 ? -13.125 -17.047 -27.938 1 96.38 142 GLY A N 1
ATOM 1150 C CA . GLY A 1 142 ? -13.312 -18.328 -27.297 1 96.38 142 GLY A CA 1
ATOM 1151 C C . GLY A 1 142 ? -12.875 -18.328 -25.844 1 96.38 142 GLY A C 1
ATOM 1152 O O . GLY A 1 142 ? -12.844 -19.391 -25.203 1 96.38 142 GLY A O 1
ATOM 1153 N N . CYS A 1 143 ? -12.469 -17.219 -25.281 1 97.06 143 CYS A N 1
ATOM 1154 C CA . CYS A 1 143 ? -12.133 -17.141 -23.859 1 97.06 143 CYS A CA 1
ATOM 1155 C C . CYS A 1 143 ? -13.383 -17.297 -23 1 97.06 143 CYS A C 1
ATOM 1157 O O . CYS A 1 143 ? -14.453 -16.781 -23.359 1 97.06 143 CYS A O 1
ATOM 1159 N N . GLU A 1 144 ? -13.234 -17.969 -21.922 1 97.56 144 GLU A N 1
ATOM 1160 C CA . GLU A 1 144 ? -14.359 -18.172 -21.016 1 97.56 144 GLU A CA 1
ATOM 1161 C C . GLU A 1 144 ? -14.586 -16.938 -20.141 1 97.56 144 GLU A C 1
ATOM 1163 O O . GLU A 1 144 ? -13.672 -16.484 -19.438 1 97.56 144 GLU A O 1
ATOM 1168 N N . LEU A 1 145 ? -15.75 -16.406 -20.234 1 96.81 145 LEU A N 1
ATOM 1169 C CA . LEU A 1 145 ? -16.141 -15.305 -19.359 1 96.81 145 LEU A CA 1
ATOM 1170 C C . LEU A 1 145 ? -16.984 -15.82 -18.203 1 96.81 145 LEU A C 1
ATOM 1172 O O . LEU A 1 145 ? -18.109 -16.297 -18.406 1 96.81 145 LEU A O 1
ATOM 1176 N N . ILE A 1 146 ? -16.438 -15.742 -17 1 96.19 146 ILE A N 1
ATOM 1177 C CA . ILE A 1 146 ? -17.094 -16.297 -15.812 1 96.19 146 ILE A CA 1
ATOM 1178 C C . ILE A 1 146 ? -17.562 -15.172 -14.906 1 96.19 146 ILE A C 1
ATOM 1180 O O . ILE A 1 146 ? -16.75 -14.492 -14.273 1 96.19 146 ILE A O 1
ATOM 1184 N N . SER A 1 147 ? -18.828 -15 -14.766 1 92.31 147 SER A N 1
ATOM 1185 C CA . SER A 1 147 ? -19.406 -13.961 -13.922 1 92.31 147 SER A CA 1
ATOM 1186 C C . SER A 1 147 ? -19.391 -14.383 -12.453 1 92.31 147 SER A C 1
ATOM 1188 O O . SER A 1 147 ? -19.812 -15.484 -12.109 1 92.31 147 SER A O 1
ATOM 1190 N N . THR A 1 148 ? -18.797 -13.531 -11.617 1 87.38 148 THR A N 1
ATOM 1191 C CA . THR A 1 148 ? -18.781 -13.719 -10.172 1 87.38 148 THR A CA 1
ATOM 1192 C C . THR A 1 148 ? -19.328 -12.484 -9.461 1 87.38 148 THR A C 1
ATOM 1194 O O . THR A 1 148 ? -18.562 -11.648 -8.977 1 87.38 148 THR A O 1
ATOM 1197 N N . PRO A 1 149 ? -20.609 -12.391 -9.219 1 78.88 149 PRO A N 1
ATOM 1198 C CA . PRO A 1 149 ? -21.25 -11.164 -8.742 1 78.88 149 PRO A CA 1
ATOM 1199 C C . PRO A 1 149 ? -21.094 -10.953 -7.238 1 78.88 149 PRO A C 1
ATOM 1201 O O . PRO A 1 149 ? -21.469 -9.906 -6.711 1 78.88 149 PRO A O 1
ATOM 1204 N N . ASP A 1 150 ? -20.438 -11.82 -6.59 1 72.06 150 ASP A N 1
ATOM 1205 C CA . ASP A 1 150 ? -20.281 -11.711 -5.141 1 72.06 150 ASP A CA 1
ATOM 1206 C C . ASP A 1 150 ? -19.625 -10.383 -4.762 1 72.06 150 ASP A C 1
ATOM 1208 O O . ASP A 1 150 ? -18.562 -10.023 -5.293 1 72.06 150 ASP A O 1
ATOM 1212 N N . GLN A 1 151 ? -20.297 -9.719 -3.898 1 67.88 151 GLN A N 1
ATOM 1213 C CA . GLN A 1 151 ? -19.797 -8.398 -3.527 1 67.88 151 GLN A CA 1
ATOM 1214 C C . GLN A 1 151 ? -18.922 -8.469 -2.281 1 67.88 151 GLN A C 1
ATOM 1216 O O . GLN A 1 151 ? -18.266 -7.484 -1.92 1 67.88 151 GLN A O 1
ATOM 1221 N N . ASP A 1 152 ? -18.828 -9.609 -1.761 1 74.56 152 ASP A N 1
ATOM 1222 C CA . ASP A 1 152 ? -18.078 -9.758 -0.521 1 74.56 152 ASP A CA 1
ATOM 1223 C C . ASP A 1 152 ? -16.594 -9.953 -0.803 1 74.56 152 ASP A C 1
ATOM 1225 O O . ASP A 1 152 ? -15.758 -9.781 0.088 1 74.56 152 ASP A O 1
ATOM 1229 N N . HIS A 1 153 ? -16.359 -10.289 -2.014 1 81.5 153 HIS A N 1
ATOM 1230 C CA . HIS A 1 153 ? -14.977 -10.547 -2.373 1 81.5 153 HIS A CA 1
ATOM 1231 C C . HIS A 1 153 ? -14.523 -9.648 -3.523 1 81.5 153 HIS A C 1
ATOM 1233 O O . HIS A 1 153 ? -15.344 -9.234 -4.348 1 81.5 153 HIS A O 1
ATOM 1239 N N . THR A 1 154 ? -13.266 -9.383 -3.48 1 87.31 154 THR A N 1
ATOM 1240 C CA . THR A 1 154 ? -12.703 -8.609 -4.578 1 87.31 154 THR A CA 1
ATOM 1241 C C . THR A 1 154 ? -12.602 -9.453 -5.844 1 87.31 154 THR A C 1
ATOM 1243 O O . THR A 1 154 ? -12.641 -10.688 -5.777 1 87.31 154 THR A O 1
ATOM 1246 N N . ASP A 1 155 ? -12.461 -8.828 -6.941 1 91 155 ASP A N 1
ATOM 1247 C CA . ASP A 1 155 ? -12.305 -9.531 -8.211 1 91 155 ASP A CA 1
ATOM 1248 C C . ASP A 1 155 ? -11.047 -10.398 -8.203 1 91 155 ASP A C 1
ATOM 1250 O O . ASP A 1 155 ? -11.031 -11.484 -8.781 1 91 155 ASP A O 1
ATOM 1254 N N . PHE A 1 156 ? -10.086 -9.977 -7.527 1 95.12 156 PHE A N 1
ATOM 1255 C CA . PHE A 1 156 ? -8.859 -10.758 -7.402 1 95.12 156 PHE A CA 1
ATOM 1256 C C . PHE A 1 156 ? -9.117 -12.055 -6.652 1 95.12 156 PHE A C 1
ATOM 1258 O O . PHE A 1 156 ? -8.734 -13.133 -7.109 1 95.12 156 PHE A O 1
ATOM 1265 N N . THR A 1 157 ? -9.781 -11.977 -5.559 1 94.62 157 THR A N 1
ATOM 1266 C CA . THR A 1 157 ? -10.07 -13.141 -4.727 1 94.62 157 THR A CA 1
ATOM 1267 C C . THR A 1 157 ? -10.953 -14.133 -5.477 1 94.62 157 THR A C 1
ATOM 1269 O O . THR A 1 157 ? -10.672 -15.336 -5.477 1 94.62 157 THR A O 1
ATOM 1272 N N . LYS A 1 158 ? -11.961 -13.625 -6.094 1 94.62 158 LYS A N 1
ATOM 1273 C CA . LYS A 1 158 ? -12.852 -14.484 -6.863 1 94.62 158 LYS A CA 1
ATOM 1274 C C . LYS A 1 158 ? -12.109 -15.172 -8.008 1 94.62 158 LYS A C 1
ATOM 1276 O O . LYS A 1 158 ? -12.367 -16.328 -8.32 1 94.62 158 LYS A O 1
ATOM 1281 N N . CYS A 1 159 ? -11.281 -14.398 -8.594 1 96.62 159 CYS A N 1
ATOM 1282 C CA . CYS A 1 159 ? -10.5 -14.945 -9.695 1 96.62 159 CYS A CA 1
ATOM 1283 C C . CYS A 1 159 ? -9.617 -16.094 -9.219 1 96.62 159 CYS A C 1
ATOM 1285 O O . CYS A 1 159 ? -9.469 -17.094 -9.914 1 96.62 159 CYS A O 1
ATOM 1287 N N . LEU A 1 160 ? -9.055 -15.977 -8.055 1 96.75 160 LEU A N 1
ATOM 1288 C CA . LEU A 1 160 ? -8.234 -17.031 -7.473 1 96.75 160 LEU A CA 1
ATOM 1289 C C . LEU A 1 160 ? -9.055 -18.297 -7.23 1 96.75 160 LEU A C 1
ATOM 1291 O O . LEU A 1 160 ? -8.578 -19.406 -7.449 1 96.75 160 LEU A O 1
ATOM 1295 N N . GLU A 1 161 ? -10.25 -18.125 -6.809 1 96.62 161 GLU A N 1
ATOM 1296 C CA . GLU A 1 161 ? -11.133 -19.25 -6.566 1 96.62 161 GLU A CA 1
ATOM 1297 C C . GLU A 1 161 ? -11.406 -20.031 -7.855 1 96.62 161 GLU A C 1
ATOM 1299 O O . GLU A 1 161 ? -11.344 -21.266 -7.875 1 96.62 161 GLU A O 1
ATOM 1304 N N . VAL A 1 162 ? -11.719 -19.297 -8.859 1 97.19 162 VAL A N 1
ATOM 1305 C CA . VAL A 1 162 ? -11.984 -19.906 -10.148 1 97.19 162 VAL A CA 1
ATOM 1306 C C . VAL A 1 162 ? -10.727 -20.609 -10.664 1 97.19 162 VAL A C 1
ATOM 1308 O O . VAL A 1 162 ? -10.789 -21.719 -11.172 1 97.19 162 VAL A O 1
ATOM 1311 N N . LEU A 1 163 ? -9.633 -19.938 -10.523 1 98.06 163 LEU A N 1
ATOM 1312 C CA . LEU A 1 163 ? -8.359 -20.484 -10.984 1 98.06 163 LEU A CA 1
ATOM 1313 C C . LEU A 1 163 ? -8.047 -21.797 -10.289 1 98.06 163 LEU A C 1
ATOM 1315 O O . LEU A 1 163 ? -7.648 -22.766 -10.938 1 98.06 163 LEU A O 1
ATOM 1319 N N . GLN A 1 164 ? -8.219 -21.828 -9.008 1 97.5 164 GLN A N 1
ATOM 1320 C CA . GLN A 1 164 ? -7.945 -23.031 -8.242 1 97.5 164 GLN A CA 1
ATOM 1321 C C . GLN A 1 164 ? -8.844 -24.188 -8.695 1 97.5 164 GLN A C 1
ATOM 1323 O O . GLN A 1 164 ? -8.398 -25.328 -8.773 1 97.5 164 GLN A O 1
ATOM 1328 N N . LYS A 1 165 ? -10.078 -23.875 -8.938 1 97.38 165 LYS A N 1
ATOM 1329 C CA . LYS A 1 165 ? -11 -24.891 -9.453 1 97.38 165 LYS A CA 1
ATOM 1330 C C . LYS A 1 165 ? -10.508 -25.453 -10.781 1 97.38 165 LYS A C 1
ATOM 1332 O O . LYS A 1 165 ? -10.547 -26.656 -11.008 1 97.38 165 LYS A O 1
ATOM 1337 N N . LYS A 1 166 ? -10.039 -24.578 -11.625 1 97.25 166 LYS A N 1
ATOM 1338 C CA . LYS A 1 166 ? -9.547 -25 -12.93 1 97.25 166 LYS A CA 1
ATOM 1339 C C . LYS A 1 166 ? -8.281 -25.859 -12.789 1 97.25 166 LYS A C 1
ATOM 1341 O O . LYS A 1 166 ? -8.109 -26.844 -13.516 1 97.25 166 LYS A O 1
ATOM 1346 N N . ILE A 1 167 ? -7.43 -25.453 -11.93 1 96.62 167 ILE A N 1
ATOM 1347 C CA . ILE A 1 167 ? -6.203 -26.203 -11.68 1 96.62 167 ILE A CA 1
ATOM 1348 C C . ILE A 1 167 ? -6.551 -27.609 -11.234 1 96.62 167 ILE A C 1
ATOM 1350 O O . ILE A 1 167 ? -5.953 -28.594 -11.703 1 96.62 167 ILE A O 1
ATOM 1354 N N . ALA A 1 168 ? -7.492 -27.703 -10.328 1 96.56 168 ALA A N 1
ATOM 1355 C CA . ALA A 1 168 ? -7.918 -29 -9.797 1 96.56 168 ALA A CA 1
ATOM 1356 C C . ALA A 1 168 ? -8.594 -29.844 -10.875 1 96.56 168 ALA A C 1
ATOM 1358 O O . ALA A 1 168 ? -8.32 -31.031 -11.008 1 96.56 168 ALA A O 1
ATOM 1359 N N . GLU A 1 169 ? -9.43 -29.25 -11.617 1 96.81 169 GLU A N 1
ATOM 1360 C CA . GLU A 1 169 ? -10.172 -29.938 -12.664 1 96.81 169 GLU A CA 1
ATOM 1361 C C . GLU A 1 169 ? -9.227 -30.516 -13.719 1 96.81 169 GLU A C 1
ATOM 1363 O O . GLU A 1 169 ? -9.453 -31.625 -14.227 1 96.81 169 GLU A O 1
ATOM 1368 N N . LYS A 1 170 ? -8.242 -29.781 -14 1 96.31 170 LYS A N 1
ATOM 1369 C CA . LYS A 1 170 ? -7.312 -30.203 -15.047 1 96.31 170 LYS A CA 1
ATOM 1370 C C . LYS A 1 170 ? -6.148 -31 -14.469 1 96.31 170 LYS A C 1
ATOM 1372 O O . LYS A 1 170 ? -5.254 -31.422 -15.195 1 96.31 170 LYS A O 1
ATOM 1377 N N . ASP A 1 171 ? -6.109 -31.125 -13.219 1 95.88 171 ASP A N 1
ATOM 1378 C CA . ASP A 1 171 ? -5.07 -31.844 -12.492 1 95.88 171 ASP A CA 1
ATOM 1379 C C . ASP A 1 171 ? -3.682 -31.328 -12.859 1 95.88 171 ASP A C 1
ATOM 1381 O O . ASP A 1 171 ? -2.799 -32.094 -13.227 1 95.88 171 ASP A O 1
ATOM 1385 N N . LEU A 1 172 ? -3.588 -30.062 -12.844 1 94.81 172 LEU A N 1
ATOM 1386 C CA . LEU A 1 172 ? -2.324 -29.422 -13.203 1 94.81 172 LEU A CA 1
ATOM 1387 C C . LEU A 1 172 ? -1.369 -29.406 -12.008 1 94.81 172 LEU A C 1
ATOM 1389 O O . LEU A 1 172 ? -1.793 -29.203 -10.875 1 94.81 172 LEU A O 1
ATOM 1393 N N . GLN A 1 173 ? -0.102 -29.641 -12.32 1 92 173 GLN A N 1
ATOM 1394 C CA . GLN A 1 173 ? 0.942 -29.469 -11.312 1 92 173 GLN A CA 1
ATOM 1395 C C . GLN A 1 173 ? 1.48 -28.047 -11.328 1 92 173 GLN A C 1
ATOM 1397 O O . GLN A 1 173 ? 2.277 -27.672 -12.195 1 92 173 GLN A O 1
ATOM 1402 N N . VAL A 1 174 ? 1.025 -27.297 -10.359 1 90.44 174 VAL A N 1
ATOM 1403 C CA . VAL A 1 174 ? 1.383 -25.875 -10.273 1 90.44 174 VAL A CA 1
ATOM 1404 C C . VAL A 1 174 ? 2.191 -25.625 -9 1 90.44 174 VAL A C 1
ATOM 1406 O O . VAL A 1 174 ? 1.856 -26.141 -7.934 1 90.44 174 VAL A O 1
ATOM 1409 N N . ASP A 1 175 ? 3.246 -24.828 -9.211 1 86.62 175 ASP A N 1
ATOM 1410 C CA . ASP A 1 175 ? 4.113 -24.547 -8.07 1 86.62 175 ASP A CA 1
ATOM 1411 C C . ASP A 1 175 ? 3.719 -23.25 -7.387 1 86.62 175 ASP A C 1
ATOM 1413 O O . ASP A 1 175 ? 3.857 -23.109 -6.168 1 86.62 175 ASP A O 1
ATOM 1417 N N . VAL A 1 176 ? 3.311 -22.297 -8.195 1 90.06 176 VAL A N 1
ATOM 1418 C CA . VAL A 1 176 ? 3.07 -20.953 -7.664 1 90.06 176 VAL A CA 1
ATOM 1419 C C . VAL A 1 176 ? 2.078 -20.219 -8.555 1 90.06 176 VAL A C 1
ATOM 1421 O O . VAL A 1 176 ? 1.974 -20.5 -9.75 1 90.06 176 VAL A O 1
ATOM 1424 N N . ILE A 1 177 ? 1.344 -19.328 -7.977 1 93.5 177 ILE A N 1
ATOM 1425 C CA . ILE A 1 177 ? 0.498 -18.406 -8.727 1 93.5 177 ILE A CA 1
ATOM 1426 C C . ILE A 1 177 ? 1.136 -17.016 -8.742 1 93.5 177 ILE A C 1
ATOM 1428 O O . ILE A 1 177 ? 1.441 -16.453 -7.691 1 93.5 177 ILE A O 1
ATOM 1432 N N . VAL A 1 178 ? 1.343 -16.5 -9.953 1 92.56 178 VAL A N 1
ATOM 1433 C CA . VAL A 1 178 ? 1.916 -15.172 -10.133 1 92.56 178 VAL A CA 1
ATOM 1434 C C . VAL A 1 178 ? 0.822 -14.188 -10.547 1 92.56 178 VAL A C 1
ATOM 1436 O O . VAL A 1 178 ? 0.06 -14.453 -11.477 1 92.56 178 VAL A O 1
ATOM 1439 N N . THR A 1 179 ? 0.755 -13.133 -9.812 1 95.5 179 THR A N 1
ATOM 1440 C CA . THR A 1 179 ? -0.236 -12.102 -10.102 1 95.5 179 THR A CA 1
ATOM 1441 C C . THR A 1 179 ? 0.443 -10.812 -10.539 1 95.5 179 THR A C 1
ATOM 1443 O O . THR A 1 179 ? 1.362 -10.328 -9.867 1 95.5 179 THR A O 1
ATOM 1446 N N . LEU A 1 180 ? -0.025 -10.305 -11.672 1 94.56 180 LEU A N 1
ATOM 1447 C CA . LEU A 1 180 ? 0.484 -9.023 -12.156 1 94.56 180 LEU A CA 1
ATOM 1448 C C . LEU A 1 180 ? -0.513 -7.902 -11.875 1 94.56 180 LEU A C 1
ATOM 1450 O O . LEU A 1 180 ? -1.668 -7.973 -12.305 1 94.56 180 LEU A O 1
ATOM 1454 N N . GLY A 1 181 ? 0.005 -6.906 -11.125 1 94.38 181 GLY A N 1
ATOM 1455 C CA . GLY A 1 181 ? -0.854 -5.801 -10.734 1 94.38 181 GLY A CA 1
ATOM 1456 C C . GLY A 1 181 ? -1.34 -5.895 -9.305 1 94.38 181 GLY A C 1
ATOM 1457 O O . GLY A 1 181 ? -1.231 -6.949 -8.672 1 94.38 181 GLY A O 1
ATOM 1458 N N . GLY A 1 182 ? -1.783 -4.773 -8.789 1 94.62 182 GLY A N 1
ATOM 1459 C CA . GLY A 1 182 ? -2.418 -4.793 -7.48 1 94.62 182 GLY A CA 1
ATOM 1460 C C . GLY A 1 182 ? -1.677 -3.969 -6.445 1 94.62 182 GLY A C 1
ATOM 1461 O O . GLY A 1 182 ? -2.158 -3.793 -5.324 1 94.62 182 GLY A O 1
ATOM 1462 N N . LEU A 1 183 ? -0.544 -3.422 -6.84 1 95.88 183 LEU A N 1
ATOM 1463 C CA . LEU A 1 183 ? 0.239 -2.709 -5.836 1 95.88 183 LEU A CA 1
ATOM 1464 C C . LEU A 1 183 ? 0.369 -1.233 -6.195 1 95.88 183 LEU A C 1
ATOM 1466 O O . LEU A 1 183 ? 1.21 -0.526 -5.637 1 95.88 183 LEU A O 1
ATOM 1470 N N . ALA A 1 184 ? -0.461 -0.784 -7.18 1 92.56 184 ALA A N 1
ATOM 1471 C CA . ALA A 1 184 ? -0.447 0.616 -7.598 1 92.56 184 ALA A CA 1
ATOM 1472 C C . ALA A 1 184 ? -1.864 1.164 -7.727 1 92.56 184 ALA A C 1
ATOM 1474 O O . ALA A 1 184 ? -2.838 0.415 -7.625 1 92.56 184 ALA A O 1
ATOM 1475 N N . GLY A 1 185 ? -1.972 2.465 -7.871 1 91.31 185 GLY A N 1
ATOM 1476 C CA . GLY A 1 185 ? -3.275 3.084 -8.055 1 91.31 185 GLY A CA 1
ATOM 1477 C C . GLY A 1 185 ? -3.98 3.389 -6.746 1 91.31 185 GLY A C 1
ATOM 1478 O O . GLY A 1 185 ? -3.41 4.027 -5.859 1 91.31 185 GLY A O 1
ATOM 1479 N N . ARG A 1 186 ? -5.199 2.959 -6.746 1 93.62 186 ARG A N 1
ATOM 1480 C CA . ARG A 1 186 ? -6.012 3.201 -5.559 1 93.62 186 ARG A CA 1
ATOM 1481 C C . ARG A 1 186 ? -5.422 2.502 -4.34 1 93.62 186 ARG A C 1
ATOM 1483 O O . ARG A 1 186 ? -5.16 1.299 -4.375 1 93.62 186 ARG A O 1
ATOM 1490 N N . PHE A 1 187 ? -5.348 3.305 -3.285 1 96.12 187 PHE A N 1
ATOM 1491 C CA . PHE A 1 187 ? -4.742 2.742 -2.082 1 96.12 187 PHE A CA 1
ATOM 1492 C C . PHE A 1 187 ? -5.609 1.62 -1.518 1 96.12 187 PHE A C 1
ATOM 1494 O O . PHE A 1 187 ? -5.09 0.611 -1.036 1 96.12 187 PHE A O 1
ATOM 1501 N N . ASP A 1 188 ? -6.902 1.81 -1.489 1 95.31 188 ASP A N 1
ATOM 1502 C CA . ASP A 1 188 ? -7.773 0.775 -0.939 1 95.31 188 ASP A CA 1
ATOM 1503 C C . ASP A 1 188 ? -7.668 -0.517 -1.747 1 95.31 188 ASP A C 1
ATOM 1505 O O . ASP A 1 188 ? -7.77 -1.612 -1.191 1 95.31 188 ASP A O 1
ATOM 1509 N N . GLN A 1 189 ? -7.441 -0.419 -3.041 1 93.31 189 GLN A N 1
ATOM 1510 C CA . GLN A 1 189 ? -7.285 -1.602 -3.881 1 93.31 189 GLN A CA 1
ATOM 1511 C C . GLN A 1 189 ? -5.953 -2.297 -3.615 1 93.31 189 GLN A C 1
ATOM 1513 O O . GLN A 1 189 ? -5.863 -3.523 -3.693 1 93.31 189 GLN A O 1
ATOM 1518 N N . ILE A 1 190 ? -4.926 -1.493 -3.355 1 96.06 190 ILE A N 1
ATOM 1519 C CA . ILE A 1 190 ? -3.65 -2.072 -2.949 1 96.06 190 ILE A CA 1
ATOM 1520 C C . ILE A 1 190 ? -3.844 -2.918 -1.692 1 96.06 190 ILE A C 1
ATOM 1522 O O . ILE A 1 190 ? -3.398 -4.066 -1.635 1 96.06 190 ILE A O 1
ATOM 1526 N N . MET A 1 191 ? -4.551 -2.402 -0.753 1 96.5 191 MET A N 1
ATOM 1527 C CA . MET A 1 191 ? -4.777 -3.109 0.504 1 96.5 191 MET A CA 1
ATOM 1528 C C . MET A 1 191 ? -5.688 -4.312 0.294 1 96.5 191 MET A C 1
ATOM 1530 O O . MET A 1 191 ? -5.543 -5.332 0.972 1 96.5 191 MET A O 1
ATOM 1534 N N . ALA A 1 192 ? -6.582 -4.152 -0.661 1 94.69 192 ALA A N 1
ATOM 1535 C CA . ALA A 1 192 ? -7.426 -5.293 -1.006 1 94.69 192 ALA A CA 1
ATOM 1536 C C . ALA A 1 192 ? -6.586 -6.449 -1.548 1 94.69 192 ALA A C 1
ATOM 1538 O O . ALA A 1 192 ? -6.859 -7.613 -1.252 1 94.69 192 ALA A O 1
ATOM 1539 N N . SER A 1 193 ? -5.641 -6.109 -2.342 1 95.75 193 SER A N 1
ATOM 1540 C CA . SER A 1 193 ? -4.746 -7.133 -2.875 1 95.75 193 SER A CA 1
ATOM 1541 C C . SER A 1 193 ? -3.98 -7.832 -1.758 1 95.75 193 SER A C 1
ATOM 1543 O O . SER A 1 193 ? -3.83 -9.055 -1.774 1 95.75 193 SER A O 1
ATOM 1545 N N . VAL A 1 194 ? -3.521 -7.066 -0.818 1 96.5 194 VAL A N 1
ATOM 1546 C CA . VAL A 1 194 ? -2.83 -7.641 0.332 1 96.5 194 VAL A CA 1
ATOM 1547 C C . VAL A 1 194 ? -3.781 -8.555 1.104 1 96.5 194 VAL A C 1
ATOM 1549 O O . VAL A 1 194 ? -3.396 -9.648 1.523 1 96.5 194 VAL A O 1
ATOM 1552 N N . SER A 1 195 ? -4.977 -8.109 1.252 1 96 195 SER A N 1
ATOM 1553 C CA . SER A 1 195 ? -5.973 -8.906 1.952 1 96 195 SER A CA 1
ATOM 1554 C C . SER A 1 195 ? -6.211 -10.242 1.243 1 96 195 SER A C 1
ATOM 1556 O O . SER A 1 195 ? -6.414 -11.266 1.892 1 96 195 SER A O 1
ATOM 1558 N N . THR A 1 196 ? -6.211 -10.164 -0.042 1 96.12 196 THR A N 1
ATOM 1559 C CA . THR A 1 196 ? -6.395 -11.383 -0.825 1 96.12 196 THR A CA 1
ATOM 1560 C C . THR A 1 196 ? -5.281 -12.391 -0.54 1 96.12 196 THR A C 1
ATOM 1562 O O . THR A 1 196 ? -5.523 -13.594 -0.511 1 96.12 196 THR A O 1
ATOM 1565 N N . LEU A 1 197 ? -4.102 -11.93 -0.299 1 95.38 197 LEU A N 1
ATOM 1566 C CA . LEU A 1 197 ? -3.012 -12.836 0.056 1 95.38 197 LEU A CA 1
ATOM 1567 C C . LEU A 1 197 ? -3.324 -13.586 1.35 1 95.38 197 LEU A C 1
ATOM 1569 O O . LEU A 1 197 ? -2.971 -14.758 1.497 1 95.38 197 LEU A O 1
ATOM 1573 N N . PHE A 1 198 ? -4.004 -12.938 2.252 1 95.19 198 PHE A N 1
ATOM 1574 C CA . PHE A 1 198 ? -4.422 -13.586 3.49 1 95.19 198 PHE A CA 1
ATOM 1575 C C . PHE A 1 198 ? -5.516 -14.609 3.223 1 95.19 198 PHE A C 1
ATOM 1577 O O . PHE A 1 198 ? -5.5 -15.703 3.793 1 95.19 198 PHE A O 1
ATOM 1584 N N . GLN A 1 199 ? -6.352 -14.258 2.357 1 94.88 199 GLN A N 1
ATOM 1585 C CA . GLN A 1 199 ? -7.469 -15.141 2.041 1 94.88 199 GLN A CA 1
ATOM 1586 C C . GLN A 1 199 ? -7.016 -16.312 1.188 1 94.88 199 GLN A C 1
ATOM 1588 O O . GLN A 1 199 ? -7.645 -17.375 1.205 1 94.88 199 GLN A O 1
ATOM 1593 N N . ALA A 1 200 ? -5.996 -16.062 0.449 1 94 200 ALA A N 1
ATOM 1594 C CA . ALA A 1 200 ? -5.504 -17.062 -0.498 1 94 200 ALA A CA 1
ATOM 1595 C C . ALA A 1 200 ? -5.188 -18.375 0.208 1 94 200 ALA A C 1
ATOM 1597 O O . ALA A 1 200 ? -5.332 -19.453 -0.377 1 94 200 ALA A O 1
ATOM 1598 N N . THR A 1 201 ? -4.824 -18.297 1.468 1 88.75 201 THR A N 1
ATOM 1599 C CA . THR A 1 201 ? -4.441 -19.5 2.219 1 88.75 201 THR A CA 1
ATOM 1600 C C . THR A 1 201 ? -5.629 -20.438 2.373 1 88.75 201 THR A C 1
ATOM 1602 O O . THR A 1 201 ? -5.449 -21.641 2.564 1 88.75 201 THR A O 1
ATOM 1605 N N . ARG A 1 202 ? -6.824 -19.938 2.23 1 92.56 202 ARG A N 1
ATOM 1606 C CA . ARG A 1 202 ? -8.031 -20.75 2.336 1 92.56 202 ARG A CA 1
ATOM 1607 C C . ARG A 1 202 ? -8.531 -21.188 0.957 1 92.56 202 ARG A C 1
ATOM 1609 O O . ARG A 1 202 ? -9.391 -22.062 0.844 1 92.56 202 ARG A O 1
ATOM 1616 N N . ILE A 1 203 ? -7.996 -20.641 -0.028 1 94.56 203 ILE A N 1
ATOM 1617 C CA . ILE A 1 203 ? -8.469 -20.859 -1.39 1 94.56 203 ILE A CA 1
ATOM 1618 C C . ILE A 1 203 ? -7.574 -21.875 -2.09 1 94.56 203 ILE A C 1
ATOM 1620 O O . ILE A 1 203 ? -8.062 -22.766 -2.805 1 94.56 203 ILE A O 1
ATOM 1624 N N . THR A 1 204 ? -6.301 -21.703 -1.843 1 92.88 204 THR A N 1
ATOM 1625 C CA . THR A 1 204 ? -5.32 -22.531 -2.533 1 92.88 204 THR A CA 1
ATOM 1626 C C . THR A 1 204 ? -4.137 -22.844 -1.621 1 92.88 204 THR A C 1
ATOM 1628 O O . THR A 1 204 ? -3.73 -22 -0.815 1 92.88 204 THR A O 1
ATOM 1631 N N . PRO A 1 205 ? -3.629 -24.031 -1.742 1 89.81 205 PRO A N 1
ATOM 1632 C CA . PRO A 1 205 ? -2.406 -24.328 -0.997 1 89.81 205 PRO A CA 1
ATOM 1633 C C . PRO A 1 205 ? -1.153 -23.75 -1.652 1 89.81 205 PRO A C 1
ATOM 1635 O O . PRO A 1 205 ? -0.067 -23.812 -1.07 1 89.81 205 PRO A O 1
ATOM 1638 N N . LEU A 1 206 ? -1.299 -23.25 -2.863 1 87.81 206 LEU A N 1
ATOM 1639 C CA . LEU A 1 206 ? -0.172 -22.719 -3.625 1 87.81 206 LEU A CA 1
ATOM 1640 C C . LEU A 1 206 ? 0.223 -21.344 -3.121 1 87.81 206 LEU A C 1
ATOM 1642 O O . LEU A 1 206 ? -0.64 -20.531 -2.773 1 87.81 206 LEU A O 1
ATOM 1646 N N . PRO A 1 207 ? 1.517 -21.109 -3.141 1 89.12 207 PRO A N 1
ATOM 1647 C CA . PRO A 1 207 ? 1.923 -19.719 -2.875 1 89.12 207 PRO A CA 1
ATOM 1648 C C . PRO A 1 207 ? 1.422 -18.75 -3.936 1 89.12 207 PRO A C 1
ATOM 1650 O O . PRO A 1 207 ? 1.382 -19.078 -5.121 1 89.12 207 PRO A O 1
ATOM 1653 N N . VAL A 1 208 ? 1.023 -17.578 -3.434 1 93.19 208 VAL A N 1
ATOM 1654 C CA . VAL A 1 208 ? 0.567 -16.516 -4.332 1 93.19 208 VAL A CA 1
ATOM 1655 C C . VAL A 1 208 ? 1.491 -15.312 -4.215 1 93.19 208 VAL A C 1
ATOM 1657 O O . VAL A 1 208 ? 1.787 -14.852 -3.111 1 93.19 208 VAL A O 1
ATOM 1660 N N . THR A 1 209 ? 1.959 -14.836 -5.352 1 92.56 209 THR A N 1
ATOM 1661 C CA . THR A 1 209 ? 2.834 -13.672 -5.383 1 92.56 209 THR A CA 1
ATOM 1662 C C . THR A 1 209 ? 2.209 -12.547 -6.207 1 92.56 209 THR A C 1
ATOM 1664 O O . THR A 1 209 ? 1.514 -12.812 -7.191 1 92.56 209 THR A O 1
ATOM 1667 N N . ILE A 1 210 ? 2.459 -11.352 -5.785 1 94.69 210 ILE A N 1
ATOM 1668 C CA . ILE A 1 210 ? 2.01 -10.18 -6.531 1 94.69 210 ILE A CA 1
ATOM 1669 C C . ILE A 1 210 ? 3.217 -9.375 -7.008 1 94.69 210 ILE A C 1
ATOM 1671 O O . ILE A 1 210 ? 4.137 -9.102 -6.23 1 94.69 210 ILE A O 1
ATOM 1675 N N . ILE A 1 211 ? 3.174 -9.047 -8.273 1 91.88 211 ILE A N 1
ATOM 1676 C CA . ILE A 1 211 ? 4.25 -8.25 -8.859 1 91.88 211 ILE A CA 1
ATOM 1677 C C . ILE A 1 211 ? 3.67 -6.984 -9.492 1 91.88 211 ILE A C 1
ATOM 1679 O O . ILE A 1 211 ? 2.672 -7.043 -10.211 1 91.88 211 ILE A O 1
ATOM 1683 N N . GLN A 1 212 ? 4.215 -5.895 -9.156 1 92.56 212 GLN A N 1
ATOM 1684 C CA . GLN A 1 212 ? 3.891 -4.625 -9.797 1 92.56 212 GLN A CA 1
ATOM 1685 C C . GLN A 1 212 ? 5.117 -3.717 -9.867 1 92.56 212 GLN A C 1
ATOM 1687 O O . GLN A 1 212 ? 5.754 -3.447 -8.852 1 92.56 212 GLN A O 1
ATOM 1692 N N . GLU A 1 213 ? 5.379 -3.248 -11.047 1 89.06 213 GLU A N 1
ATOM 1693 C CA . GLU A 1 213 ? 6.57 -2.43 -11.25 1 89.06 213 GLU A CA 1
ATOM 1694 C C . GLU A 1 213 ? 7.805 -3.09 -10.641 1 89.06 213 GLU A C 1
ATOM 1696 O O . GLU A 1 213 ? 8.141 -4.223 -10.992 1 89.06 213 GLU A O 1
ATOM 1701 N N . GLU A 1 214 ? 8.352 -2.465 -9.648 1 89.19 214 GLU A N 1
ATOM 1702 C CA . GLU A 1 214 ? 9.594 -3.035 -9.141 1 89.19 214 GLU A CA 1
ATOM 1703 C C . GLU A 1 214 ? 9.359 -3.783 -7.828 1 89.19 214 GLU A C 1
ATOM 1705 O O . GLU A 1 214 ? 10.312 -4.23 -7.188 1 89.19 214 GLU A O 1
ATOM 1710 N N . SER A 1 215 ? 8.141 -3.969 -7.488 1 93.38 215 SER A N 1
ATOM 1711 C CA . SER A 1 215 ? 7.863 -4.566 -6.188 1 93.38 215 SER A CA 1
ATOM 1712 C C . SER A 1 215 ? 7.242 -5.953 -6.336 1 93.38 215 SER A C 1
ATOM 1714 O O . SER A 1 215 ? 6.367 -6.16 -7.176 1 93.38 215 SER A O 1
ATOM 1716 N N . LEU A 1 216 ? 7.746 -6.879 -5.629 1 92.56 216 LEU A N 1
ATOM 1717 C CA . LEU A 1 216 ? 7.16 -8.203 -5.441 1 92.56 216 LEU A CA 1
ATOM 1718 C C . LEU A 1 216 ? 6.785 -8.422 -3.98 1 92.56 216 LEU A C 1
ATOM 1720 O O . LEU A 1 216 ? 7.551 -8.086 -3.078 1 92.56 216 LEU A O 1
ATOM 1724 N N . ILE A 1 217 ? 5.539 -8.961 -3.82 1 95.06 217 ILE A N 1
ATOM 1725 C CA . ILE A 1 217 ? 5.172 -9.258 -2.441 1 95.06 217 ILE A CA 1
ATOM 1726 C C . ILE A 1 217 ? 4.602 -10.672 -2.355 1 95.06 217 ILE A C 1
ATOM 1728 O O . ILE A 1 217 ? 4.027 -11.18 -3.324 1 95.06 217 ILE A O 1
ATOM 1732 N N . CYS A 1 218 ? 4.754 -11.312 -1.257 1 92.62 218 CYS A N 1
ATOM 1733 C CA . CYS A 1 218 ? 4.168 -12.594 -0.902 1 92.62 218 CYS A CA 1
ATOM 1734 C C . CYS A 1 218 ? 3.98 -12.711 0.606 1 92.62 218 CYS A C 1
ATOM 1736 O O . CYS A 1 218 ? 4.707 -12.086 1.376 1 92.62 218 CYS A O 1
ATOM 1738 N N . LEU A 1 219 ? 3.006 -13.398 0.983 1 93.81 219 LEU A N 1
ATOM 1739 C CA . LEU A 1 219 ? 2.693 -13.555 2.4 1 93.81 219 LEU A CA 1
ATOM 1740 C C . LEU A 1 219 ? 3.318 -14.82 2.963 1 93.81 219 LEU A C 1
ATOM 1742 O O . LEU A 1 219 ? 3.002 -15.93 2.51 1 93.81 219 LEU A O 1
ATOM 1746 N N . LEU A 1 220 ? 4.242 -14.656 3.916 1 91 220 LEU A N 1
ATOM 1747 C CA . LEU A 1 220 ? 4.848 -15.789 4.605 1 91 220 LEU A CA 1
ATOM 1748 C C . LEU A 1 220 ? 3.967 -16.25 5.762 1 91 220 LEU A C 1
ATOM 1750 O O . LEU A 1 220 ? 3.598 -15.453 6.629 1 91 220 LEU A O 1
ATOM 1754 N N . GLN A 1 221 ? 3.658 -17.516 5.766 1 90.56 221 GLN A N 1
ATOM 1755 C CA . GLN A 1 221 ? 2.877 -18.094 6.859 1 90.56 221 GLN A CA 1
ATOM 1756 C C . GLN A 1 221 ? 3.752 -18.359 8.078 1 90.56 221 GLN A C 1
ATOM 1758 O O . GLN A 1 221 ? 4.98 -18.375 7.98 1 90.56 221 GLN A O 1
ATOM 1763 N N . PRO A 1 222 ? 3.098 -18.453 9.273 1 92 222 PRO A N 1
ATOM 1764 C CA . PRO A 1 222 ? 3.91 -18.766 10.453 1 92 222 PRO A CA 1
ATOM 1765 C C . PRO A 1 222 ? 4.789 -20 10.258 1 92 222 PRO A C 1
ATOM 1767 O O . PRO A 1 222 ? 4.359 -20.984 9.641 1 92 222 PRO A O 1
ATOM 1770 N N . GLY A 1 223 ? 6.023 -19.891 10.664 1 91.25 223 GLY A N 1
ATOM 1771 C CA . GLY A 1 223 ? 6.992 -20.969 10.469 1 91.25 223 GLY A CA 1
ATOM 1772 C C . GLY A 1 223 ? 8.328 -20.469 9.953 1 91.25 223 GLY A C 1
ATOM 1773 O O . GLY A 1 223 ? 8.68 -19.297 10.125 1 91.25 223 GLY A O 1
ATOM 1774 N N . LYS A 1 224 ? 9.117 -21.406 9.477 1 88.69 224 LYS A N 1
ATOM 1775 C CA . LYS A 1 224 ? 10.445 -21.109 8.938 1 88.69 224 LYS A CA 1
ATOM 1776 C C . LYS A 1 224 ? 10.43 -21.094 7.41 1 88.69 224 LYS A C 1
ATOM 1778 O O . LYS A 1 224 ? 9.82 -21.969 6.785 1 88.69 224 LYS A O 1
ATOM 1783 N N . HIS A 1 225 ? 11.008 -20.078 6.863 1 87.12 225 HIS A N 1
ATOM 1784 C CA . HIS A 1 225 ? 11.039 -19.906 5.414 1 87.12 225 HIS A CA 1
ATOM 1785 C C . HIS A 1 225 ? 12.461 -19.672 4.918 1 87.12 225 HIS A C 1
ATOM 1787 O O . HIS A 1 225 ? 13.273 -19.047 5.617 1 87.12 225 HIS A O 1
ATOM 1793 N N . LYS A 1 226 ? 12.727 -20.203 3.795 1 85.56 226 LYS A N 1
ATOM 1794 C CA . LYS A 1 226 ? 13.969 -19.953 3.08 1 85.56 226 LYS A CA 1
ATOM 1795 C C . LYS A 1 226 ? 13.703 -19.297 1.724 1 85.56 226 LYS A C 1
ATOM 1797 O O . LYS A 1 226 ? 12.945 -19.828 0.914 1 85.56 226 LYS A O 1
ATOM 1802 N N . LEU A 1 227 ? 14.266 -18.141 1.502 1 85.56 227 LEU A N 1
ATOM 1803 C CA . LEU A 1 227 ? 14.102 -17.391 0.255 1 85.56 227 LEU A CA 1
ATOM 1804 C C . LEU A 1 227 ? 15.43 -17.312 -0.499 1 85.56 227 LEU A C 1
ATOM 1806 O O . LEU A 1 227 ? 16.406 -16.75 0.007 1 85.56 227 LEU A O 1
ATOM 1810 N N . CYS A 1 228 ? 15.422 -17.875 -1.658 1 82.5 228 CYS A N 1
ATOM 1811 C CA . CYS A 1 228 ? 16.609 -17.766 -2.508 1 82.5 228 CYS A CA 1
ATOM 1812 C C . CYS A 1 228 ? 16.625 -16.422 -3.246 1 82.5 228 CYS A C 1
ATOM 1814 O O . CYS A 1 228 ? 15.727 -16.141 -4.047 1 82.5 228 CYS A O 1
ATOM 1816 N N . VAL A 1 229 ? 17.594 -15.609 -2.992 1 83.88 229 VAL A N 1
ATOM 1817 C CA . VAL A 1 229 ? 17.641 -14.258 -3.541 1 83.88 229 VAL A CA 1
ATOM 1818 C C . VAL A 1 229 ? 18.906 -14.07 -4.375 1 83.88 229 VAL A C 1
ATOM 1820 O O . VAL A 1 229 ? 19.578 -13.055 -4.266 1 83.88 229 VAL A O 1
ATOM 1823 N N . ASP A 1 230 ? 19.266 -15.078 -5.074 1 79.62 230 ASP A N 1
ATOM 1824 C CA . ASP A 1 230 ? 20.453 -15.039 -5.926 1 79.62 230 ASP A CA 1
ATOM 1825 C C . ASP A 1 230 ? 20.109 -15.414 -7.367 1 79.62 230 ASP A C 1
ATOM 1827 O O . ASP A 1 230 ? 20.875 -16.125 -8.023 1 79.62 230 ASP A O 1
ATOM 1831 N N . THR A 1 231 ? 18.984 -14.977 -7.82 1 74 231 THR A N 1
ATOM 1832 C CA . THR A 1 231 ? 18.531 -15.312 -9.172 1 74 231 THR A CA 1
ATOM 1833 C C . THR A 1 231 ? 19.078 -14.305 -10.18 1 74 231 THR A C 1
ATOM 1835 O O . THR A 1 231 ? 19.078 -14.562 -11.383 1 74 231 THR A O 1
ATOM 1838 N N . GLY A 1 232 ? 19.531 -13.219 -9.703 1 75 232 GLY A N 1
ATOM 1839 C CA . GLY A 1 232 ? 19.969 -12.141 -10.586 1 75 232 GLY A CA 1
ATOM 1840 C C . GLY A 1 232 ? 18.844 -11.18 -10.938 1 75 232 GLY A C 1
ATOM 1841 O O . GLY A 1 232 ? 19.094 -10.117 -11.516 1 75 232 GLY A O 1
ATOM 1842 N N . LEU A 1 233 ? 17.609 -11.469 -10.555 1 78.12 233 LEU A N 1
ATOM 1843 C CA . LEU A 1 233 ? 16.453 -10.633 -10.891 1 78.12 233 LEU A CA 1
ATOM 1844 C C . LEU A 1 233 ? 16.047 -9.773 -9.703 1 78.12 233 LEU A C 1
ATOM 1846 O O . LEU A 1 233 ? 15.094 -8.992 -9.797 1 78.12 233 LEU A O 1
ATOM 1850 N N . GLU A 1 234 ? 16.797 -9.914 -8.586 1 85.81 234 GLU A N 1
ATOM 1851 C CA . GLU A 1 234 ? 16.5 -9.133 -7.391 1 85.81 234 GLU A CA 1
ATOM 1852 C C . GLU A 1 234 ? 17.031 -7.707 -7.512 1 85.81 234 GLU A C 1
ATOM 1854 O O . GLU A 1 234 ? 18.109 -7.492 -8.086 1 85.81 234 GLU A O 1
ATOM 1859 N N . GLY A 1 235 ? 16.234 -6.828 -7.012 1 89.38 235 GLY A N 1
ATOM 1860 C CA . GLY A 1 235 ? 16.75 -5.48 -6.824 1 89.38 235 GLY A CA 1
ATOM 1861 C C . GLY A 1 235 ? 17.531 -5.312 -5.535 1 89.38 235 GLY A C 1
ATOM 1862 O O . GLY A 1 235 ? 17.969 -6.293 -4.93 1 89.38 235 GLY A O 1
ATOM 1863 N N . GLU A 1 236 ? 17.688 -4.07 -5.137 1 90.38 236 GLU A N 1
ATOM 1864 C CA . GLU A 1 236 ? 18.641 -3.736 -4.09 1 90.38 236 GLU A CA 1
ATOM 1865 C C . GLU A 1 236 ? 17.953 -3.658 -2.725 1 90.38 236 GLU A C 1
ATOM 1867 O O . GLU A 1 236 ? 18.625 -3.436 -1.708 1 90.38 236 GLU A O 1
ATOM 1872 N N . TRP A 1 237 ? 16.688 -3.814 -2.709 1 93.25 237 TRP A N 1
ATOM 1873 C CA . TRP A 1 237 ? 16.031 -3.646 -1.42 1 93.25 237 TRP A CA 1
ATOM 1874 C C . TRP A 1 237 ? 15.023 -4.766 -1.174 1 93.25 237 TRP A C 1
ATOM 1876 O O . TRP A 1 237 ? 14.586 -5.438 -2.113 1 93.25 237 TRP A O 1
ATOM 1886 N N . CYS A 1 238 ? 14.734 -5.043 0.067 1 94.94 238 CYS A N 1
ATOM 1887 C CA . CYS A 1 238 ? 13.688 -5.949 0.524 1 94.94 238 CYS A CA 1
ATOM 1888 C C . CYS A 1 238 ? 13.094 -5.477 1.845 1 94.94 238 CYS A C 1
ATOM 1890 O O . CYS A 1 238 ? 13.484 -4.43 2.363 1 94.94 238 CYS A O 1
ATOM 1892 N N . GLY A 1 239 ? 12.055 -6.16 2.285 1 95.88 239 GLY A N 1
ATOM 1893 C CA . GLY A 1 239 ? 11.422 -5.762 3.533 1 95.88 239 GLY A CA 1
ATOM 1894 C C . GLY A 1 239 ? 10.5 -6.824 4.102 1 95.88 239 GLY A C 1
ATOM 1895 O O . GLY A 1 239 ? 10.141 -7.777 3.408 1 95.88 239 GLY A O 1
ATOM 1896 N N . LEU A 1 240 ? 10.258 -6.738 5.352 1 96.62 240 LEU A N 1
ATOM 1897 C CA . LEU A 1 240 ? 9.32 -7.559 6.102 1 96.62 240 LEU A CA 1
ATOM 1898 C C . LEU A 1 240 ? 8.266 -6.691 6.789 1 96.62 240 LEU A C 1
ATOM 1900 O O . LEU A 1 240 ? 8.594 -5.926 7.699 1 96.62 240 LEU A O 1
ATOM 1904 N N . ILE A 1 241 ? 7.027 -6.863 6.336 1 97.19 241 ILE A N 1
ATOM 1905 C CA . ILE A 1 241 ? 5.973 -5.949 6.758 1 97.19 241 ILE A CA 1
ATOM 1906 C C . ILE A 1 241 ? 4.91 -6.715 7.543 1 97.19 241 ILE A C 1
ATOM 1908 O O . ILE A 1 241 ? 4.227 -7.582 6.992 1 97.19 241 ILE A O 1
ATOM 1912 N N . PRO A 1 242 ? 4.727 -6.43 8.828 1 96.88 242 PRO A N 1
ATOM 1913 C CA . PRO A 1 242 ? 3.711 -7.109 9.641 1 96.88 242 PRO A CA 1
ATOM 1914 C C . PRO A 1 242 ? 2.312 -6.531 9.438 1 96.88 242 PRO A C 1
ATOM 1916 O O . PRO A 1 242 ? 1.709 -6.023 10.391 1 96.88 242 PRO A O 1
ATOM 1919 N N . VAL A 1 243 ? 1.861 -6.832 8.234 1 92.94 243 VAL A N 1
ATOM 1920 C CA . VAL A 1 243 ? 0.527 -6.332 7.922 1 92.94 243 VAL A CA 1
ATOM 1921 C C . VAL A 1 243 ? -0.522 -7.176 8.648 1 92.94 243 VAL A C 1
ATOM 1923 O O . VAL A 1 243 ? -0.335 -8.375 8.836 1 92.94 243 VAL A O 1
ATOM 1926 N N . GLY A 1 244 ? -1.603 -6.676 9.172 1 90.56 244 GLY A N 1
ATOM 1927 C CA . GLY A 1 244 ? -2.713 -7.387 9.789 1 90.56 244 GLY A CA 1
ATOM 1928 C C . GLY A 1 244 ? -2.611 -7.457 11.297 1 90.56 244 GLY A C 1
ATOM 1929 O O . GLY A 1 244 ? -3.59 -7.207 12.008 1 90.56 244 GLY A O 1
ATOM 1930 N N . GLN A 1 245 ? -1.396 -7.969 11.695 1 93.62 245 GLN A N 1
ATOM 1931 C CA . GLN A 1 245 ? -1.141 -8.062 13.133 1 93.62 245 GLN A CA 1
ATOM 1932 C C . GLN A 1 245 ? 0.357 -8.039 13.422 1 93.62 245 GLN A C 1
ATOM 1934 O O . GLN A 1 245 ? 1.17 -8.352 12.555 1 93.62 245 GLN A O 1
ATOM 1939 N N . PRO A 1 246 ? 0.685 -7.656 14.68 1 95.5 246 PRO A N 1
ATOM 1940 C CA . PRO A 1 246 ? 2.104 -7.703 15.047 1 95.5 246 PRO A CA 1
ATOM 1941 C C . PRO A 1 246 ? 2.674 -9.117 15.008 1 95.5 246 PRO A C 1
ATOM 1943 O O . PRO A 1 246 ? 1.966 -10.086 15.312 1 95.5 246 PRO A O 1
ATOM 1946 N N . CYS A 1 247 ? 3.879 -9.203 14.531 1 96.25 247 CYS A N 1
ATOM 1947 C CA . CYS A 1 247 ? 4.66 -10.422 14.688 1 96.25 247 CYS A CA 1
ATOM 1948 C C . CYS A 1 247 ? 5.57 -10.336 15.906 1 96.25 247 CYS A C 1
ATOM 1950 O O . CYS A 1 247 ? 6.52 -9.555 15.922 1 96.25 247 CYS A O 1
ATOM 1952 N N . LYS A 1 248 ? 5.41 -11.164 16.844 1 95.62 248 LYS A N 1
ATOM 1953 C CA . LYS A 1 248 ? 6.043 -11.023 18.156 1 95.62 248 LYS A CA 1
ATOM 1954 C C . LYS A 1 248 ? 7.473 -11.555 18.125 1 95.62 248 LYS A C 1
ATOM 1956 O O . LYS A 1 248 ? 8.328 -11.078 18.875 1 95.62 248 LYS A O 1
ATOM 1961 N N . ARG A 1 249 ? 7.648 -12.516 17.375 1 96.5 249 ARG A N 1
ATOM 1962 C CA . ARG A 1 249 ? 8.961 -13.156 17.297 1 96.5 249 ARG A CA 1
ATOM 1963 C C . ARG A 1 249 ? 9.383 -13.398 15.859 1 96.5 249 ARG A C 1
ATOM 1965 O O . ARG A 1 249 ? 8.914 -14.344 15.219 1 96.5 249 ARG A O 1
ATOM 1972 N N . VAL A 1 250 ? 10.328 -12.555 15.414 1 97.19 250 VAL A N 1
ATOM 1973 C CA . VAL A 1 250 ? 10.844 -12.695 14.062 1 97.19 250 VAL A CA 1
ATOM 1974 C C . VAL A 1 250 ? 12.367 -12.836 14.102 1 97.19 250 VAL A C 1
ATOM 1976 O O . VAL A 1 250 ? 13.047 -12.062 14.781 1 97.19 250 VAL A O 1
ATOM 1979 N N . THR A 1 251 ? 12.883 -13.852 13.508 1 97.31 251 THR A N 1
ATOM 1980 C CA . THR A 1 251 ? 14.32 -14.062 13.352 1 97.31 251 THR A CA 1
ATOM 1981 C C . THR A 1 251 ? 14.688 -14.211 11.875 1 97.31 251 THR A C 1
ATOM 1983 O O . THR A 1 251 ? 14.008 -14.93 11.133 1 97.31 251 THR A O 1
ATOM 1986 N N . THR A 1 252 ? 15.688 -13.477 11.453 1 96.12 252 THR A N 1
ATOM 1987 C CA . THR A 1 252 ? 16.094 -13.531 10.055 1 96.12 252 THR A CA 1
ATOM 1988 C C . THR A 1 252 ? 17.594 -13.742 9.93 1 96.12 252 THR A C 1
ATOM 1990 O O . THR A 1 252 ? 18.344 -13.461 10.867 1 96.12 252 THR A O 1
ATOM 1993 N N . THR A 1 253 ? 18.016 -14.344 8.859 1 95.12 253 THR A N 1
ATOM 1994 C CA . THR A 1 253 ? 19.406 -14.383 8.406 1 95.12 253 THR A CA 1
ATOM 1995 C C . THR A 1 253 ? 19.5 -14 6.93 1 95.12 253 THR A C 1
ATOM 1997 O O . THR A 1 253 ? 18.484 -13.945 6.23 1 95.12 253 THR A O 1
ATOM 2000 N N . GLY A 1 254 ? 20.688 -13.602 6.543 1 94.94 254 GLY A N 1
ATOM 2001 C CA . GLY A 1 254 ? 20.906 -13.32 5.133 1 94.94 254 GLY A CA 1
ATOM 2002 C C . GLY A 1 254 ? 20.641 -11.875 4.762 1 94.94 254 GLY A C 1
ATOM 2003 O O . GLY A 1 254 ? 20.656 -11.516 3.582 1 94.94 254 GLY A O 1
ATOM 2004 N N . LEU A 1 255 ? 20.312 -11.047 5.723 1 96.5 255 LEU A N 1
ATOM 2005 C CA . LEU A 1 255 ? 20.031 -9.633 5.5 1 96.5 255 LEU A CA 1
ATOM 2006 C C . LEU A 1 255 ? 21.125 -8.75 6.078 1 96.5 255 LEU A C 1
ATOM 2008 O O . LEU A 1 255 ? 21.891 -9.195 6.934 1 96.5 255 LEU A O 1
ATOM 2012 N N . LYS A 1 256 ? 21.219 -7.539 5.473 1 95.62 256 LYS A N 1
ATOM 2013 C CA . LYS A 1 256 ? 22.141 -6.57 6.062 1 95.62 256 LYS A CA 1
ATOM 2014 C C . LYS A 1 256 ? 21.766 -6.277 7.512 1 95.62 256 LYS A C 1
ATOM 2016 O O . LYS A 1 256 ? 22.641 -6.215 8.383 1 95.62 256 LYS A O 1
ATOM 2021 N N . TRP A 1 257 ? 20.469 -6.035 7.785 1 94.19 257 TRP A N 1
ATOM 2022 C CA . TRP A 1 257 ? 19.953 -5.852 9.141 1 94.19 257 TRP A CA 1
ATOM 2023 C C . TRP A 1 257 ? 19.062 -7.02 9.547 1 94.19 257 TRP A C 1
ATOM 2025 O O . TRP A 1 257 ? 17.859 -7.008 9.289 1 94.19 257 TRP A O 1
ATOM 2035 N N . ASN A 1 258 ? 19.672 -7.98 1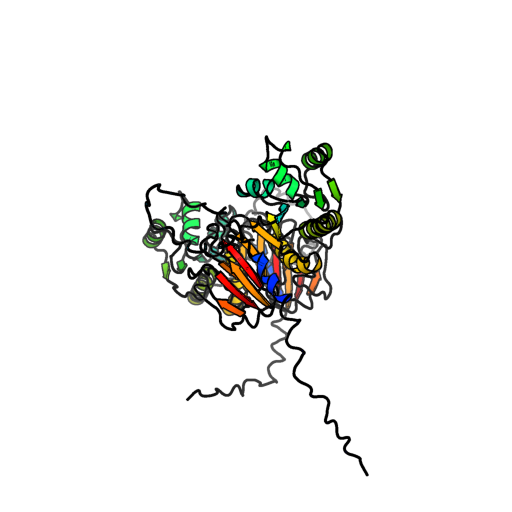0.25 1 96.62 258 ASN A N 1
ATOM 2036 C CA . ASN A 1 258 ? 18.953 -9.164 10.711 1 96.62 258 ASN A CA 1
ATOM 2037 C C . ASN A 1 258 ? 18.219 -8.898 12.023 1 96.62 258 ASN A C 1
ATOM 2039 O O . ASN A 1 258 ? 18.594 -8.008 12.781 1 96.62 258 ASN A O 1
ATOM 2043 N N . LEU A 1 259 ? 17.188 -9.633 12.125 1 95.81 259 LEU A N 1
ATOM 2044 C CA . LEU A 1 259 ? 16.406 -9.633 13.367 1 95.81 259 LEU A CA 1
ATOM 2045 C C . LEU A 1 259 ? 16.641 -10.922 14.148 1 95.81 259 LEU A C 1
ATOM 2047 O O . LEU A 1 259 ? 16.797 -11.992 13.555 1 95.81 259 LEU A O 1
ATOM 2051 N N . THR A 1 260 ? 16.703 -10.836 15.438 1 96.81 260 THR A N 1
ATOM 2052 C CA . THR A 1 260 ? 16.766 -11.992 16.328 1 96.81 260 THR A CA 1
ATOM 2053 C C . THR A 1 260 ? 15.672 -11.922 17.375 1 96.81 260 THR A C 1
ATOM 2055 O O . THR A 1 260 ? 15.805 -11.219 18.375 1 96.81 260 THR A O 1
ATOM 2058 N N . ASN A 1 261 ? 14.703 -12.688 17.141 1 96 261 ASN A N 1
ATOM 2059 C CA . ASN A 1 261 ? 13.562 -12.758 18.047 1 96 261 ASN A CA 1
ATOM 2060 C C . ASN A 1 261 ? 12.984 -11.375 18.328 1 96 261 ASN A C 1
ATOM 2062 O O . ASN A 1 261 ? 12.719 -11.031 19.484 1 96 261 ASN A O 1
ATOM 2066 N N . HIS A 1 262 ? 12.836 -10.609 17.359 1 95.06 262 HIS A N 1
ATOM 2067 C CA . HIS A 1 262 ? 12.375 -9.227 17.484 1 95.06 262 HIS A CA 1
ATOM 2068 C C . HIS A 1 262 ? 10.898 -9.102 17.109 1 95.06 262 HIS A C 1
ATOM 2070 O O . HIS A 1 262 ? 10.422 -9.828 16.234 1 95.06 262 HIS A O 1
ATOM 2076 N N . MET A 1 263 ? 10.281 -8.227 17.766 1 95.06 263 MET A N 1
ATOM 2077 C CA . MET A 1 263 ? 8.891 -7.941 17.422 1 95.06 263 MET A CA 1
ATOM 2078 C C . MET A 1 263 ? 8.805 -6.938 16.266 1 95.06 263 MET A C 1
ATOM 2080 O O . MET A 1 263 ? 9.555 -5.961 16.25 1 95.06 263 MET A O 1
ATOM 2084 N N . LEU A 1 264 ? 7.984 -7.258 15.312 1 95.19 264 LEU A N 1
ATOM 2085 C CA . LEU A 1 264 ? 7.656 -6.332 14.234 1 95.19 264 LEU A CA 1
ATOM 2086 C C . LEU A 1 264 ? 6.211 -5.859 14.344 1 95.19 264 LEU A C 1
ATOM 2088 O O . LEU A 1 264 ? 5.297 -6.672 14.508 1 95.19 264 LEU A O 1
ATOM 2092 N N . SER A 1 265 ? 6.004 -4.559 14.289 1 95.44 265 SER A N 1
ATOM 2093 C CA . SER A 1 265 ? 4.664 -3.984 14.352 1 95.44 265 SER A CA 1
ATOM 2094 C C . SER A 1 265 ? 4.648 -2.561 13.805 1 95.44 265 SER A C 1
ATOM 2096 O O . SER A 1 265 ? 5.648 -1.846 13.891 1 95.44 265 SER A O 1
ATOM 2098 N N . PHE A 1 266 ? 3.525 -2.162 13.258 1 93.12 266 PHE A N 1
ATOM 2099 C CA . PHE A 1 266 ? 3.375 -0.777 12.828 1 93.12 266 PHE A CA 1
ATOM 2100 C C . PHE A 1 266 ? 3.441 0.17 14.023 1 93.12 266 PHE A C 1
ATOM 2102 O O . PHE A 1 266 ? 2.793 -0.065 15.047 1 93.12 266 PHE A O 1
ATOM 2109 N N . GLY A 1 267 ? 4.18 1.15 13.922 1 84.75 267 GLY A N 1
ATOM 2110 C CA . GLY A 1 267 ? 4.355 2.109 15 1 84.75 267 GLY A CA 1
ATOM 2111 C C . GLY A 1 267 ? 5.641 1.901 15.781 1 84.75 267 GLY A C 1
ATOM 2112 O O . GLY A 1 267 ? 6.074 2.789 16.516 1 84.75 267 GLY A O 1
ATOM 2113 N N . THR A 1 268 ? 6.199 0.718 15.633 1 86.31 268 THR A N 1
ATOM 2114 C CA . THR A 1 268 ? 7.48 0.467 16.297 1 86.31 268 THR A CA 1
ATOM 2115 C C . THR A 1 268 ? 8.555 0.123 15.266 1 86.31 268 THR A C 1
ATOM 2117 O O . THR A 1 268 ? 9.188 1.017 14.703 1 86.31 268 THR A O 1
ATOM 2120 N N . LEU A 1 269 ? 8.57 -1.193 14.961 1 83.31 269 LEU A N 1
ATOM 2121 C CA . LEU A 1 269 ? 9.578 -1.583 13.992 1 83.31 269 LEU A CA 1
ATOM 2122 C C . LEU A 1 269 ? 8.945 -2.305 12.805 1 83.31 269 LEU A C 1
ATOM 2124 O O . LEU A 1 269 ? 8.188 -3.258 12.992 1 83.31 269 LEU A O 1
ATOM 2128 N N . VAL A 1 270 ? 9.133 -1.701 11.641 1 85.06 270 VAL A N 1
ATOM 2129 C CA . VAL A 1 270 ? 8.844 -2.344 10.367 1 85.06 270 VAL A CA 1
ATOM 2130 C C . VAL A 1 270 ? 10.109 -2.416 9.516 1 85.06 270 VAL A C 1
ATOM 2132 O O . VAL A 1 270 ? 10.82 -1.417 9.367 1 85.06 270 VAL A O 1
ATOM 2135 N N . SER A 1 271 ? 10.461 -3.533 9.055 1 90 271 SER A N 1
ATOM 2136 C CA . SER A 1 271 ? 11.688 -3.693 8.281 1 90 271 SER A CA 1
ATOM 2137 C C . SER A 1 271 ? 11.5 -3.215 6.848 1 90 271 SER A C 1
ATOM 2139 O O . SER A 1 271 ? 11.047 -3.975 5.988 1 90 271 SER A O 1
ATOM 2141 N N . THR A 1 272 ? 11.812 -1.992 6.605 1 91.69 272 THR A N 1
ATOM 2142 C CA . THR A 1 272 ? 11.781 -1.423 5.262 1 91.69 272 THR A CA 1
ATOM 2143 C C . THR A 1 272 ? 13.18 -1 4.824 1 91.69 272 THR A C 1
ATOM 2145 O O . THR A 1 272 ? 14.062 -0.798 5.66 1 91.69 272 THR A O 1
ATOM 2148 N N . SER A 1 273 ? 13.422 -0.953 3.559 1 89.5 273 SER A N 1
ATOM 2149 C CA . SER A 1 273 ? 14.688 -0.535 2.965 1 89.5 273 SER A CA 1
ATOM 2150 C C . SER A 1 273 ? 15.844 -1.404 3.451 1 89.5 273 SER A C 1
ATOM 2152 O O . SER A 1 273 ? 16.938 -0.902 3.711 1 89.5 273 SER A O 1
ATOM 2154 N N . ASN A 1 274 ? 15.508 -2.684 3.793 1 94.12 274 ASN A N 1
ATOM 2155 C CA . ASN A 1 274 ? 16.547 -3.666 4.066 1 94.12 274 ASN A CA 1
ATOM 2156 C C . ASN A 1 274 ? 17.234 -4.137 2.779 1 94.12 274 ASN A C 1
ATOM 2158 O O . ASN A 1 274 ? 16.875 -3.689 1.688 1 94.12 274 ASN A O 1
ATOM 2162 N N . THR A 1 275 ? 18.312 -4.762 2.91 1 94.69 275 THR A N 1
ATOM 2163 C CA . THR A 1 275 ? 18.969 -5.359 1.758 1 94.69 275 THR A CA 1
ATOM 2164 C C . THR A 1 275 ? 19.641 -6.676 2.141 1 94.69 275 THR A C 1
ATOM 2166 O O . THR A 1 275 ? 19.391 -7.211 3.223 1 94.69 275 THR A O 1
ATOM 2169 N N . TYR A 1 276 ? 20.328 -7.238 1.213 1 94.12 276 TYR A N 1
ATOM 2170 C CA . TYR A 1 276 ? 20.875 -8.586 1.341 1 94.12 276 TYR A CA 1
ATOM 2171 C C . TYR A 1 276 ? 22.328 -8.547 1.823 1 94.12 276 TYR A C 1
ATOM 2173 O O . TYR A 1 276 ? 23.031 -7.562 1.606 1 94.12 276 TYR A O 1
ATOM 2181 N N . ASP A 1 277 ? 22.781 -9.578 2.451 1 96.06 277 ASP A N 1
ATOM 2182 C CA . ASP A 1 277 ? 24.172 -9.609 2.928 1 96.06 277 ASP A CA 1
ATOM 2183 C C . ASP A 1 277 ? 25.078 -10.297 1.916 1 96.06 277 ASP A C 1
ATOM 2185 O O . ASP A 1 277 ? 26.266 -10.516 2.188 1 96.06 277 ASP A O 1
ATOM 2189 N N . GLY A 1 278 ? 24.578 -10.836 0.855 1 91.81 278 GLY A N 1
ATOM 2190 C CA . GLY A 1 278 ? 25.391 -11.43 -0.198 1 91.81 278 GLY A CA 1
ATOM 2191 C C . GLY A 1 278 ? 25.422 -12.945 -0.137 1 91.81 278 GLY A C 1
ATOM 2192 O O . GLY A 1 278 ? 25.984 -13.602 -1.019 1 91.81 278 GLY A O 1
ATOM 2193 N N . SER A 1 279 ? 24.766 -13.594 0.78 1 90.19 279 SER A N 1
ATOM 2194 C CA . SER A 1 279 ? 24.797 -15.047 0.953 1 90.19 279 SER A CA 1
ATOM 2195 C C . SER A 1 279 ? 23.906 -15.742 -0.06 1 90.19 279 SER A C 1
ATOM 2197 O O . SER A 1 279 ? 24.031 -16.938 -0.293 1 90.19 279 SER A O 1
ATOM 2199 N N . GLY A 1 280 ? 22.938 -14.992 -0.57 1 86.19 280 GLY A N 1
ATOM 2200 C CA . GLY A 1 280 ? 22.062 -15.531 -1.598 1 86.19 280 GLY A CA 1
ATOM 2201 C C . GLY A 1 280 ? 20.828 -16.203 -1.033 1 86.19 280 GLY A C 1
ATOM 2202 O O . GLY A 1 280 ? 19.953 -16.641 -1.786 1 86.19 280 GLY A O 1
ATOM 2203 N N . VAL A 1 281 ? 20.781 -16.297 0.271 1 87 281 VAL A N 1
ATOM 2204 C CA . VAL A 1 281 ? 19.641 -16.938 0.916 1 87 281 VAL A CA 1
ATOM 2205 C C . VAL A 1 281 ? 19.188 -16.109 2.111 1 87 281 VAL A C 1
ATOM 2207 O O . VAL A 1 281 ? 20 -15.641 2.9 1 87 281 VAL A O 1
ATOM 2210 N N . VAL A 1 282 ? 17.891 -15.867 2.123 1 91.5 282 VAL A N 1
ATOM 2211 C CA . VAL A 1 282 ? 17.281 -15.227 3.287 1 91.5 282 VAL A CA 1
ATOM 2212 C C . VAL A 1 282 ? 16.391 -16.219 4.027 1 91.5 282 VAL A C 1
ATOM 2214 O O . VAL A 1 282 ? 15.586 -16.922 3.41 1 91.5 282 VAL A O 1
ATOM 2217 N N . THR A 1 283 ? 16.641 -16.375 5.301 1 91.44 283 THR A N 1
ATOM 2218 C CA . THR A 1 283 ? 15.742 -17.188 6.117 1 91.44 283 THR A CA 1
ATOM 2219 C C . THR A 1 283 ? 14.891 -16.312 7.02 1 91.44 283 THR A C 1
ATOM 2221 O O . THR A 1 283 ? 15.367 -15.289 7.535 1 91.44 283 THR A O 1
ATOM 2224 N N . VAL A 1 284 ? 13.656 -16.656 7.133 1 92.94 284 VAL A N 1
ATOM 2225 C CA . VAL A 1 284 ? 12.727 -15.922 7.98 1 92.94 284 VAL A CA 1
ATOM 2226 C C . VAL A 1 284 ? 11.945 -16.906 8.859 1 92.94 284 VAL A C 1
ATOM 2228 O O . VAL A 1 284 ? 11.344 -17.859 8.359 1 92.94 284 VAL A O 1
ATOM 2231 N N . GLU A 1 285 ? 12.055 -16.719 10.125 1 93.44 285 GLU A N 1
ATOM 2232 C CA . GLU A 1 285 ? 11.188 -17.391 11.086 1 93.44 285 GLU A CA 1
ATOM 2233 C C . GLU A 1 285 ? 10.195 -16.406 11.703 1 93.44 285 GLU A C 1
ATOM 2235 O O . GLU A 1 285 ? 10.586 -15.375 12.234 1 93.44 285 GLU A O 1
ATOM 2240 N N . THR A 1 286 ? 8.914 -16.719 11.57 1 94.25 286 THR A N 1
ATOM 2241 C CA . THR A 1 286 ? 7.891 -15.805 12.07 1 94.25 286 THR A CA 1
ATOM 2242 C C . THR A 1 286 ? 6.773 -16.578 12.781 1 94.25 286 THR A C 1
ATOM 2244 O O . THR A 1 286 ? 6.488 -17.719 12.438 1 94.25 286 THR A O 1
ATOM 2247 N N . ASP A 1 287 ? 6.152 -15.992 13.766 1 96.44 287 ASP A N 1
ATOM 2248 C CA . ASP A 1 287 ? 5.105 -16.641 14.555 1 96.44 287 ASP A CA 1
ATOM 2249 C C . ASP A 1 287 ? 3.721 -16.281 14.023 1 96.44 287 ASP A C 1
ATOM 2251 O O . ASP A 1 287 ? 2.727 -16.906 14.391 1 96.44 287 ASP A O 1
ATOM 2255 N N . HIS A 1 288 ? 3.553 -15.219 13.211 1 95.38 288 HIS A N 1
ATOM 2256 C CA . HIS A 1 288 ? 2.332 -14.797 12.539 1 95.38 288 HIS A CA 1
ATOM 2257 C C . HIS A 1 288 ? 2.59 -14.5 11.062 1 95.38 288 HIS A C 1
ATOM 2259 O O . HIS A 1 288 ? 3.742 -14.375 10.641 1 95.38 288 HIS A O 1
ATOM 2265 N N . PRO A 1 289 ? 1.522 -14.461 10.234 1 93.94 289 PRO A N 1
ATOM 2266 C CA . PRO A 1 289 ? 1.738 -14.109 8.828 1 93.94 289 PRO A CA 1
ATOM 2267 C C . PRO A 1 289 ? 2.521 -12.812 8.656 1 93.94 289 PRO A C 1
ATOM 2269 O O . PRO A 1 289 ? 2.252 -11.828 9.344 1 93.94 289 PRO A O 1
ATOM 2272 N N . LEU A 1 290 ? 3.516 -12.875 7.84 1 95.75 290 LEU A N 1
ATOM 2273 C CA . LEU A 1 290 ? 4.449 -11.773 7.641 1 95.75 290 LEU A CA 1
ATOM 2274 C C . LEU A 1 290 ? 4.691 -11.523 6.156 1 95.75 290 LEU A C 1
ATOM 2276 O O . LEU A 1 290 ? 5.078 -12.438 5.426 1 95.75 290 LEU A O 1
ATOM 2280 N N . LEU A 1 291 ? 4.438 -10.305 5.734 1 96.31 291 LEU A N 1
ATOM 2281 C CA . LEU A 1 291 ? 4.555 -9.977 4.316 1 96.31 291 LEU A CA 1
ATOM 2282 C C . LEU A 1 291 ? 6.012 -9.758 3.93 1 96.31 291 LEU A C 1
ATOM 2284 O O . LEU A 1 291 ? 6.691 -8.906 4.508 1 96.31 291 LEU A O 1
ATOM 2288 N N . TRP A 1 292 ? 6.512 -10.531 2.971 1 94.75 292 TRP A N 1
ATOM 2289 C CA . TRP A 1 292 ? 7.812 -10.328 2.344 1 94.75 292 TRP A CA 1
ATOM 2290 C C . TRP A 1 292 ? 7.688 -9.461 1.094 1 94.75 292 TRP A C 1
ATOM 2292 O O . TRP A 1 292 ? 6.773 -9.656 0.287 1 94.75 292 TRP A O 1
ATOM 2302 N N . THR A 1 293 ? 8.508 -8.492 0.967 1 96.12 293 THR A N 1
ATOM 2303 C CA . THR A 1 293 ? 8.555 -7.684 -0.244 1 96.12 293 THR A CA 1
ATOM 2304 C C . THR A 1 293 ? 10 -7.484 -0.704 1 96.12 293 THR A C 1
ATOM 2306 O O . THR A 1 293 ? 10.914 -7.461 0.116 1 96.12 293 THR A O 1
ATOM 2309 N N . MET A 1 294 ? 10.156 -7.414 -1.993 1 93.75 294 MET A N 1
ATOM 2310 C CA . MET A 1 294 ? 11.492 -7.207 -2.537 1 93.75 294 MET A CA 1
ATOM 2311 C C . MET A 1 294 ? 11.43 -6.504 -3.891 1 93.75 294 MET A C 1
ATOM 2313 O O . MET A 1 294 ? 10.398 -6.551 -4.57 1 93.75 294 MET A O 1
ATOM 2317 N N . ALA A 1 295 ? 12.547 -5.934 -4.211 1 93.31 295 ALA A N 1
ATOM 2318 C CA . ALA A 1 295 ? 12.672 -5.316 -5.527 1 93.31 295 ALA A CA 1
ATOM 2319 C C . ALA A 1 295 ? 13.01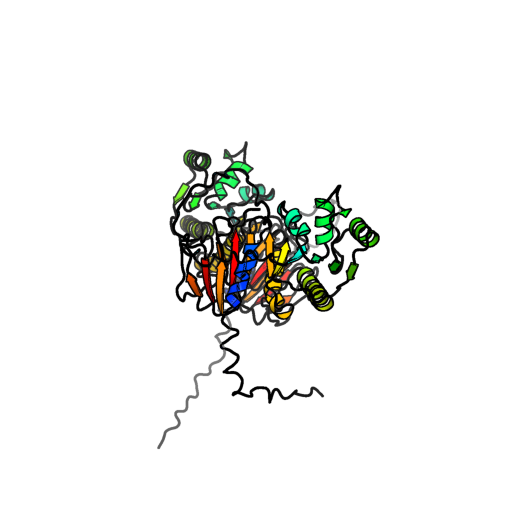6 -6.355 -6.59 1 93.31 295 ALA A C 1
ATOM 2321 O O . ALA A 1 295 ? 13.805 -7.273 -6.34 1 93.31 295 ALA A O 1
ATOM 2322 N N . ILE A 1 296 ? 12.414 -6.191 -7.715 1 87.38 296 ILE A N 1
ATOM 2323 C CA . ILE A 1 296 ? 12.742 -7.051 -8.852 1 87.38 296 ILE A CA 1
ATOM 2324 C C . ILE A 1 296 ? 13.164 -6.191 -10.039 1 87.38 296 ILE A C 1
ATOM 2326 O O . ILE A 1 296 ? 12.695 -5.062 -10.195 1 87.38 296 ILE A O 1
ATOM 2330 N N . LYS A 1 297 ? 14.031 -6.801 -10.797 1 79.06 297 LYS A N 1
ATOM 2331 C CA . LYS A 1 297 ? 14.484 -6.129 -12.016 1 79.06 297 LYS A CA 1
ATOM 2332 C C . LYS A 1 297 ? 13.531 -6.395 -13.172 1 79.06 297 LYS A C 1
ATOM 2334 O O . LYS A 1 297 ? 13.211 -7.547 -13.469 1 79.06 297 LYS A O 1
ATOM 2339 N N . THR A 1 298 ? 12.555 -5.5 -13.445 1 65.81 298 THR A N 1
ATOM 2340 C CA . THR A 1 298 ? 11.625 -5.719 -14.547 1 65.81 298 THR A CA 1
ATOM 2341 C C . THR A 1 298 ? 12.133 -5.07 -15.828 1 65.81 298 THR A C 1
ATOM 2343 O O . THR A 1 298 ? 12.891 -4.098 -15.773 1 65.81 298 THR A O 1
ATOM 2346 N N . MET B 1 1 ? -15.445 -11.609 68.562 1 19.98 1 MET B N 1
ATOM 2347 C CA . MET B 1 1 ? -16.406 -10.508 68.562 1 19.98 1 MET B CA 1
ATOM 2348 C C . MET B 1 1 ? -16.141 -9.508 67.438 1 19.98 1 MET B C 1
ATOM 2350 O O . MET B 1 1 ? -15.18 -8.727 67.562 1 19.98 1 MET B O 1
ATOM 2354 N N . TRP B 1 2 ? -16.141 -9.945 66.25 1 21.94 2 TRP B N 1
ATOM 2355 C CA . TRP B 1 2 ? -15.641 -9.734 64.875 1 21.94 2 TRP B CA 1
ATOM 2356 C C . TRP B 1 2 ? -16.391 -8.602 64.188 1 21.94 2 TRP B C 1
ATOM 2358 O O . TRP B 1 2 ? -17.594 -8.703 63.938 1 21.94 2 TRP B O 1
ATOM 2368 N N . THR B 1 3 ? -16.281 -7.371 64.75 1 20.34 3 THR B N 1
ATOM 2369 C CA . THR B 1 3 ? -17.016 -6.117 64.625 1 20.34 3 THR B CA 1
ATOM 2370 C C . THR B 1 3 ? -17.047 -5.66 63.156 1 20.34 3 THR B C 1
ATOM 2372 O O . THR B 1 3 ? -16.031 -5.723 62.469 1 20.34 3 THR B O 1
ATOM 2375 N N . TYR B 1 4 ? -18.172 -5.812 62.344 1 21.16 4 TYR B N 1
ATOM 2376 C CA . TYR B 1 4 ? -18.844 -5.641 61.062 1 21.16 4 TYR B CA 1
ATOM 2377 C C . TYR B 1 4 ? -18.781 -4.191 60.594 1 21.16 4 TYR B C 1
ATOM 2379 O O . TYR B 1 4 ? -19.406 -3.316 61.188 1 21.16 4 TYR B O 1
ATOM 2387 N N . PHE B 1 5 ? -17.531 -3.693 60.406 1 21.91 5 PHE B N 1
ATOM 2388 C CA . PHE B 1 5 ? -17.312 -2.26 60.25 1 21.91 5 PHE B CA 1
ATOM 2389 C C . PHE B 1 5 ? -18.219 -1.707 59.125 1 21.91 5 PHE B C 1
ATOM 2391 O O . PHE B 1 5 ? -18.406 -2.355 58.094 1 21.91 5 PHE B O 1
ATOM 2398 N N . ASP B 1 6 ? -19.266 -0.977 59.406 1 19.64 6 ASP B N 1
ATOM 2399 C CA . ASP B 1 6 ? -20.422 -0.239 58.875 1 19.64 6 ASP B CA 1
ATOM 2400 C C . ASP B 1 6 ? -20.016 0.677 57.75 1 19.64 6 ASP B C 1
ATOM 2402 O O . ASP B 1 6 ? -19.422 1.736 57.969 1 19.64 6 ASP B O 1
ATOM 2406 N N . TYR B 1 7 ? -19.375 0.124 56.594 1 18.5 7 TYR B N 1
ATOM 2407 C CA . TYR B 1 7 ? -18.688 0.806 55.5 1 18.5 7 TYR B CA 1
ATOM 2408 C C . TYR B 1 7 ? -19.672 1.69 54.719 1 18.5 7 TYR B C 1
ATOM 2410 O O . TYR B 1 7 ? -20.188 1.294 53.688 1 18.5 7 TYR B O 1
ATOM 2418 N N . LYS B 1 8 ? -20.672 2.301 55.375 1 19.83 8 LYS B N 1
ATOM 2419 C CA . LYS B 1 8 ? -21.859 3.01 54.906 1 19.83 8 LYS B CA 1
ATOM 2420 C C . LYS B 1 8 ? -21.484 4.09 53.875 1 19.83 8 LYS B C 1
ATOM 2422 O O . LYS B 1 8 ? -22.062 4.164 52.812 1 19.83 8 LYS B O 1
ATOM 2427 N N . HIS B 1 9 ? -20.969 5.219 54.312 1 18.12 9 HIS B N 1
ATOM 2428 C CA . HIS B 1 9 ? -21.5 6.543 54.031 1 18.12 9 HIS B CA 1
ATOM 2429 C C . HIS B 1 9 ? -21.094 7.02 52.625 1 18.12 9 HIS B C 1
ATOM 2431 O O . HIS B 1 9 ? -21.375 8.164 52.25 1 18.12 9 HIS B O 1
ATOM 2437 N N . TRP B 1 10 ? -20.062 6.41 51.969 1 18.02 10 TRP B N 1
ATOM 2438 C CA . TRP B 1 10 ? -19.281 7.277 51.094 1 18.02 10 TRP B CA 1
ATOM 2439 C C . TRP B 1 10 ? -20.078 7.609 49.812 1 18.02 10 TRP B C 1
ATOM 2441 O O . TRP B 1 10 ? -19.531 8.141 48.844 1 18.02 10 TRP B O 1
ATOM 2451 N N . TYR B 1 11 ? -21.359 7.285 49.594 1 18.78 11 TYR B N 1
ATOM 2452 C CA . TYR B 1 11 ? -21.984 7.125 48.281 1 18.78 11 TYR B CA 1
ATOM 2453 C C . TYR B 1 11 ? -22.281 8.477 47.656 1 18.78 11 TYR B C 1
ATOM 2455 O O . TYR B 1 11 ? -23.188 8.602 46.844 1 18.78 11 TYR B O 1
ATOM 2463 N N . ASP B 1 12 ? -21.781 9.5 48.125 1 19.81 12 ASP B N 1
ATOM 2464 C CA . ASP B 1 12 ? -22.469 10.711 47.688 1 19.81 12 ASP B CA 1
ATOM 2465 C C . ASP B 1 12 ? -22.297 10.914 46.188 1 19.81 12 ASP B C 1
ATOM 2467 O O . ASP B 1 12 ? -21.188 11.07 45.688 1 19.81 12 ASP B O 1
ATOM 2471 N N . SER B 1 13 ? -23.109 10.43 45.094 1 20.88 13 SER B N 1
ATOM 2472 C CA . SER B 1 13 ? -23.328 10.094 43.719 1 20.88 13 SER B CA 1
ATOM 2473 C C . SER B 1 13 ? -23.281 11.336 42.812 1 20.88 13 SER B C 1
ATOM 2475 O O . SER B 1 13 ? -23.5 11.25 41.625 1 20.88 13 SER B O 1
ATOM 2477 N N . SER B 1 14 ? -23.578 12.609 43.188 1 21.42 14 SER B N 1
ATOM 2478 C CA . SER B 1 14 ? -24.125 13.742 42.438 1 21.42 14 SER B CA 1
ATOM 2479 C C . SER B 1 14 ? -23.109 14.328 41.469 1 21.42 14 SER B C 1
ATOM 2481 O O . SER B 1 14 ? -23.438 14.703 40.344 1 21.42 14 SER B O 1
ATOM 2483 N N . VAL B 1 15 ? -22.016 15.023 41.969 1 20.47 15 VAL B N 1
ATOM 2484 C CA . VAL B 1 15 ? -21.344 16.219 41.469 1 20.47 15 VAL B CA 1
ATOM 2485 C C . VAL B 1 15 ? -20.453 15.852 40.281 1 20.47 15 VAL B C 1
ATOM 2487 O O . VAL B 1 15 ? -19.859 16.734 39.656 1 20.47 15 VAL B O 1
ATOM 2490 N N . LEU B 1 16 ? -19.984 14.641 40.031 1 20.61 16 LEU B N 1
ATOM 2491 C CA . LEU B 1 16 ? -18.828 14.273 39.188 1 20.61 16 LEU B CA 1
ATOM 2492 C C . LEU B 1 16 ? -19.172 14.391 37.719 1 20.61 16 LEU B C 1
ATOM 2494 O O . LEU B 1 16 ? -18.391 13.953 36.875 1 20.61 16 LEU B O 1
ATOM 2498 N N . CYS B 1 17 ? -20.375 14.672 37.125 1 21.61 17 CYS B N 1
ATOM 2499 C CA . CYS B 1 17 ? -20.906 14.688 35.75 1 21.61 17 CYS B CA 1
ATOM 2500 C C . CYS B 1 17 ? -20.25 15.789 34.938 1 21.61 17 CYS B C 1
ATOM 2502 O O . CYS B 1 17 ? -20.453 15.859 33.719 1 21.61 17 CYS B O 1
ATOM 2504 N N . GLU B 1 18 ? -19.922 17.047 35.375 1 25.23 18 GLU B N 1
ATOM 2505 C CA . GLU B 1 18 ? -19.875 18.297 34.625 1 25.23 18 GLU B CA 1
ATOM 2506 C C . GLU B 1 18 ? -18.625 18.391 33.75 1 25.23 18 GLU B C 1
ATOM 2508 O O . GLU B 1 18 ? -18.672 18.953 32.656 1 25.23 18 GLU B O 1
ATOM 2513 N N . GLY B 1 19 ? -17.344 18.25 34.281 1 24.03 19 GLY B N 1
ATOM 2514 C CA . GLY B 1 19 ? -16.078 18.719 33.75 1 24.03 19 GLY B CA 1
ATOM 2515 C C . GLY B 1 19 ? -15.609 17.953 32.531 1 24.03 19 GLY B C 1
ATOM 2516 O O . GLY B 1 19 ? -14.758 18.422 31.781 1 24.03 19 GLY B O 1
ATOM 2517 N N . TYR B 1 20 ? -15.578 16.625 32.531 1 25.47 20 TYR B N 1
ATOM 2518 C CA . TYR B 1 20 ? -14.984 15.703 31.562 1 25.47 20 TYR B CA 1
ATOM 2519 C C . TYR B 1 20 ? -15.703 15.781 30.234 1 25.47 20 TYR B C 1
ATOM 2521 O O . TYR B 1 20 ? -15.531 14.906 29.375 1 25.47 20 TYR B O 1
ATOM 2529 N N . GLU B 1 21 ? -16.719 16.516 29.953 1 26.66 21 GLU B N 1
ATOM 2530 C CA . GLU B 1 21 ? -17.516 16.812 28.75 1 26.66 21 GLU B CA 1
ATOM 2531 C C . GLU B 1 21 ? -16.656 17.453 27.672 1 26.66 21 GLU B C 1
ATOM 2533 O O . GLU B 1 21 ? -16.922 17.297 26.484 1 26.66 21 GLU B O 1
ATOM 2538 N N . LYS B 1 22 ? -15.828 18.562 27.891 1 27.73 22 LYS B N 1
ATOM 2539 C CA . LYS B 1 22 ? -15.344 19.578 26.969 1 27.73 22 LYS B CA 1
ATOM 2540 C C . LYS B 1 22 ? -14.289 19.016 26.031 1 27.73 22 LYS B C 1
ATOM 2542 O O . LYS B 1 22 ? -14.273 19.344 24.844 1 27.73 22 LYS B O 1
ATOM 2547 N N . GLU B 1 23 ? -13.18 18.469 26.516 1 28.34 23 GLU B N 1
ATOM 2548 C CA . GLU B 1 23 ? -11.922 18.234 25.812 1 28.34 23 GLU B CA 1
ATOM 2549 C C . GLU B 1 23 ? -12.055 17.125 24.781 1 28.34 23 GLU B C 1
ATOM 2551 O O . GLU B 1 23 ? -11.438 17.188 23.703 1 28.34 23 GLU B O 1
ATOM 2556 N N . ARG B 1 24 ? -12.523 16 25.078 1 30.25 24 ARG B N 1
ATOM 2557 C CA . ARG B 1 24 ? -12.555 14.805 24.234 1 30.25 24 ARG B CA 1
ATOM 2558 C C . ARG B 1 24 ? -13.445 15.023 23.016 1 30.25 24 ARG B C 1
ATOM 2560 O O . ARG B 1 24 ? -13.578 14.133 22.172 1 30.25 24 ARG B O 1
ATOM 2567 N N . LYS B 1 25 ? -14.18 15.969 22.922 1 31.94 25 LYS B N 1
ATOM 2568 C CA . LYS B 1 25 ? -15.094 16.453 21.906 1 31.94 25 LYS B CA 1
ATOM 2569 C C . LYS B 1 25 ? -14.352 16.812 20.625 1 31.94 25 LYS B C 1
ATOM 2571 O O . LYS B 1 25 ? -14.805 16.5 19.516 1 31.94 25 LYS B O 1
ATOM 2576 N N . GLU B 1 26 ? -13.18 17.719 20.75 1 31.22 26 GLU B N 1
ATOM 2577 C CA . GLU B 1 26 ? -12.727 18.359 19.516 1 31.22 26 GLU B CA 1
ATOM 2578 C C . GLU B 1 26 ? -11.938 17.391 18.641 1 31.22 26 GLU B C 1
ATOM 2580 O O . GLU B 1 26 ? -11.602 17.703 17.5 1 31.22 26 GLU B O 1
ATOM 2585 N N . LYS B 1 27 ? -11.32 16.484 19.109 1 32.34 27 LYS B N 1
ATOM 2586 C CA . LYS B 1 27 ? -10.469 15.609 18.297 1 32.34 27 LYS B CA 1
ATOM 2587 C C . LYS B 1 27 ? -11.234 15.047 17.109 1 32.34 27 LYS B C 1
ATOM 2589 O O . LYS B 1 27 ? -10.711 14.219 16.359 1 32.34 27 LYS B O 1
ATOM 2594 N N . VAL B 1 28 ? -12.484 15.062 17.156 1 32.34 28 VAL B N 1
ATOM 2595 C CA . VAL B 1 28 ? -13.227 14.828 15.922 1 32.34 28 VAL B CA 1
ATOM 2596 C C . VAL B 1 28 ? -12.812 15.844 14.867 1 32.34 28 VAL B C 1
ATOM 2598 O O . VAL B 1 28 ? -13.133 15.695 13.688 1 32.34 28 VAL B O 1
ATOM 2601 N N . SER B 1 29 ? -12.398 17.109 15.328 1 31.78 29 SER B N 1
ATOM 2602 C CA . SER B 1 29 ? -12.617 18.156 14.344 1 31.78 29 SER B CA 1
ATOM 2603 C C . SER B 1 29 ? -11.781 17.922 13.094 1 31.78 29 SER B C 1
ATOM 2605 O O . SER B 1 29 ? -12.25 18.156 11.977 1 31.78 29 SER B O 1
ATOM 2607 N N . LEU B 1 30 ? -10.438 17.625 13.242 1 31.92 30 LEU B N 1
ATOM 2608 C CA . LEU B 1 30 ? -9.547 17.859 12.109 1 31.92 30 LEU B CA 1
ATOM 2609 C C . LEU B 1 30 ? -9.625 16.703 11.109 1 31.92 30 LEU B C 1
ATOM 2611 O O . LEU B 1 30 ? -9.203 16.844 9.961 1 31.92 30 LEU B O 1
ATOM 2615 N N . LEU B 1 31 ? -9.688 15.531 11.516 1 36.72 31 LEU B N 1
ATOM 2616 C CA . LEU B 1 31 ? -9.672 14.953 10.18 1 36.72 31 LEU B CA 1
ATOM 2617 C C . LEU B 1 31 ? -10.68 15.648 9.266 1 36.72 31 LEU B C 1
ATOM 2619 O O . LEU B 1 31 ? -10.773 15.328 8.078 1 36.72 31 LEU B O 1
ATOM 2623 N N . SER B 1 32 ? -11.289 16.516 9.727 1 35.22 32 SER B N 1
ATOM 2624 C CA . SER B 1 32 ? -12.555 17.25 9.641 1 35.22 32 SER B CA 1
ATOM 2625 C C . SER B 1 32 ? -12.57 18.188 8.438 1 35.22 32 SER B C 1
ATOM 2627 O O . SER B 1 32 ? -13.57 18.25 7.711 1 35.22 32 SER B O 1
ATOM 2629 N N . LEU B 1 33 ? -11.5 19.125 8.422 1 38.06 33 LEU B N 1
ATOM 2630 C CA . LEU B 1 33 ? -11.172 19.844 7.199 1 38.06 33 LEU B CA 1
ATOM 2631 C C . LEU B 1 33 ? -10.75 18.891 6.09 1 38.06 33 LEU B C 1
ATOM 2633 O O . LEU B 1 33 ? -10.648 19.297 4.926 1 38.06 33 LEU B O 1
ATOM 2637 N N . PHE B 1 34 ? -9.852 17.75 6.523 1 38.41 34 PHE B N 1
ATOM 2638 C CA . PHE B 1 34 ? -8.797 17.422 5.574 1 38.41 34 PHE B CA 1
ATOM 2639 C C . PHE B 1 34 ? -9 18.156 4.258 1 38.41 34 PHE B C 1
ATOM 2641 O O . PHE B 1 34 ? -8.039 18.438 3.539 1 38.41 34 PHE B O 1
ATOM 2648 N N . ILE B 1 35 ? -10.094 18.359 4.539 1 38.84 35 ILE B N 1
ATOM 2649 C CA . ILE B 1 35 ? -11.328 17.938 5.191 1 38.84 35 ILE B CA 1
ATOM 2650 C C . ILE B 1 35 ? -12.25 19.141 5.367 1 38.84 35 ILE B C 1
ATOM 2652 O O . ILE B 1 35 ? -13.469 19.016 5.234 1 38.84 35 ILE B O 1
ATOM 2656 N N . HIS B 1 36 ? -11.867 20.094 5.625 1 36.53 36 HIS B N 1
ATOM 2657 C CA . HIS B 1 36 ? -12.727 21.25 5.438 1 36.53 36 HIS B CA 1
ATOM 2658 C C . HIS B 1 36 ? -12.859 21.609 3.961 1 36.53 36 HIS B C 1
ATOM 2660 O O . HIS B 1 36 ? -13.969 21.844 3.475 1 36.53 36 HIS B O 1
ATOM 2666 N N . CYS B 1 37 ? -12.008 22.688 2.797 1 36.53 37 CYS B N 1
ATOM 2667 C CA . CYS B 1 37 ? -11.648 23.094 1.445 1 36.53 37 CYS B CA 1
ATOM 2668 C C . CYS B 1 37 ? -10.906 21.984 0.714 1 36.53 37 CYS B C 1
ATOM 2670 O O . CYS B 1 37 ? -9.711 21.766 0.942 1 36.53 37 CYS B O 1
ATOM 2672 N N . LEU B 1 38 ? -11.312 20.672 0.178 1 36.34 38 LEU B N 1
ATOM 2673 C CA . LEU B 1 38 ? -12.727 20.625 -0.189 1 36.34 38 LEU B CA 1
ATOM 2674 C C . LEU B 1 38 ? -13.383 21.984 -0.031 1 36.34 38 LEU B C 1
ATOM 2676 O O . LEU B 1 38 ? -14.57 22.141 -0.327 1 36.34 38 LEU B O 1
ATOM 2680 N N . VAL B 1 39 ? -13.305 23.016 1 1 31.73 39 VAL B N 1
ATOM 2681 C CA . VAL B 1 39 ? -14.078 24.016 1.725 1 31.73 39 VAL B CA 1
ATOM 2682 C C . VAL B 1 39 ? -14.273 25.25 0.847 1 31.73 39 VAL B C 1
ATOM 2684 O O . VAL B 1 39 ? -13.312 25.969 0.561 1 31.73 39 VAL B O 1
ATOM 2687 N N . PRO B 1 40 ? -15.359 25.016 0.143 1 33.47 40 PRO B N 1
ATOM 2688 C CA . PRO B 1 40 ? -15.867 26.141 -0.628 1 33.47 40 PRO B CA 1
ATOM 2689 C C . PRO B 1 40 ? -16.078 27.391 0.23 1 33.47 40 PRO B C 1
ATOM 2691 O O . PRO B 1 40 ? -16.797 27.328 1.239 1 33.47 40 PRO B O 1
ATOM 2694 N N . GLY B 1 41 ? -15.172 28.125 0.66 1 30.45 41 GLY B N 1
ATOM 2695 C CA . GLY B 1 41 ? -15.82 29.266 1.285 1 30.45 41 GLY B CA 1
ATOM 2696 C C . GLY B 1 41 ? -17.031 29.75 0.519 1 30.45 41 GLY B C 1
ATOM 2697 O O . GLY B 1 41 ? -17.219 29.406 -0.65 1 30.45 41 GLY B O 1
ATOM 2698 N N . GLU B 1 42 ? -17.906 30.531 1.233 1 30.05 42 GLU B N 1
ATOM 2699 C CA . GLU B 1 42 ? -19.156 31.203 0.937 1 30.05 42 GLU B CA 1
ATOM 2700 C C . GLU B 1 42 ? -19.203 31.703 -0.505 1 30.05 42 GLU B C 1
ATOM 2702 O O . GLU B 1 42 ? -18.297 32.406 -0.941 1 30.05 42 GLU B O 1
ATOM 2707 N N . ALA B 1 43 ? -19.984 31.047 -1.065 1 28.14 43 ALA B N 1
ATOM 2708 C CA . ALA B 1 43 ? -20.656 31.781 -2.137 1 28.14 43 ALA B CA 1
ATOM 2709 C C . ALA B 1 43 ? -21.312 33.062 -1.608 1 28.14 43 ALA B C 1
ATOM 2711 O O . ALA B 1 43 ? -22.266 32.969 -0.822 1 28.14 43 ALA B O 1
ATOM 2712 N N . PRO B 1 44 ? -20.859 34.031 -1.062 1 25.42 44 PRO B N 1
ATOM 2713 C CA . PRO B 1 44 ? -21.891 35 -0.733 1 25.42 44 PRO B CA 1
ATOM 2714 C C . PRO B 1 44 ? -22.969 35.125 -1.818 1 25.42 44 PRO B C 1
ATOM 2716 O O . PRO B 1 44 ? -22.656 35.031 -3.008 1 25.42 44 PRO B O 1
ATOM 2719 N N . GLN B 1 45 ? -24.188 34.719 -1.497 1 22.81 45 GLN B N 1
ATOM 2720 C CA . GLN B 1 45 ? -25.469 34.969 -2.164 1 22.81 45 GLN B CA 1
ATOM 2721 C C . GLN B 1 45 ? -25.453 36.312 -2.875 1 22.81 45 GLN B C 1
ATOM 2723 O O . GLN B 1 45 ? -24.781 37.25 -2.43 1 22.81 45 GLN B O 1
ATOM 2728 N N . ASP B 1 46 ? -25.953 36.219 -3.957 1 23.84 46 ASP B N 1
ATOM 2729 C CA . ASP B 1 46 ? -26.469 37.281 -4.812 1 23.84 46 ASP B CA 1
ATOM 2730 C C . ASP B 1 46 ? -27.391 38.219 -4.027 1 23.84 46 ASP B C 1
ATOM 2732 O O . ASP B 1 46 ? -28.453 37.812 -3.578 1 23.84 46 ASP B O 1
ATOM 2736 N N . LEU B 1 47 ? -26.953 39.125 -3.15 1 22.59 47 LEU B N 1
ATOM 2737 C CA . LEU B 1 47 ? -27.828 40.25 -2.805 1 22.59 47 LEU B CA 1
ATOM 2738 C C . LEU B 1 47 ? -28.609 40.719 -4.02 1 22.59 47 LEU B C 1
ATOM 2740 O O . LEU B 1 47 ? -28.078 41.406 -4.883 1 22.59 47 LEU B O 1
ATOM 2744 N N . LYS B 1 48 ? -29.359 39.781 -4.48 1 23.25 48 LYS B N 1
ATOM 2745 C CA . LYS B 1 48 ? -30.266 40.281 -5.496 1 23.25 48 LYS B CA 1
ATOM 2746 C C . LYS B 1 48 ? -30.938 41.594 -5.035 1 23.25 48 LYS B C 1
ATOM 2748 O O . LYS B 1 48 ? -30.859 41.938 -3.855 1 23.25 48 LYS B O 1
ATOM 2753 N N . SER B 1 49 ? -32.438 41.812 -5.32 1 21.64 49 SER B N 1
ATOM 2754 C CA . SER B 1 49 ? -33.25 42.812 -5.996 1 21.64 49 SER B CA 1
ATOM 2755 C C . SER B 1 49 ? -33.812 43.812 -5.008 1 21.64 49 SER B C 1
ATOM 2757 O O . SER B 1 49 ? -33.969 43.531 -3.826 1 21.64 49 SER B O 1
ATOM 2759 N N . ALA B 1 50 ? -33.938 45.188 -5.371 1 22.91 50 ALA B N 1
ATOM 2760 C CA . ALA B 1 50 ? -34.375 46.531 -4.992 1 22.91 50 ALA B CA 1
ATOM 2761 C C . ALA B 1 50 ? -35.75 46.5 -4.301 1 22.91 50 ALA B C 1
ATOM 2763 O O . ALA B 1 50 ? -36.125 47.438 -3.605 1 22.91 50 ALA B O 1
ATOM 2764 N N . HIS B 1 51 ? -36.75 45.438 -4.574 1 22.22 51 HIS B N 1
ATOM 2765 C CA . HIS B 1 51 ? -37.969 46.25 -4.648 1 22.22 51 HIS B CA 1
ATOM 2766 C C . HIS B 1 51 ? -38.562 46.469 -3.266 1 22.22 51 HIS B C 1
ATOM 2768 O O . HIS B 1 51 ? -39.438 47.344 -3.094 1 22.22 51 HIS B O 1
ATOM 2774 N N . PRO B 1 52 ? -38.5 45.625 -2.146 1 24.75 52 PRO B N 1
ATOM 2775 C CA . PRO B 1 52 ? -39.781 45.906 -1.49 1 24.75 52 PRO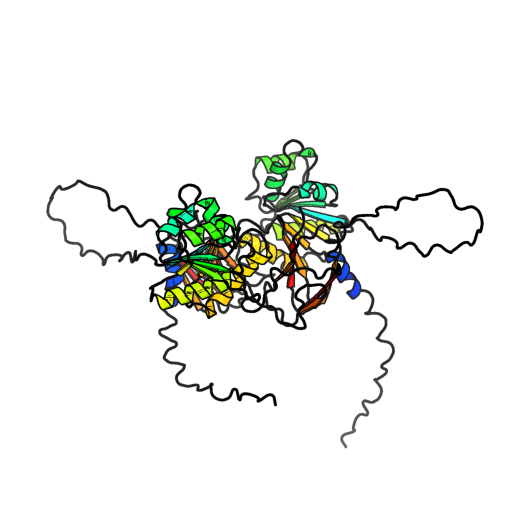 B CA 1
ATOM 2776 C C . PRO B 1 52 ? -39.875 47.312 -0.946 1 24.75 52 PRO B C 1
ATOM 2778 O O . PRO B 1 52 ? -38.875 47.969 -0.692 1 24.75 52 PRO B O 1
ATOM 2781 N N . SER B 1 53 ? -41.125 48.031 -1.148 1 23.5 53 SER B N 1
ATOM 2782 C CA . SER B 1 53 ? -41.781 49.094 -0.423 1 23.5 53 SER B CA 1
ATOM 2783 C C . SER B 1 53 ? -41.656 48.906 1.085 1 23.5 53 SER B C 1
ATOM 2785 O O . SER B 1 53 ? -41.188 49.812 1.786 1 23.5 53 SER B O 1
ATOM 2787 N N . GLY B 1 54 ? -42.906 48.562 1.707 1 24.05 54 GLY B N 1
ATOM 2788 C CA . GLY B 1 54 ? -43.406 49.188 2.918 1 24.05 54 GLY B CA 1
ATOM 2789 C C . GLY B 1 54 ? -42.781 48.625 4.184 1 24.05 54 GLY B C 1
ATOM 2790 O O . GLY B 1 54 ? -42.312 49.406 5.039 1 24.05 54 GLY B O 1
ATOM 2791 N N . GLY B 1 55 ? -43.438 47.5 4.699 1 25.94 55 GLY B N 1
ATOM 2792 C CA . GLY B 1 55 ? -43.688 47.344 6.125 1 25.94 55 GLY B CA 1
ATOM 2793 C C . GLY B 1 55 ? -42.469 46.812 6.871 1 25.94 55 GLY B C 1
ATOM 2794 O O . GLY B 1 55 ? -41.781 45.906 6.375 1 25.94 55 GLY B O 1
ATOM 2795 N N . SER B 1 56 ? -41.938 47.625 7.785 1 26.59 56 SER B N 1
ATOM 2796 C CA . SER B 1 56 ? -40.656 47.688 8.484 1 26.59 56 SER B CA 1
ATOM 2797 C C . SER B 1 56 ? -40.438 46.469 9.367 1 26.59 56 SER B C 1
ATOM 2799 O O . SER B 1 56 ? -39.5 46.438 10.164 1 26.59 56 SER B O 1
ATOM 2801 N N . HIS B 1 57 ? -41.375 45.344 9.359 1 25.84 57 HIS B N 1
ATOM 2802 C CA . HIS B 1 57 ? -41.125 44.625 10.609 1 25.84 57 HIS B CA 1
ATOM 2803 C C . HIS B 1 57 ? -39.75 44.031 10.656 1 25.84 57 HIS B C 1
ATOM 2805 O O . HIS B 1 57 ? -39.25 43.5 9.648 1 25.84 57 HIS B O 1
ATOM 2811 N N . HIS B 1 58 ? -38.938 44.5 11.594 1 22.83 58 HIS B N 1
ATOM 2812 C CA . HIS B 1 58 ? -37.531 44.281 11.875 1 22.83 58 HIS B CA 1
ATOM 2813 C C . HIS B 1 58 ? -37.25 42.812 12.18 1 22.83 58 HIS B C 1
ATOM 2815 O O . HIS B 1 58 ? -37.594 42.312 13.25 1 22.83 58 HIS B O 1
ATOM 2821 N N . LYS B 1 59 ? -37.719 41.875 11.32 1 28.61 59 LYS B N 1
ATOM 2822 C CA . LYS B 1 59 ? -37.344 40.469 11.633 1 28.61 59 LYS B CA 1
ATOM 2823 C C . LYS B 1 59 ? -35.875 40.375 12.016 1 28.61 59 LYS B C 1
ATOM 2825 O O . LYS B 1 59 ? -35 40.875 11.312 1 28.61 59 LYS B O 1
ATOM 2830 N N . GLU B 1 60 ? -35.625 40.156 13.328 1 26.84 60 GLU B N 1
ATOM 2831 C CA . GLU B 1 60 ? -34.312 39.969 13.906 1 26.84 60 GLU B CA 1
ATOM 2832 C C . GLU B 1 60 ? -33.5 38.938 13.133 1 26.84 60 GLU B C 1
ATOM 2834 O O . GLU B 1 60 ? -34.031 37.844 12.812 1 26.84 60 GLU B O 1
ATOM 2839 N N . PRO B 1 61 ? -32.531 39.344 12.32 1 28.19 61 PRO B N 1
ATOM 2840 C CA . PRO B 1 61 ? -31.719 38.438 11.477 1 28.19 61 PRO B CA 1
ATOM 2841 C C . PRO B 1 61 ? -31.172 37.25 12.242 1 28.19 61 PRO B C 1
ATOM 2843 O O . PRO B 1 61 ? -30.906 37.344 13.445 1 28.19 61 PRO B O 1
ATOM 2846 N N . ASN B 1 62 ? -31.906 36.125 12.117 1 29.67 62 ASN B N 1
ATOM 2847 C CA . ASN B 1 62 ? -31.391 34.844 12.625 1 29.67 62 ASN B CA 1
ATOM 2848 C C . ASN B 1 62 ? -29.859 34.812 12.594 1 29.67 62 ASN B C 1
ATOM 2850 O O . ASN B 1 62 ? -29.25 35.219 11.609 1 29.67 62 ASN B O 1
ATOM 2854 N N . PRO B 1 63 ? -29.281 34.812 13.82 1 28.94 63 PRO B N 1
ATOM 2855 C CA . PRO B 1 63 ? -27.812 34.75 13.875 1 28.94 63 PRO B CA 1
ATOM 2856 C C . PRO B 1 63 ? -27.219 33.938 12.734 1 28.94 63 PRO B C 1
ATOM 2858 O O . PRO B 1 63 ? -27.891 33.062 12.172 1 28.94 63 PRO B O 1
ATOM 2861 N N . GLY B 1 64 ? -26.453 34.531 11.938 1 27.56 64 GLY B N 1
ATOM 2862 C CA . GLY B 1 64 ? -25.609 34.156 10.805 1 27.56 64 GLY B CA 1
ATOM 2863 C C . GLY B 1 64 ? -24.969 32.781 10.953 1 27.56 64 GLY B C 1
ATOM 2864 O O . GLY B 1 64 ? -24.625 32.375 12.062 1 27.56 64 GLY B O 1
ATOM 2865 N N . ARG B 1 65 ? -25.672 31.797 10.469 1 30.19 65 ARG B N 1
ATOM 2866 C CA . ARG B 1 65 ? -24.844 30.625 10.18 1 30.19 65 ARG B CA 1
ATOM 2867 C C . ARG B 1 65 ? -23.406 31.016 9.93 1 30.19 65 ARG B C 1
ATOM 2869 O O . ARG B 1 65 ? -23.062 31.531 8.859 1 30.19 65 ARG B O 1
ATOM 2876 N N . LYS B 1 66 ? -22.828 31.578 10.977 1 31.64 66 LYS B N 1
ATOM 2877 C CA . LYS B 1 66 ? -21.391 31.797 10.898 1 31.64 66 LYS B CA 1
ATOM 2878 C C . LYS B 1 66 ? -20.703 30.641 10.164 1 31.64 66 LYS B C 1
ATOM 2880 O O . LYS B 1 66 ? -20.75 29.5 10.609 1 31.64 66 LYS B O 1
ATOM 2885 N N . SER B 1 67 ? -20.891 30.531 8.93 1 33.41 67 SER B N 1
ATOM 2886 C CA . SER B 1 67 ? -20.031 29.781 8.016 1 33.41 67 SER B CA 1
ATOM 2887 C C . SER B 1 67 ? -18.625 29.625 8.594 1 33.41 67 SER B C 1
ATOM 2889 O O . SER B 1 67 ? -17.875 30.609 8.688 1 33.41 67 SER B O 1
ATOM 2891 N N . ARG B 1 68 ? -18.484 29.141 9.727 1 33.97 68 ARG B N 1
ATOM 2892 C CA . ARG B 1 68 ? -17.156 28.844 10.25 1 33.97 68 ARG B CA 1
ATOM 2893 C C . ARG B 1 68 ? -16.203 28.438 9.133 1 33.97 68 ARG B C 1
ATOM 2895 O O . ARG B 1 68 ? -16.094 27.266 8.789 1 33.97 68 ARG B O 1
ATOM 2902 N N . GLU B 1 69 ? -16.281 28.812 8.016 1 41.25 69 GLU B N 1
ATOM 2903 C CA . GLU B 1 69 ? -15.336 28.875 6.898 1 41.25 69 GLU B CA 1
ATOM 2904 C C . GLU B 1 69 ? -13.906 29.047 7.395 1 41.25 69 GLU B C 1
ATOM 2906 O O . GLU B 1 69 ? -13.156 29.875 6.879 1 41.25 69 GLU B O 1
ATOM 2911 N N . GLY B 1 70 ? -13.633 28.922 8.547 1 45.81 70 GLY B N 1
ATOM 2912 C CA . GLY B 1 70 ? -12.32 29.219 9.094 1 45.81 70 GLY B CA 1
ATOM 2913 C C . GLY B 1 70 ? -11.203 28.438 8.422 1 45.81 70 GLY B C 1
ATOM 2914 O O . GLY B 1 70 ? -11.422 27.328 7.934 1 45.81 70 GLY B O 1
ATOM 2915 N N . ASN B 1 71 ? -10.109 29.172 7.672 1 62.47 71 ASN B N 1
ATOM 2916 C CA . ASN B 1 71 ? -8.898 28.812 6.938 1 62.47 71 ASN B CA 1
ATOM 2917 C C . ASN B 1 71 ? -8.109 27.734 7.652 1 62.47 71 ASN B C 1
ATOM 2919 O O . ASN B 1 71 ? -7.648 27.938 8.781 1 62.47 71 ASN B O 1
ATOM 2923 N N . LEU B 1 72 ? -8.258 26.438 7.23 1 76.06 72 LEU B N 1
ATOM 2924 C CA . LEU B 1 72 ? -7.434 25.359 7.758 1 76.06 72 LEU B CA 1
ATOM 2925 C C . LEU B 1 72 ? -5.953 25.703 7.664 1 76.06 72 LEU B C 1
ATOM 2927 O O . LEU B 1 72 ? -5.473 26.109 6.602 1 76.06 72 LEU B O 1
ATOM 2931 N N . LYS B 1 73 ? -5.43 25.797 8.805 1 86.75 73 LYS B N 1
ATOM 2932 C CA . LYS B 1 73 ? -3.992 26.047 8.852 1 86.75 73 LYS B CA 1
ATOM 2933 C C . LYS B 1 73 ? -3.205 24.75 8.852 1 86.75 73 LYS B C 1
ATOM 2935 O O . LYS B 1 73 ? -3.383 23.906 9.742 1 86.75 73 LYS B O 1
ATOM 2940 N N . TYR B 1 74 ? -2.361 24.625 7.816 1 90.5 74 TYR B N 1
ATOM 2941 C CA . TYR B 1 74 ? -1.667 23.344 7.727 1 90.5 74 TYR B CA 1
ATOM 2942 C C . TYR B 1 74 ? -0.207 23.547 7.34 1 90.5 74 TYR B C 1
ATOM 2944 O O . TYR B 1 74 ? 0.177 24.625 6.871 1 90.5 74 TYR B O 1
ATOM 2952 N N . CYS B 1 75 ? 0.542 22.531 7.656 1 94.62 75 CYS B N 1
ATOM 2953 C CA . CYS B 1 75 ? 1.911 22.406 7.172 1 94.62 75 CYS B CA 1
ATOM 2954 C C . CYS B 1 75 ? 2 21.359 6.07 1 94.62 75 CYS B C 1
ATOM 2956 O O . CYS B 1 75 ? 1.144 20.469 5.977 1 94.62 75 CYS B O 1
ATOM 2958 N N . LEU B 1 76 ? 3.041 21.578 5.25 1 95.19 76 LEU B N 1
ATOM 2959 C CA . LEU B 1 76 ? 3.168 20.703 4.082 1 95.19 76 LEU B CA 1
ATOM 2960 C C . LEU B 1 76 ? 4.5 19.969 4.094 1 95.19 76 LEU B C 1
ATOM 2962 O O . LEU B 1 76 ? 5.551 20.578 4.301 1 95.19 76 LEU B O 1
ATOM 2966 N N . VAL B 1 77 ? 4.422 18.656 3.941 1 97.38 77 VAL B N 1
ATOM 2967 C CA . VAL B 1 77 ? 5.613 17.828 3.811 1 97.38 77 VAL B CA 1
ATOM 2968 C C . VAL B 1 77 ? 5.633 17.156 2.434 1 97.38 77 VAL B C 1
ATOM 2970 O O . VAL B 1 77 ? 4.645 16.562 2.014 1 97.38 77 VAL B O 1
ATOM 2973 N N . ILE B 1 78 ? 6.758 17.281 1.742 1 97.5 78 ILE B N 1
ATOM 2974 C CA . ILE B 1 78 ? 6.91 16.688 0.422 1 97.5 78 ILE B CA 1
ATOM 2975 C C . ILE B 1 78 ? 7.844 15.477 0.51 1 97.5 78 ILE B C 1
ATOM 2977 O O . ILE B 1 78 ? 8.992 15.609 0.947 1 97.5 78 ILE B O 1
ATOM 2981 N N . LEU B 1 79 ? 7.328 14.344 0.099 1 97.44 79 LEU B N 1
ATOM 2982 C CA . LEU B 1 79 ? 8.133 13.125 0.051 1 97.44 79 LEU B CA 1
ATOM 2983 C C . LEU B 1 79 ? 8.641 12.867 -1.363 1 97.44 79 LEU B C 1
ATOM 2985 O O . LEU B 1 79 ? 8.367 13.648 -2.279 1 97.44 79 LEU B O 1
ATOM 2989 N N . ASN B 1 80 ? 9.43 11.766 -1.502 1 95.38 80 ASN B N 1
ATOM 2990 C CA . ASN B 1 80 ? 10.148 11.508 -2.746 1 95.38 80 ASN B CA 1
ATOM 2991 C C . ASN B 1 80 ? 9.281 10.75 -3.748 1 95.38 80 ASN B C 1
ATOM 2993 O O . ASN B 1 80 ? 9.641 9.664 -4.191 1 95.38 80 ASN B O 1
ATOM 2997 N N . GLN B 1 81 ? 8.203 11.32 -4.125 1 93.88 81 GLN B N 1
ATOM 2998 C CA . GLN B 1 81 ? 7.281 10.82 -5.145 1 93.88 81 GLN B CA 1
ATOM 2999 C C . GLN B 1 81 ? 6.82 11.938 -6.07 1 93.88 81 GLN B C 1
ATOM 3001 O O . GLN B 1 81 ? 6.875 13.117 -5.707 1 93.88 81 GLN B O 1
ATOM 3006 N N . PRO B 1 82 ? 6.398 11.578 -7.254 1 91.75 82 PRO B N 1
ATOM 3007 C CA . PRO B 1 82 ? 5.938 12.609 -8.188 1 91.75 82 PRO B CA 1
ATOM 3008 C C . PRO B 1 82 ? 4.824 13.477 -7.609 1 91.75 82 PRO B C 1
ATOM 3010 O O . PRO B 1 82 ? 3.949 12.969 -6.898 1 91.75 82 PRO B O 1
ATOM 3013 N N . LEU B 1 83 ? 4.906 14.75 -8.008 1 91.75 83 LEU B N 1
ATOM 3014 C CA . LEU B 1 83 ? 3.928 15.711 -7.512 1 91.75 83 LEU B CA 1
ATOM 3015 C C . LEU B 1 83 ? 2.816 15.938 -8.531 1 91.75 83 LEU B C 1
ATOM 3017 O O . LEU B 1 83 ? 3.08 16.016 -9.734 1 91.75 83 LEU B O 1
ATOM 3021 N N . ASP B 1 84 ? 1.658 15.938 -7.965 1 82.31 84 ASP B N 1
ATOM 3022 C CA . ASP B 1 84 ? 0.505 16.203 -8.82 1 82.31 84 ASP B CA 1
ATOM 3023 C C . ASP B 1 84 ? 0.254 17.703 -8.953 1 82.31 84 ASP B C 1
ATOM 3025 O O . ASP B 1 84 ? 0.932 18.516 -8.32 1 82.31 84 ASP B O 1
ATOM 3029 N N . LYS B 1 85 ? -0.787 18.016 -9.688 1 76.5 85 LYS B N 1
ATOM 3030 C CA . LYS B 1 85 ? -1.069 19.406 -10.008 1 76.5 85 LYS B CA 1
ATOM 3031 C C . LYS B 1 85 ? -1.571 20.156 -8.781 1 76.5 85 LYS B C 1
ATOM 3033 O O . LYS B 1 85 ? -1.361 21.375 -8.664 1 76.5 85 LYS B O 1
ATOM 3038 N N . CYS B 1 86 ? -2.051 19.484 -7.871 1 77.19 86 CYS B N 1
ATOM 3039 C CA . CYS B 1 86 ? -2.652 20.141 -6.723 1 77.19 86 CYS B CA 1
ATOM 3040 C C . CYS B 1 86 ? -1.582 20.672 -5.77 1 77.19 86 CYS B C 1
ATOM 3042 O O . CYS B 1 86 ? -1.873 21.453 -4.875 1 77.19 86 CYS B O 1
ATOM 3044 N N . PHE B 1 87 ? -0.312 20.25 -6.043 1 88.31 87 PHE B N 1
ATOM 3045 C CA . PHE B 1 87 ? 0.724 20.594 -5.074 1 88.31 87 PHE B CA 1
ATOM 3046 C C . PHE B 1 87 ? 0.943 22.109 -5.031 1 88.31 87 PHE B C 1
ATOM 3048 O O . PHE B 1 87 ? 1.21 22.672 -3.969 1 88.31 87 PHE B O 1
ATOM 3055 N N . ARG B 1 88 ? 0.75 22.781 -6.156 1 86.69 88 ARG B N 1
ATOM 3056 C CA . ARG B 1 88 ? 0.997 24.203 -6.223 1 86.69 88 ARG B CA 1
ATOM 3057 C C . ARG B 1 88 ? 0.024 24.969 -5.332 1 86.69 88 ARG B C 1
ATOM 3059 O O . ARG B 1 88 ? 0.425 25.891 -4.609 1 86.69 88 ARG B O 1
ATOM 3066 N N . ARG B 1 89 ? -1.176 24.531 -5.414 1 82.81 89 ARG B N 1
ATOM 3067 C CA . ARG B 1 89 ? -2.191 25.172 -4.582 1 82.81 89 ARG B CA 1
ATOM 3068 C C . ARG B 1 89 ? -1.92 24.922 -3.102 1 82.81 89 ARG B C 1
ATOM 3070 O O . ARG B 1 89 ? -2.041 25.844 -2.285 1 82.81 89 ARG B O 1
ATOM 3077 N N . LEU B 1 90 ? -1.528 23.781 -2.762 1 87.06 90 LEU B N 1
ATOM 3078 C CA . LEU B 1 90 ? -1.244 23.422 -1.374 1 87.06 90 LEU B CA 1
ATOM 3079 C C . LEU B 1 90 ? -0.004 24.156 -0.873 1 87.06 90 LEU B C 1
ATOM 3081 O O . LEU B 1 90 ? 0.036 24.609 0.275 1 87.06 90 LEU B O 1
ATOM 3085 N N . TRP B 1 91 ? 0.877 24.312 -1.774 1 90.94 91 TRP B N 1
ATOM 3086 C CA . TRP B 1 91 ? 2.137 24.953 -1.414 1 90.94 91 TRP B CA 1
ATOM 3087 C C . TRP B 1 91 ? 1.906 26.406 -0.987 1 90.94 91 TRP B C 1
ATOM 3089 O O . TRP B 1 91 ? 2.422 26.844 0.044 1 90.94 91 TRP B O 1
ATOM 3099 N N . HIS B 1 92 ? 1.125 27.125 -1.688 1 89.38 92 HIS B N 1
ATOM 3100 C CA . HIS B 1 92 ? 0.973 28.562 -1.5 1 89.38 92 HIS B CA 1
ATOM 3101 C C . HIS B 1 92 ? 0.167 28.859 -0.243 1 89.38 92 HIS B C 1
ATOM 3103 O O . HIS B 1 92 ? 0.342 29.922 0.368 1 89.38 92 HIS B O 1
ATOM 3109 N N . LYS B 1 93 ? -0.564 27.938 0.251 1 85.69 93 LYS B N 1
ATOM 3110 C CA . LYS B 1 93 ? -1.431 28.203 1.396 1 85.69 93 LYS B CA 1
ATOM 3111 C C . LYS B 1 93 ? -0.853 27.609 2.674 1 85.69 93 LYS B C 1
ATOM 3113 O O . LYS B 1 93 ? -1.354 27.859 3.77 1 85.69 93 LYS B O 1
ATOM 3118 N N . ALA B 1 94 ? 0.22 26.891 2.574 1 92.19 94 ALA B N 1
ATOM 3119 C CA . ALA B 1 94 ? 0.787 26.203 3.73 1 92.19 94 ALA B CA 1
ATOM 3120 C C . ALA B 1 94 ? 1.532 27.172 4.637 1 92.19 94 ALA B C 1
ATOM 3122 O O . ALA B 1 94 ? 2.154 28.125 4.156 1 92.19 94 ALA B O 1
ATOM 3123 N N . LEU B 1 95 ? 1.456 26.906 5.945 1 93.81 95 LEU B N 1
ATOM 3124 C CA . LEU B 1 95 ? 2.158 27.734 6.93 1 93.81 95 LEU B CA 1
ATOM 3125 C C . LEU B 1 95 ? 3.656 27.438 6.91 1 93.81 95 LEU B C 1
ATOM 3127 O O . LEU B 1 95 ? 4.473 28.359 7.008 1 93.81 95 LEU B O 1
ATOM 3131 N N . LEU B 1 96 ? 3.996 26.188 6.855 1 96.69 96 LEU B N 1
ATOM 3132 C CA . LEU B 1 96 ? 5.363 25.688 6.734 1 96.69 96 LEU B CA 1
ATOM 3133 C C . LEU B 1 96 ? 5.445 24.578 5.676 1 96.69 96 LEU B C 1
ATOM 3135 O O . LEU B 1 96 ? 4.52 23.781 5.531 1 96.69 96 LEU B O 1
ATOM 3139 N N . ARG B 1 97 ? 6.578 24.672 4.953 1 97.38 97 ARG B N 1
ATOM 3140 C CA . ARG B 1 97 ? 6.832 23.672 3.92 1 97.38 97 ARG B CA 1
ATOM 3141 C C . ARG B 1 97 ? 8.172 22.984 4.148 1 97.38 97 ARG B C 1
ATOM 3143 O O . ARG B 1 97 ? 9.18 23.641 4.43 1 97.38 97 ARG B O 1
ATOM 3150 N N . ALA B 1 98 ? 8.109 21.656 4.078 1 98.31 98 ALA B N 1
ATOM 3151 C CA . ALA B 1 98 ? 9.328 20.875 4.289 1 98.31 98 ALA B CA 1
ATOM 3152 C C . ALA B 1 98 ? 9.453 19.766 3.242 1 98.31 98 ALA B C 1
ATOM 3154 O O . ALA B 1 98 ? 8.453 19.328 2.672 1 98.31 98 ALA B O 1
ATOM 3155 N N . CYS B 1 99 ? 10.656 19.406 2.947 1 98.31 99 CYS B N 1
ATOM 3156 C CA . CYS B 1 99 ? 10.938 18.266 2.092 1 98.31 99 CYS B CA 1
ATOM 3157 C C . CYS B 1 99 ? 11.711 17.188 2.852 1 98.31 99 CYS B C 1
ATOM 3159 O O . CYS B 1 99 ? 12.602 17.5 3.648 1 98.31 99 CYS B O 1
ATOM 3161 N N . ALA B 1 100 ? 11.328 15.977 2.6 1 97.12 100 ALA B N 1
ATOM 3162 C CA . ALA B 1 100 ? 12.07 14.844 3.146 1 97.12 100 ALA B CA 1
ATOM 3163 C C . ALA B 1 100 ? 13.039 14.273 2.117 1 97.12 100 ALA B C 1
ATOM 3165 O O . ALA B 1 100 ? 12.641 13.508 1.232 1 97.12 100 ALA B O 1
ATOM 3166 N N . ASP B 1 101 ? 14.312 14.648 2.234 1 94.5 101 ASP B N 1
ATOM 3167 C CA . ASP B 1 101 ? 15.422 14.133 1.434 1 94.5 101 ASP B CA 1
ATOM 3168 C C . ASP B 1 101 ? 15.117 14.242 -0.059 1 94.5 101 ASP B C 1
ATOM 3170 O O . ASP B 1 101 ? 15.062 15.344 -0.607 1 94.5 101 ASP B O 1
ATOM 3174 N N . GLY B 1 102 ? 14.781 13.133 -0.687 1 95 102 GLY B N 1
ATOM 3175 C CA . GLY B 1 102 ? 14.516 13.125 -2.117 1 95 102 GLY B CA 1
ATOM 3176 C C . GLY B 1 102 ? 13.289 13.93 -2.504 1 95 102 GLY B C 1
ATOM 3177 O O . GLY B 1 102 ? 13.086 14.227 -3.682 1 95 102 GLY B O 1
ATOM 3178 N N . GLY B 1 103 ? 12.539 14.289 -1.55 1 97.56 103 GLY B N 1
ATOM 3179 C CA . GLY B 1 103 ? 11.422 15.172 -1.827 1 97.56 103 GLY B CA 1
ATOM 3180 C C . GLY B 1 103 ? 11.844 16.484 -2.451 1 97.56 103 GLY B C 1
ATOM 3181 O O . GLY B 1 103 ? 11.102 17.078 -3.248 1 97.56 103 GLY B O 1
ATOM 3182 N N . ALA B 1 104 ? 12.992 16.906 -2.15 1 97.94 104 ALA B N 1
ATOM 3183 C CA . ALA B 1 104 ? 13.531 18.141 -2.709 1 97.94 104 ALA B CA 1
ATOM 3184 C C . ALA B 1 104 ? 13.766 18.016 -4.211 1 97.94 104 ALA B C 1
ATOM 3186 O O . ALA B 1 104 ? 13.602 18.969 -4.961 1 97.94 104 ALA B O 1
ATOM 3187 N N . ASN B 1 105 ? 14.195 16.828 -4.637 1 98.06 105 ASN B N 1
ATOM 3188 C CA . ASN B 1 105 ? 14.344 16.578 -6.066 1 98.06 105 ASN B CA 1
ATOM 3189 C C . ASN B 1 105 ? 13.023 16.766 -6.812 1 98.06 105 ASN B C 1
ATOM 3191 O O . ASN B 1 105 ? 12.992 17.375 -7.883 1 98.06 105 ASN B O 1
ATOM 3195 N N . ARG B 1 106 ? 12.039 16.25 -6.184 1 97.5 106 ARG B N 1
ATOM 3196 C CA . ARG B 1 106 ? 10.711 16.312 -6.789 1 97.5 106 ARG B CA 1
ATOM 3197 C C . ARG B 1 106 ? 10.227 17.766 -6.887 1 97.5 106 ARG B C 1
ATOM 3199 O O . ARG B 1 106 ? 9.68 18.172 -7.91 1 97.5 106 ARG B O 1
ATOM 3206 N N . LEU B 1 107 ? 10.43 18.469 -5.832 1 97.75 107 LEU B N 1
ATOM 3207 C CA . LEU B 1 107 ? 10.062 19.875 -5.816 1 97.75 107 LEU B CA 1
ATOM 3208 C C . LEU B 1 107 ? 10.852 20.656 -6.863 1 97.75 107 LEU B C 1
ATOM 3210 O O . LEU B 1 107 ? 10.266 21.406 -7.652 1 97.75 107 LEU B O 1
ATOM 3214 N N . TYR B 1 108 ? 12.094 20.422 -6.898 1 98 108 TYR B N 1
ATOM 3215 C CA . TYR B 1 108 ? 13.008 21.094 -7.824 1 98 108 TYR B CA 1
ATOM 3216 C C . TYR B 1 108 ? 12.586 20.844 -9.266 1 98 108 TYR B C 1
ATOM 3218 O O . TYR B 1 108 ? 12.516 21.766 -10.07 1 98 108 TYR B O 1
ATOM 3226 N N . ASP B 1 109 ? 12.289 19.625 -9.586 1 97.25 109 ASP B N 1
ATOM 3227 C CA . ASP B 1 109 ? 11.938 19.234 -10.945 1 97.25 109 ASP B CA 1
ATOM 3228 C C . ASP B 1 109 ? 10.562 19.766 -11.336 1 97.25 109 ASP B C 1
ATOM 3230 O O . ASP B 1 109 ? 10.352 20.203 -12.469 1 97.25 109 ASP B O 1
ATOM 3234 N N . ALA B 1 110 ? 9.641 19.766 -10.438 1 95.94 110 ALA B N 1
ATOM 3235 C CA . ALA B 1 110 ? 8.258 20.141 -10.711 1 95.94 110 ALA B CA 1
ATOM 3236 C C . ALA B 1 110 ? 8.141 21.656 -10.883 1 95.94 110 ALA B C 1
ATOM 3238 O O . ALA B 1 110 ? 7.148 22.141 -11.438 1 95.94 110 ALA B O 1
ATOM 3239 N N . THR B 1 111 ? 9.086 22.375 -10.43 1 96.75 111 THR B N 1
ATOM 3240 C CA . THR B 1 111 ? 8.961 23.828 -10.406 1 96.75 111 THR B CA 1
ATOM 3241 C C . THR B 1 111 ? 9.992 24.469 -11.32 1 96.75 111 THR B C 1
ATOM 3243 O O . THR B 1 111 ? 10.391 25.625 -11.102 1 96.75 111 THR B O 1
ATOM 3246 N N . GLU B 1 112 ? 10.375 23.719 -12.25 1 94.75 112 GLU B N 1
ATOM 3247 C CA . GLU B 1 112 ? 11.312 24.281 -13.227 1 94.75 112 GLU B CA 1
ATOM 3248 C C . GLU B 1 112 ? 10.789 25.578 -13.82 1 94.75 112 GLU B C 1
ATOM 3250 O O . GLU B 1 112 ? 9.625 25.672 -14.219 1 94.75 112 GLU B O 1
ATOM 3255 N N . GLY B 1 113 ? 11.594 26.594 -13.844 1 94.31 113 GLY B N 1
ATOM 3256 C CA . GLY B 1 113 ? 11.219 27.906 -14.359 1 94.31 113 GLY B CA 1
ATOM 3257 C C . GLY B 1 113 ? 10.688 28.844 -13.297 1 94.31 113 GLY B C 1
ATOM 3258 O O . GLY B 1 113 ? 10.648 30.062 -13.492 1 94.31 113 GLY B O 1
ATOM 3259 N N . GLU B 1 114 ? 10.25 28.359 -12.164 1 95.69 114 GLU B N 1
ATOM 3260 C CA . GLU B 1 114 ? 9.695 29.172 -11.094 1 95.69 114 GLU B CA 1
ATOM 3261 C C . GLU B 1 114 ? 10.188 28.719 -9.727 1 95.69 114 GLU B C 1
ATOM 3263 O O . GLU B 1 114 ? 9.461 28.812 -8.734 1 95.69 114 GLU B O 1
ATOM 3268 N N . ARG B 1 115 ? 11.312 28.188 -9.609 1 96.5 115 ARG B N 1
ATOM 3269 C CA . ARG B 1 115 ? 11.828 27.531 -8.414 1 96.5 115 ARG B CA 1
ATOM 3270 C C . ARG B 1 115 ? 11.922 28.531 -7.254 1 96.5 115 ARG B C 1
ATOM 3272 O O . ARG B 1 115 ? 11.75 28.156 -6.094 1 96.5 115 ARG B O 1
ATOM 3279 N N . GLU B 1 116 ? 12.133 29.734 -7.559 1 95.88 116 GLU B N 1
ATOM 3280 C CA . GLU B 1 116 ? 12.336 30.766 -6.539 1 95.88 116 GLU B CA 1
ATOM 3281 C C . GLU B 1 116 ? 11.086 30.953 -5.695 1 95.88 116 GLU B C 1
ATOM 3283 O O . GLU B 1 116 ? 11.164 31.406 -4.551 1 95.88 116 GLU B O 1
ATOM 3288 N N . SER B 1 117 ? 10.031 30.609 -6.262 1 95.62 117 SER B N 1
ATOM 3289 C CA . SER B 1 117 ? 8.766 30.766 -5.559 1 95.62 117 SER B CA 1
ATOM 3290 C C . SER B 1 117 ? 8.445 29.531 -4.723 1 95.62 117 SER B C 1
ATOM 3292 O O . SER B 1 117 ? 7.457 29.5 -3.984 1 95.62 117 SER B O 1
ATOM 3294 N N . PHE B 1 118 ? 9.266 28.5 -4.812 1 97.44 118 PHE B N 1
ATOM 3295 C CA . PHE B 1 118 ? 9.023 27.234 -4.129 1 97.44 118 PHE B CA 1
ATOM 3296 C C . PHE B 1 118 ? 10.234 26.828 -3.299 1 97.44 118 PHE B C 1
ATOM 3298 O O . PHE B 1 118 ? 10.93 25.875 -3.635 1 97.44 118 PHE B O 1
ATOM 3305 N N . LEU B 1 119 ? 10.383 27.609 -2.258 1 98.12 119 LEU B N 1
ATOM 3306 C CA . LEU B 1 119 ? 11.492 27.359 -1.339 1 98.12 119 LEU B CA 1
ATOM 3307 C C . LEU B 1 119 ? 10.977 26.797 -0.017 1 98.12 119 LEU B C 1
ATOM 3309 O O . LEU B 1 119 ? 10.25 27.484 0.712 1 98.12 119 LEU B O 1
ATOM 3313 N N . PRO B 1 120 ? 11.32 25.562 0.306 1 98.38 120 PRO B N 1
ATOM 3314 C CA . PRO B 1 120 ? 10.891 25 1.594 1 98.38 120 PRO B CA 1
ATOM 3315 C C . PRO B 1 120 ? 11.617 25.641 2.777 1 98.38 120 PRO B C 1
ATOM 3317 O O . PRO B 1 120 ? 12.742 26.125 2.629 1 98.38 120 PRO B O 1
ATOM 3320 N N . GLU B 1 121 ? 10.922 25.656 3.963 1 97.38 121 GLU B N 1
ATOM 3321 C CA . GLU B 1 121 ? 11.57 26.141 5.172 1 97.38 121 GLU B CA 1
ATOM 3322 C C . GLU B 1 121 ? 12.797 25.297 5.523 1 97.38 121 GLU B C 1
ATOM 3324 O O . GLU B 1 121 ? 13.805 25.828 5.984 1 97.38 121 GLU B O 1
ATOM 3329 N N . PHE B 1 122 ? 12.633 23.953 5.266 1 98 122 PHE B N 1
ATOM 3330 C CA . PHE B 1 122 ? 13.797 23.094 5.5 1 98 122 PHE B CA 1
ATOM 3331 C C . PHE B 1 122 ? 13.695 21.812 4.691 1 98 122 PHE B C 1
ATOM 3333 O O . PHE B 1 122 ? 12.617 21.453 4.219 1 98 122 PHE B O 1
ATOM 3340 N N . ILE B 1 123 ? 14.812 21.234 4.492 1 97.94 123 ILE B N 1
ATOM 3341 C CA . ILE B 1 123 ? 14.969 19.891 3.932 1 97.94 123 ILE B CA 1
ATOM 3342 C C . ILE B 1 123 ? 15.68 19 4.941 1 97.94 123 ILE B C 1
ATOM 3344 O O . ILE B 1 123 ? 16.734 19.344 5.457 1 97.94 123 ILE B O 1
ATOM 3348 N N . SER B 1 124 ? 15.031 17.859 5.203 1 96.5 124 SER B N 1
ATOM 3349 C CA . SER B 1 124 ? 15.625 16.984 6.211 1 96.5 124 SER B CA 1
ATOM 3350 C C . SER B 1 124 ? 15.82 15.57 5.668 1 96.5 124 SER B C 1
ATOM 3352 O O . SER B 1 124 ? 15.086 15.141 4.781 1 96.5 124 SER B O 1
ATOM 3354 N N . GLY B 1 125 ? 16.828 14.82 6.199 1 93.31 125 GLY B N 1
ATOM 3355 C CA . GLY B 1 125 ? 17.094 13.438 5.844 1 93.31 125 GLY B CA 1
ATOM 3356 C C . GLY B 1 125 ? 18.562 13.07 5.934 1 93.31 125 GLY B C 1
ATOM 3357 O O . GLY B 1 125 ? 19.359 13.805 6.52 1 93.31 125 GLY B O 1
ATOM 3358 N N . ASP B 1 126 ? 18.906 11.938 5.398 1 89.19 126 ASP B N 1
ATOM 3359 C CA . ASP B 1 126 ? 20.297 11.531 5.355 1 89.19 126 ASP B CA 1
ATOM 3360 C C . ASP B 1 126 ? 20.953 11.914 4.027 1 89.19 126 ASP B C 1
ATOM 3362 O O . ASP B 1 126 ? 22.125 11.641 3.799 1 89.19 126 ASP B O 1
ATOM 3366 N N . PHE B 1 127 ? 20.188 12.469 3.145 1 91.25 127 PHE B N 1
ATOM 3367 C CA . PHE B 1 127 ? 20.609 13.102 1.899 1 91.25 127 PHE B CA 1
ATOM 3368 C C . PHE B 1 127 ? 21.25 12.086 0.964 1 91.25 127 PHE B C 1
ATOM 3370 O O . PHE B 1 127 ? 22.172 12.414 0.214 1 91.25 127 PHE B O 1
ATOM 3377 N N . ASP B 1 128 ? 20.828 10.875 1.061 1 86.12 128 ASP B N 1
ATOM 3378 C CA . ASP B 1 128 ? 21.344 9.852 0.151 1 86.12 128 ASP B CA 1
ATOM 3379 C C . ASP B 1 128 ? 20.562 9.844 -1.162 1 86.12 128 ASP B C 1
ATOM 3381 O O . ASP B 1 128 ? 21.031 9.297 -2.164 1 86.12 128 ASP B O 1
ATOM 3385 N N . SER B 1 129 ? 19.469 10.445 -1.147 1 89.06 129 SER B N 1
ATOM 3386 C CA . SER B 1 129 ? 18.641 10.414 -2.342 1 89.06 129 SER B CA 1
ATOM 3387 C C . SER B 1 129 ? 18.562 11.789 -2.998 1 89.06 129 SER B C 1
ATOM 3389 O O . SER B 1 129 ? 18.078 11.922 -4.125 1 89.06 129 SER B O 1
ATOM 3391 N N . ILE B 1 130 ? 18.984 12.812 -2.346 1 94.69 130 ILE B N 1
ATOM 3392 C CA . ILE B 1 130 ? 18.938 14.156 -2.918 1 94.69 130 ILE B CA 1
ATOM 3393 C C . ILE B 1 130 ? 20.109 14.352 -3.875 1 94.69 130 ILE B C 1
ATOM 3395 O O . ILE B 1 130 ? 21.234 13.969 -3.562 1 94.69 130 ILE B O 1
ATOM 3399 N N . ARG B 1 131 ? 19.828 14.906 -4.984 1 97.06 131 ARG B N 1
ATOM 3400 C CA . ARG B 1 131 ? 20.875 15.18 -5.961 1 97.06 131 ARG B CA 1
ATOM 3401 C C . ARG B 1 131 ? 21.734 16.359 -5.52 1 97.06 131 ARG B C 1
ATOM 3403 O O . ARG B 1 131 ? 21.234 17.344 -4.98 1 97.06 131 ARG B O 1
ATOM 3410 N N . PRO B 1 132 ? 23.016 16.312 -5.867 1 96.5 132 PRO B N 1
ATOM 3411 C CA . PRO B 1 132 ? 23.922 17.375 -5.43 1 96.5 132 PRO B CA 1
ATOM 3412 C C . PRO B 1 132 ? 23.531 18.75 -5.965 1 96.5 132 PRO B C 1
ATOM 3414 O O . PRO B 1 132 ? 23.594 19.734 -5.23 1 96.5 132 PRO B O 1
ATOM 3417 N N . GLU B 1 133 ? 23.141 18.844 -7.172 1 97.38 133 GLU B N 1
ATOM 3418 C CA . GLU B 1 133 ? 22.766 20.125 -7.758 1 97.38 133 GLU B CA 1
ATOM 3419 C C . GLU B 1 133 ? 21.531 20.703 -7.078 1 97.38 133 GLU B C 1
ATOM 3421 O O . GLU B 1 133 ? 21.406 21.922 -6.953 1 97.38 133 GLU B O 1
ATOM 3426 N N . VAL B 1 134 ? 20.703 19.844 -6.633 1 97.94 134 VAL B N 1
ATOM 3427 C CA . VAL B 1 134 ? 19.484 20.266 -5.965 1 97.94 134 VAL B CA 1
ATOM 3428 C C . VAL B 1 134 ? 19.797 20.75 -4.555 1 97.94 134 VAL B C 1
ATOM 3430 O O . VAL B 1 134 ? 19.312 21.797 -4.133 1 97.94 134 VAL B O 1
ATOM 3433 N N . SER B 1 135 ? 20.578 19.969 -3.895 1 97.31 135 SER B N 1
ATOM 3434 C CA . SER B 1 135 ? 21 20.359 -2.551 1 97.31 135 SER B CA 1
ATOM 3435 C C . SER B 1 135 ? 21.703 21.719 -2.564 1 97.31 135 SER B C 1
ATOM 3437 O O . SER B 1 135 ? 21.453 22.547 -1.7 1 97.31 135 SER B O 1
ATOM 3439 N N . GLU B 1 136 ? 22.547 21.906 -3.492 1 97.25 136 GLU B N 1
ATOM 3440 C CA . GLU B 1 136 ? 23.297 23.156 -3.627 1 97.25 136 GLU B CA 1
ATOM 3441 C C . GLU B 1 136 ? 22.344 24.328 -3.916 1 97.25 136 GLU B C 1
ATOM 3443 O O . GLU B 1 136 ? 22.5 25.406 -3.348 1 97.25 136 GLU B O 1
ATOM 3448 N N . TYR B 1 137 ? 21.453 24.094 -4.746 1 97.94 137 TYR B N 1
ATOM 3449 C CA . TYR B 1 137 ? 20.5 25.125 -5.117 1 97.94 137 TYR B CA 1
ATOM 3450 C C . TYR B 1 137 ? 19.75 25.641 -3.895 1 97.94 137 TYR B C 1
ATOM 3452 O O . TYR B 1 137 ? 19.703 26.844 -3.641 1 97.94 137 TYR B O 1
ATOM 3460 N N . TYR B 1 138 ? 19.188 24.766 -3.137 1 97.88 138 TYR B N 1
ATOM 3461 C CA . TYR B 1 138 ? 18.359 25.156 -2.006 1 97.88 138 TYR B CA 1
ATOM 3462 C C . TYR B 1 138 ? 19.219 25.75 -0.885 1 97.88 138 TYR B C 1
ATOM 3464 O O . TYR B 1 138 ? 18.781 26.656 -0.17 1 97.88 138 TYR B O 1
ATOM 3472 N N . ALA B 1 139 ? 20.406 25.25 -0.77 1 97 139 ALA B N 1
ATOM 3473 C CA . ALA B 1 139 ? 21.328 25.828 0.204 1 97 139 ALA B CA 1
ATOM 3474 C C . ALA B 1 139 ? 21.641 27.281 -0.134 1 97 139 ALA B C 1
ATOM 3476 O O . ALA B 1 139 ? 21.594 28.156 0.741 1 97 139 ALA B O 1
ATOM 3477 N N . ILE B 1 140 ? 21.938 27.547 -1.351 1 97.44 140 ILE B N 1
ATOM 3478 C CA . ILE B 1 140 ? 22.281 28.875 -1.826 1 97.44 140 ILE B CA 1
ATOM 3479 C C . ILE B 1 140 ? 21.094 29.812 -1.647 1 97.44 140 ILE B C 1
ATOM 3481 O O . ILE B 1 140 ? 21.25 30.984 -1.319 1 97.44 140 ILE B O 1
ATOM 3485 N N . LYS B 1 141 ? 19.891 29.328 -1.794 1 97.5 141 LYS B N 1
ATOM 3486 C CA . LYS B 1 141 ? 18.688 30.141 -1.721 1 97.5 141 LYS B CA 1
ATOM 3487 C C . LYS B 1 141 ? 18.266 30.375 -0.272 1 97.5 141 LYS B C 1
ATOM 3489 O O . LYS B 1 141 ? 17.281 31.062 -0.009 1 97.5 141 LYS B O 1
ATOM 3494 N N . GLY B 1 142 ? 18.969 29.703 0.673 1 96.38 142 GLY B N 1
ATOM 3495 C CA . GLY B 1 142 ? 18.766 30.016 2.076 1 96.38 142 GLY B CA 1
ATOM 3496 C C . GLY B 1 142 ? 17.891 29 2.791 1 96.38 142 GLY B C 1
ATOM 3497 O O . GLY B 1 142 ? 17.5 29.203 3.943 1 96.38 142 GLY B O 1
ATOM 3498 N N . CYS B 1 143 ? 17.5 27.922 2.145 1 97 143 CYS B N 1
ATOM 3499 C CA . CYS B 1 143 ? 16.75 26.859 2.809 1 97 143 CYS B CA 1
ATOM 3500 C C . CYS B 1 143 ? 17.625 26.125 3.816 1 97 143 CYS B C 1
ATOM 3502 O O . CYS B 1 143 ? 18.812 25.906 3.57 1 97 143 CYS B O 1
ATOM 3504 N N . GLU B 1 144 ? 17.047 25.766 4.922 1 97.56 144 GLU B N 1
ATOM 3505 C CA . GLU B 1 144 ? 17.781 25.047 5.949 1 97.56 144 GLU B CA 1
ATOM 3506 C C . GLU B 1 144 ? 17.906 23.562 5.598 1 97.56 144 GLU B C 1
ATOM 3508 O O . GLU B 1 144 ? 16.906 22.891 5.383 1 97.56 144 GLU B O 1
ATOM 3513 N N . LEU B 1 145 ? 19.109 23.109 5.5 1 96.81 145 LEU B N 1
ATOM 3514 C CA . LEU B 1 145 ? 19.359 21.672 5.312 1 96.81 145 LEU B CA 1
ATOM 3515 C C . LEU B 1 145 ? 19.703 21.016 6.641 1 96.81 145 LEU B C 1
ATOM 3517 O O . LEU B 1 145 ? 20.75 21.297 7.23 1 96.81 145 LEU B O 1
ATOM 3521 N N . ILE B 1 146 ? 18.828 20.141 7.109 1 96.06 146 ILE B N 1
ATOM 3522 C CA . ILE B 1 146 ? 18.984 19.516 8.414 1 96.06 146 ILE B CA 1
ATOM 3523 C C . ILE B 1 146 ? 19.312 18.031 8.25 1 96.06 146 ILE B C 1
ATOM 3525 O O . ILE B 1 146 ? 18.453 17.25 7.844 1 96.06 146 ILE B O 1
ATOM 3529 N N . SER B 1 147 ? 20.484 17.625 8.586 1 92.38 147 SER B N 1
ATOM 3530 C CA . SER B 1 147 ? 20.906 16.234 8.484 1 92.38 147 SER B CA 1
ATOM 3531 C C . SER B 1 147 ? 20.359 15.414 9.648 1 92.38 147 SER B C 1
ATOM 3533 O O . SER B 1 147 ? 20.5 15.805 10.812 1 92.38 147 SER B O 1
ATOM 3535 N N . THR B 1 148 ? 19.672 14.328 9.305 1 87 148 THR B N 1
ATOM 3536 C CA . THR B 1 148 ? 19.172 13.367 10.289 1 87 148 THR B CA 1
ATOM 3537 C C . THR B 1 148 ? 19.641 11.953 9.953 1 87 148 THR B C 1
ATOM 3539 O O . THR B 1 148 ? 18.891 11.172 9.367 1 87 148 THR B O 1
ATOM 3542 N N . PRO B 1 149 ? 20.766 11.508 10.422 1 78.69 149 PRO B N 1
ATOM 3543 C CA . PRO B 1 149 ? 21.391 10.258 9.984 1 78.69 149 PRO B CA 1
ATOM 3544 C C . PRO B 1 149 ? 20.797 9.031 10.664 1 78.69 149 PRO B C 1
ATOM 3546 O O . PRO B 1 149 ? 21.141 7.898 10.312 1 78.69 149 PRO B O 1
ATOM 3549 N N . ASP B 1 150 ? 19.844 9.195 11.469 1 72.19 150 ASP B N 1
ATOM 3550 C CA . ASP B 1 150 ? 19.266 8.062 12.18 1 72.19 150 ASP B CA 1
ATOM 3551 C C . ASP B 1 150 ? 18.734 7.012 11.203 1 72.19 150 ASP B C 1
ATOM 3553 O O . ASP B 1 150 ? 17.938 7.328 10.32 1 72.19 150 ASP B O 1
ATOM 3557 N N . GLN B 1 151 ? 19.188 5.848 11.422 1 68.25 151 GLN B N 1
ATOM 3558 C CA . GLN B 1 151 ? 18.812 4.785 10.492 1 68.25 151 GLN B CA 1
ATOM 3559 C C . GLN B 1 151 ? 17.578 4.031 10.992 1 68.25 151 GLN B C 1
ATOM 3561 O O . GLN B 1 151 ? 17.016 3.225 10.258 1 68.25 151 GLN B O 1
ATOM 3566 N N . ASP B 1 152 ? 17.172 4.383 12.117 1 75 152 ASP B N 1
ATOM 3567 C CA . ASP B 1 152 ? 16.047 3.66 12.703 1 75 152 ASP B CA 1
ATOM 3568 C C . ASP B 1 152 ? 14.719 4.23 12.227 1 75 152 ASP B C 1
ATOM 3570 O O . ASP B 1 152 ? 13.68 3.586 12.367 1 75 152 ASP B O 1
ATOM 3574 N N . HIS B 1 153 ? 14.844 5.387 11.68 1 81.56 153 HIS B N 1
ATOM 3575 C CA . HIS B 1 153 ? 13.625 6.039 11.227 1 81.56 153 HIS B CA 1
ATOM 3576 C C . HIS B 1 153 ? 13.703 6.391 9.742 1 81.56 153 HIS B C 1
ATOM 3578 O O . HIS B 1 153 ? 14.789 6.617 9.211 1 81.56 153 HIS B O 1
ATOM 3584 N N . THR B 1 154 ? 12.547 6.387 9.172 1 87.44 154 THR B N 1
ATOM 3585 C CA . THR B 1 154 ? 12.484 6.793 7.773 1 87.44 154 THR B CA 1
ATOM 3586 C C . THR B 1 154 ? 12.656 8.305 7.641 1 87.44 154 THR B C 1
ATOM 3588 O O . THR B 1 154 ? 12.484 9.039 8.617 1 87.44 154 THR B O 1
ATOM 3591 N N . ASP B 1 155 ? 12.969 8.758 6.492 1 91.25 155 ASP B N 1
ATOM 3592 C CA . ASP B 1 155 ? 13.109 10.188 6.23 1 91.25 155 ASP B CA 1
ATOM 3593 C C . ASP B 1 155 ? 11.805 10.922 6.492 1 91.25 155 ASP B C 1
ATOM 3595 O O . ASP B 1 155 ? 11.812 12.062 6.973 1 91.25 155 ASP B O 1
ATOM 3599 N N . PHE B 1 156 ? 10.727 10.289 6.266 1 95.12 156 PHE B N 1
ATOM 3600 C CA . PHE B 1 156 ? 9.43 10.883 6.539 1 95.12 156 PHE B CA 1
ATOM 3601 C C . PHE B 1 156 ? 9.242 11.109 8.039 1 95.12 156 PHE B C 1
ATOM 3603 O O . PHE B 1 156 ? 8.859 12.203 8.461 1 95.12 156 PHE B O 1
ATOM 3610 N N . THR B 1 157 ? 9.547 10.133 8.812 1 94.62 157 THR B N 1
ATOM 3611 C CA . THR B 1 157 ? 9.383 10.211 10.266 1 94.62 157 THR B CA 1
ATOM 3612 C C . THR B 1 157 ? 10.297 11.289 10.852 1 94.62 157 THR B C 1
ATOM 3614 O O . THR B 1 157 ? 9.859 12.102 11.672 1 94.62 157 THR B O 1
ATOM 3617 N N . LYS B 1 158 ? 11.508 11.281 10.43 1 94.69 158 LYS B N 1
ATOM 3618 C CA . LYS B 1 158 ? 12.453 12.281 10.906 1 94.69 158 LYS B CA 1
ATOM 3619 C C . LYS B 1 158 ? 12.016 13.688 10.523 1 94.69 158 LYS B C 1
ATOM 3621 O O . LYS B 1 158 ? 12.172 14.633 11.305 1 94.69 158 LYS B O 1
ATOM 3626 N N . CYS B 1 159 ? 11.539 13.766 9.344 1 96.69 159 CYS B N 1
ATOM 3627 C CA . CYS B 1 159 ? 11.07 15.062 8.867 1 96.69 159 CYS B CA 1
ATOM 3628 C C . CYS B 1 159 ? 9.922 15.57 9.727 1 96.69 159 CYS B C 1
ATOM 3630 O O . CYS B 1 159 ? 9.852 16.766 10.031 1 96.69 159 CYS B O 1
ATOM 3632 N N . LEU B 1 160 ? 9.055 14.703 10.148 1 96.69 160 LEU B N 1
ATOM 3633 C CA . LEU B 1 160 ? 7.941 15.062 11.016 1 96.69 160 LEU B CA 1
ATOM 3634 C C . LEU B 1 160 ? 8.445 15.57 12.367 1 96.69 160 LEU B C 1
ATOM 3636 O O . LEU B 1 160 ? 7.895 16.531 12.922 1 96.69 160 LEU B O 1
ATOM 3640 N N . GLU B 1 161 ? 9.461 14.969 12.859 1 96.56 161 GLU B N 1
ATOM 3641 C CA . GLU B 1 161 ? 10.039 15.383 14.133 1 96.56 161 GLU B CA 1
ATOM 3642 C C . GLU B 1 161 ? 10.586 16.812 14.047 1 96.56 161 GLU B C 1
ATOM 3644 O O . GLU B 1 161 ? 10.352 17.625 14.938 1 96.56 161 GLU B O 1
ATOM 3649 N N . VAL B 1 162 ? 11.297 17.031 13.016 1 97.19 162 VAL B N 1
ATOM 3650 C CA . VAL B 1 162 ? 11.867 18.359 12.82 1 97.19 162 VAL B CA 1
ATOM 3651 C C . VAL B 1 162 ? 10.742 19.391 12.641 1 97.19 162 VAL B C 1
ATOM 3653 O O . VAL B 1 162 ? 10.797 20.484 13.203 1 97.19 162 VAL B O 1
ATOM 3656 N N . LEU B 1 163 ? 9.766 19.016 11.867 1 98 163 LEU B N 1
ATOM 3657 C CA . LEU B 1 163 ? 8.641 19.891 11.609 1 98 163 LEU B CA 1
ATOM 3658 C C . LEU B 1 163 ? 7.93 20.266 12.906 1 98 163 LEU B C 1
ATOM 3660 O O . LEU B 1 163 ? 7.613 21.438 13.133 1 98 163 LEU B O 1
ATOM 3664 N N . GLN B 1 164 ? 7.688 19.297 13.719 1 97.38 164 GLN B N 1
ATOM 3665 C CA . GLN B 1 164 ? 7.008 19.547 14.984 1 97.38 164 GLN B CA 1
ATOM 3666 C C . GLN B 1 164 ? 7.82 20.484 15.875 1 97.38 164 GLN B C 1
ATOM 3668 O O . GLN B 1 164 ? 7.258 21.344 16.547 1 97.38 164 GLN B O 1
ATOM 3673 N N . LYS B 1 165 ? 9.094 20.281 15.898 1 97.25 165 LYS B N 1
ATOM 3674 C CA . LYS B 1 165 ? 9.969 21.172 16.656 1 97.25 165 LYS B CA 1
ATOM 3675 C C . LYS B 1 165 ? 9.852 22.609 16.141 1 97.25 165 LYS B C 1
ATOM 3677 O O . LYS B 1 165 ? 9.773 23.547 16.938 1 97.25 165 LYS B O 1
ATOM 3682 N N . LYS B 1 166 ? 9.805 22.766 14.859 1 97.19 166 LYS B N 1
ATOM 3683 C CA . LYS B 1 166 ? 9.695 24.094 14.266 1 97.19 166 LYS B CA 1
ATOM 3684 C C . LYS B 1 166 ? 8.344 24.719 14.586 1 97.19 166 LYS B C 1
ATOM 3686 O O . LYS B 1 166 ? 8.266 25.922 14.852 1 97.19 166 LYS B O 1
ATOM 3691 N N . ILE B 1 167 ? 7.336 23.953 14.516 1 96.5 167 ILE B N 1
ATOM 3692 C CA . ILE B 1 167 ? 5.996 24.422 14.836 1 96.5 167 ILE B CA 1
ATOM 3693 C C . ILE B 1 167 ? 5.969 24.938 16.266 1 96.5 167 ILE B C 1
ATOM 3695 O O . ILE B 1 167 ? 5.414 26.016 16.547 1 96.5 167 ILE B O 1
ATOM 3699 N N . ALA B 1 168 ? 6.551 24.188 17.141 1 96.44 168 ALA B N 1
ATOM 3700 C CA . ALA B 1 168 ? 6.59 24.547 18.562 1 96.44 168 ALA B CA 1
ATOM 3701 C C . ALA B 1 168 ? 7.441 25.797 18.781 1 96.44 168 ALA B C 1
ATOM 3703 O O . ALA B 1 168 ? 7.047 26.703 19.516 1 96.44 168 ALA B O 1
ATOM 3704 N N . GLU B 1 169 ? 8.547 25.844 18.172 1 96.69 169 GLU B N 1
ATOM 3705 C CA . GLU B 1 169 ? 9.469 26.969 18.328 1 96.69 169 GLU B CA 1
ATOM 3706 C C . GLU B 1 169 ? 8.836 28.281 17.844 1 96.69 169 GLU B C 1
ATOM 3708 O O . GLU B 1 169 ? 9.039 29.328 18.453 1 96.69 169 GLU B O 1
ATOM 3713 N N . LYS B 1 170 ? 8.102 28.172 16.828 1 96.31 170 LYS B N 1
ATOM 3714 C CA . LYS B 1 170 ? 7.496 29.359 16.234 1 96.31 170 LYS B CA 1
ATOM 3715 C C . LYS B 1 170 ? 6.102 29.609 16.797 1 96.31 170 LYS B C 1
ATOM 3717 O O . LYS B 1 170 ? 5.43 30.562 16.422 1 96.31 170 LYS B O 1
ATOM 3722 N N . ASP B 1 171 ? 5.637 28.766 17.609 1 95.69 171 ASP B N 1
ATOM 3723 C CA . ASP B 1 171 ? 4.324 28.844 18.234 1 95.69 171 ASP B CA 1
ATOM 3724 C C . ASP B 1 171 ? 3.219 28.984 17.203 1 95.69 171 ASP B C 1
ATOM 3726 O O . ASP B 1 171 ? 2.391 29.891 17.281 1 95.69 171 ASP B O 1
ATOM 3730 N N . LEU B 1 172 ? 3.332 28.172 16.219 1 94.75 172 LEU B N 1
ATOM 3731 C CA . LEU B 1 172 ? 2.357 28.219 15.141 1 94.75 172 LEU B CA 1
ATOM 3732 C C . LEU B 1 172 ? 1.086 27.469 15.516 1 94.75 172 LEU B C 1
ATOM 3734 O O . LEU B 1 172 ? 1.149 26.422 16.156 1 94.75 172 LEU B O 1
ATOM 3738 N N . GLN B 1 173 ? -0.036 28.047 15.117 1 91.56 173 GLN B N 1
ATOM 3739 C CA . GLN B 1 173 ? -1.308 27.344 15.234 1 91.56 173 GLN B CA 1
ATOM 3740 C C . GLN B 1 173 ? -1.594 26.516 13.984 1 91.56 173 GLN B C 1
ATOM 3742 O O . GLN B 1 173 ? -2.01 27.047 12.961 1 91.56 173 GLN B O 1
ATOM 3747 N N . VAL B 1 174 ? -1.362 25.25 14.117 1 90.38 174 VAL B N 1
ATOM 3748 C CA . VAL B 1 174 ? -1.513 24.328 13 1 90.38 174 VAL B CA 1
ATOM 3749 C C . VAL B 1 174 ? -2.631 23.328 13.297 1 90.38 174 VAL B C 1
ATOM 3751 O O . VAL B 1 174 ? -2.73 22.812 14.406 1 90.38 174 VAL B O 1
ATOM 3754 N N . ASP B 1 175 ? -3.445 23.125 12.25 1 86.25 175 ASP B N 1
ATOM 3755 C CA . ASP B 1 175 ? -4.574 22.219 12.43 1 86.25 175 ASP B CA 1
ATOM 3756 C C . ASP B 1 175 ? -4.223 20.797 11.969 1 86.25 175 ASP B C 1
ATOM 3758 O O . ASP B 1 175 ? -4.711 19.812 12.531 1 86.25 175 ASP B O 1
ATOM 3762 N N . VAL B 1 176 ? -3.434 20.75 10.906 1 89.94 176 VAL B N 1
ATOM 3763 C CA . VAL B 1 176 ? -3.18 19.453 10.289 1 89.94 176 VAL B CA 1
ATOM 3764 C C . VAL B 1 176 ? -1.857 19.484 9.531 1 89.94 176 VAL B C 1
ATOM 3766 O O . VAL B 1 176 ? -1.421 20.562 9.086 1 89.94 176 VAL B O 1
ATOM 3769 N N . ILE B 1 177 ? -1.231 18.359 9.43 1 93.44 177 ILE B N 1
ATOM 3770 C CA . ILE B 1 177 ? -0.063 18.203 8.57 1 93.44 177 ILE B CA 1
ATOM 3771 C C . ILE B 1 177 ? -0.446 17.422 7.316 1 93.44 177 ILE B C 1
ATOM 3773 O O . ILE B 1 177 ? -0.981 16.312 7.41 1 93.44 177 ILE B O 1
ATOM 3777 N N . VAL B 1 178 ? -0.182 18.031 6.164 1 92.56 178 VAL B N 1
ATOM 3778 C CA . VAL B 1 178 ? -0.463 17.391 4.879 1 92.56 178 VAL B CA 1
ATOM 3779 C C . VAL B 1 178 ? 0.839 16.906 4.25 1 92.56 178 VAL B C 1
ATOM 3781 O O . VAL B 1 178 ? 1.808 17.656 4.141 1 92.56 178 VAL B O 1
ATOM 3784 N N . THR B 1 179 ? 0.812 15.664 3.895 1 95.56 179 THR B N 1
ATOM 3785 C CA . THR B 1 179 ? 1.987 15.07 3.266 1 95.56 179 THR B CA 1
ATOM 3786 C C . THR B 1 179 ? 1.685 14.672 1.825 1 95.56 179 THR B C 1
ATOM 3788 O O . THR B 1 179 ? 0.686 13.992 1.56 1 95.56 179 THR B O 1
ATOM 3791 N N . LEU B 1 180 ? 2.572 15.125 0.933 1 94.44 180 LEU B N 1
ATOM 3792 C CA . LEU B 1 180 ? 2.438 14.734 -0.467 1 94.44 180 LEU B CA 1
ATOM 3793 C C . LEU B 1 180 ? 3.453 13.656 -0.833 1 94.44 180 LEU B C 1
ATOM 3795 O O . LEU B 1 180 ? 4.66 13.852 -0.662 1 94.44 180 LEU B O 1
ATOM 3799 N N . GLY B 1 181 ? 2.867 12.531 -1.311 1 94.38 181 GLY B N 1
ATOM 3800 C CA . GLY B 1 181 ? 3.717 11.398 -1.646 1 94.38 181 GLY B CA 1
ATOM 3801 C C . GLY B 1 181 ? 3.703 10.312 -0.59 1 94.38 181 GLY B C 1
ATOM 3802 O O . GLY B 1 181 ? 3.244 10.531 0.532 1 94.38 181 GLY B O 1
ATOM 3803 N N . GLY B 1 182 ? 4.133 9.133 -0.992 1 94.62 182 GLY B N 1
ATOM 3804 C CA . GLY B 1 182 ? 4.316 8.07 -0.019 1 94.62 182 GLY B CA 1
ATOM 3805 C C . GLY B 1 182 ? 3.41 6.879 -0.266 1 94.62 182 GLY B C 1
ATOM 3806 O O . GLY B 1 182 ? 3.531 5.852 0.406 1 94.62 182 GLY B O 1
ATOM 3807 N N . LEU B 1 183 ? 2.559 6.992 -1.267 1 95.94 183 LEU B N 1
ATOM 3808 C CA . LEU B 1 183 ? 1.612 5.898 -1.463 1 95.94 183 LEU B CA 1
ATOM 3809 C C . LEU B 1 183 ? 1.825 5.234 -2.818 1 95.94 183 LEU B C 1
ATOM 3811 O O . LEU B 1 183 ? 0.967 4.48 -3.287 1 95.94 183 LEU B O 1
ATOM 3815 N N . ALA B 1 184 ? 2.969 5.559 -3.463 1 92.56 184 ALA B N 1
ATOM 3816 C CA . ALA B 1 184 ? 3.293 4.965 -4.758 1 92.56 184 ALA B CA 1
ATOM 3817 C C . ALA B 1 184 ? 4.746 4.5 -4.801 1 92.56 184 ALA B C 1
ATOM 3819 O O . ALA B 1 184 ? 5.516 4.758 -3.869 1 92.56 184 ALA B O 1
ATOM 3820 N N . GLY B 1 185 ? 5.086 3.752 -5.824 1 91.31 185 GLY B N 1
ATOM 3821 C CA . GLY B 1 185 ? 6.457 3.299 -5.988 1 91.31 185 GLY B CA 1
ATOM 3822 C C . GLY B 1 185 ? 6.754 2.016 -5.238 1 91.31 185 GLY B C 1
ATOM 3823 O O . GLY B 1 185 ? 6.035 1.024 -5.383 1 91.31 185 GLY B O 1
ATOM 3824 N N . ARG B 1 186 ? 7.832 2.104 -4.531 1 93.56 186 ARG B N 1
ATOM 3825 C CA . ARG B 1 186 ? 8.258 0.934 -3.768 1 93.56 186 ARG B CA 1
ATOM 3826 C C . ARG B 1 186 ? 7.215 0.556 -2.721 1 93.56 186 ARG B C 1
ATOM 3828 O O . ARG B 1 186 ? 6.801 1.395 -1.918 1 93.56 186 ARG B O 1
ATOM 3835 N N . PHE B 1 187 ? 6.934 -0.74 -2.742 1 96.19 187 PHE B N 1
ATOM 3836 C CA . PHE B 1 187 ? 5.91 -1.191 -1.809 1 96.19 187 PHE B CA 1
ATOM 3837 C C . PHE B 1 187 ? 6.375 -1.023 -0.368 1 96.19 187 PHE B C 1
ATOM 3839 O O . PHE B 1 187 ? 5.586 -0.656 0.506 1 96.19 187 PHE B O 1
ATOM 3846 N N . ASP B 1 188 ? 7.605 -1.352 -0.081 1 95.38 188 ASP B N 1
ATOM 3847 C CA . ASP B 1 188 ? 8.094 -1.229 1.288 1 95.38 188 ASP B CA 1
ATOM 3848 C C . ASP B 1 188 ? 8.062 0.224 1.757 1 95.38 188 ASP B C 1
ATOM 3850 O O . ASP B 1 188 ? 7.812 0.497 2.934 1 95.38 188 ASP B O 1
ATOM 3854 N N . GLN B 1 189 ? 8.266 1.171 0.865 1 93.44 189 GLN B N 1
ATOM 3855 C CA . GLN B 1 189 ? 8.211 2.588 1.213 1 93.44 189 GLN B CA 1
ATOM 3856 C C . GLN B 1 189 ? 6.77 3.031 1.467 1 93.44 189 GLN B C 1
ATOM 3858 O O . GLN B 1 189 ? 6.523 3.896 2.311 1 93.44 189 GLN B O 1
ATOM 3863 N N . ILE B 1 190 ? 5.852 2.469 0.686 1 96.19 190 ILE B N 1
ATOM 3864 C CA . ILE B 1 190 ? 4.441 2.727 0.954 1 96.19 190 ILE B CA 1
ATOM 3865 C C . ILE B 1 190 ? 4.098 2.297 2.379 1 96.19 190 ILE B C 1
ATOM 3867 O O . ILE B 1 190 ? 3.492 3.059 3.135 1 96.19 190 ILE B O 1
ATOM 3871 N N . MET B 1 191 ? 4.547 1.165 2.766 1 96.56 191 MET B N 1
ATOM 3872 C CA . MET B 1 191 ? 4.258 0.64 4.098 1 96.56 191 MET B CA 1
ATOM 3873 C C . MET B 1 191 ? 4.996 1.436 5.168 1 96.56 191 MET B C 1
ATOM 3875 O O . MET B 1 191 ? 4.496 1.602 6.281 1 96.56 191 MET B O 1
ATOM 3879 N N . ALA B 1 192 ? 6.16 1.913 4.773 1 94.75 192 ALA B N 1
ATOM 3880 C CA . ALA B 1 192 ? 6.887 2.781 5.695 1 94.75 192 ALA B CA 1
ATOM 3881 C C . ALA B 1 192 ? 6.098 4.055 5.984 1 94.75 192 ALA B C 1
ATOM 3883 O O . ALA B 1 192 ? 6.082 4.539 7.117 1 94.75 192 ALA B O 1
ATOM 3884 N N . SER B 1 193 ? 5.516 4.57 4.973 1 95.75 193 SER B N 1
ATOM 3885 C CA . SER B 1 193 ? 4.688 5.762 5.148 1 95.75 193 SER B CA 1
ATOM 3886 C C . SER B 1 193 ? 3.516 5.488 6.082 1 95.75 193 SER B C 1
ATOM 3888 O O . SER B 1 193 ? 3.195 6.309 6.941 1 95.75 193 SER B O 1
ATOM 3890 N N . VAL B 1 194 ? 2.912 4.367 5.91 1 96.5 194 VAL B N 1
ATOM 3891 C CA . VAL B 1 194 ? 1.815 3.979 6.789 1 96.5 194 VAL B CA 1
ATOM 3892 C C . VAL B 1 194 ? 2.326 3.842 8.219 1 96.5 194 VAL B C 1
ATOM 3894 O O . VAL B 1 194 ? 1.671 4.289 9.164 1 96.5 194 VAL B O 1
ATOM 3897 N N . SER B 1 195 ? 3.469 3.266 8.352 1 96 195 SER B N 1
ATOM 3898 C CA . SER B 1 195 ? 4.062 3.107 9.68 1 96 195 SER B CA 1
ATOM 3899 C C . SER B 1 195 ? 4.305 4.461 10.336 1 96 195 SER B C 1
ATOM 3901 O O . SER B 1 195 ? 4.141 4.602 11.555 1 96 195 SER B O 1
ATOM 3903 N N . THR B 1 196 ? 4.723 5.383 9.547 1 96.12 196 THR B N 1
ATOM 3904 C CA . THR B 1 196 ? 4.961 6.727 10.062 1 96.12 196 THR B CA 1
ATOM 3905 C C . THR B 1 196 ? 3.676 7.324 10.633 1 96.12 196 THR B C 1
ATOM 3907 O O . THR B 1 196 ? 3.709 8.047 11.633 1 96.12 196 THR B O 1
ATOM 3910 N N . LEU B 1 197 ? 2.555 7.02 10.055 1 95 197 LEU B N 1
ATOM 3911 C CA . LEU B 1 197 ? 1.287 7.496 10.594 1 95 197 LEU B CA 1
ATOM 3912 C C . LEU B 1 197 ? 1.06 6.957 12 1 95 197 LEU B C 1
ATOM 3914 O O . LEU B 1 197 ? 0.505 7.652 12.859 1 95 197 LEU B O 1
ATOM 3918 N N . PHE B 1 198 ? 1.516 5.77 12.266 1 94.88 198 PHE B N 1
ATOM 3919 C CA . PHE B 1 198 ? 1.424 5.195 13.602 1 94.88 198 PHE B CA 1
ATOM 3920 C C . PHE B 1 198 ? 2.377 5.895 14.562 1 94.88 198 PHE B C 1
ATOM 3922 O O . PHE B 1 198 ? 2.02 6.172 15.703 1 94.88 198 PHE B O 1
ATOM 3929 N N . GLN B 1 199 ? 3.477 6.199 14.047 1 94.69 199 GLN B N 1
ATOM 3930 C CA . GLN B 1 199 ? 4.492 6.836 14.883 1 94.69 199 GLN B CA 1
ATOM 3931 C C . GLN B 1 199 ? 4.16 8.305 15.125 1 94.69 199 GLN B C 1
ATOM 3933 O O . GLN B 1 199 ? 4.578 8.883 16.125 1 94.69 199 GLN B O 1
ATOM 3938 N N . ALA B 1 200 ? 3.473 8.852 14.195 1 93.75 200 ALA B N 1
ATOM 3939 C CA . ALA B 1 200 ? 3.16 10.281 14.234 1 93.75 200 ALA B CA 1
ATOM 3940 C C . ALA B 1 200 ? 2.443 10.648 15.531 1 93.75 200 ALA B C 1
ATOM 3942 O O . ALA B 1 200 ? 2.604 11.758 16.047 1 93.75 200 ALA B O 1
ATOM 3943 N N . THR B 1 201 ? 1.724 9.703 16.094 1 88.06 201 THR B N 1
ATOM 3944 C CA . THR B 1 201 ? 0.949 9.961 17.297 1 88.06 201 THR B CA 1
ATOM 3945 C C . THR B 1 201 ? 1.87 10.273 18.484 1 88.06 201 THR B C 1
ATOM 3947 O O . THR B 1 201 ? 1.46 10.938 19.438 1 88.06 201 THR B O 1
ATOM 3950 N N . ARG B 1 202 ? 3.104 9.883 18.391 1 92.44 202 ARG B N 1
ATOM 3951 C CA . ARG B 1 202 ? 4.082 10.141 19.438 1 92.44 202 ARG B CA 1
ATOM 3952 C C . ARG B 1 202 ? 4.914 11.375 19.125 1 92.44 202 ARG B C 1
ATOM 3954 O O . ARG B 1 202 ? 5.621 11.898 19.984 1 92.44 202 ARG B O 1
ATOM 3961 N N . ILE B 1 203 ? 4.816 11.844 17.969 1 94.38 203 ILE B N 1
ATOM 3962 C CA . ILE B 1 203 ? 5.656 12.938 17.5 1 94.38 203 ILE B CA 1
ATOM 3963 C C . ILE B 1 203 ? 4.883 14.25 17.578 1 94.38 203 ILE B C 1
ATOM 3965 O O . ILE B 1 203 ? 5.434 15.281 17.984 1 94.38 203 ILE B O 1
ATOM 3969 N N . THR B 1 204 ? 3.641 14.148 17.188 1 92.62 204 THR B N 1
ATOM 3970 C CA . THR B 1 204 ? 2.812 15.344 17.109 1 92.62 204 THR B CA 1
ATOM 3971 C C . THR B 1 204 ? 1.369 15.031 17.484 1 92.62 204 THR B C 1
ATOM 3973 O O . THR B 1 204 ? 0.863 13.953 17.188 1 92.62 204 THR B O 1
ATOM 3976 N N . PRO B 1 205 ? 0.748 15.961 18.141 1 89.19 205 PRO B N 1
ATOM 3977 C CA . PRO B 1 205 ? -0.679 15.781 18.422 1 89.19 205 PRO B CA 1
ATOM 3978 C C . PRO B 1 205 ? -1.556 16.094 17.203 1 89.19 205 PRO B C 1
ATOM 3980 O O . PRO B 1 205 ? -2.766 15.852 17.234 1 89.19 205 PRO B O 1
ATOM 3983 N N . LEU B 1 206 ? -0.964 16.656 16.172 1 87.56 206 LEU B N 1
ATOM 3984 C CA . LEU B 1 206 ? -1.695 17.047 14.977 1 87.56 206 LEU B CA 1
ATOM 3985 C C . LEU B 1 206 ? -2.018 15.844 14.109 1 87.56 206 LEU B C 1
ATOM 3987 O O . LEU B 1 206 ? -1.198 14.93 13.977 1 87.56 206 LEU B O 1
ATOM 3991 N N . PRO B 1 207 ? -3.182 15.898 13.508 1 88.81 207 PRO B N 1
ATOM 3992 C CA . PRO B 1 207 ? -3.438 14.867 12.492 1 88.81 207 PRO B CA 1
ATOM 3993 C C . PRO B 1 207 ? -2.486 14.969 11.305 1 88.81 207 PRO B C 1
ATOM 3995 O O . PRO B 1 207 ? -2.129 16.062 10.875 1 88.81 207 PRO B O 1
ATOM 3998 N N . VAL B 1 208 ? -2.1 13.773 10.844 1 93 208 VAL B N 1
ATOM 3999 C CA . VAL B 1 208 ? -1.231 13.703 9.672 1 93 208 VAL B CA 1
ATOM 4000 C C . VAL B 1 208 ? -1.952 12.977 8.539 1 93 208 VAL B C 1
ATOM 4002 O O . VAL B 1 208 ? -2.51 11.898 8.734 1 93 208 VAL B O 1
ATOM 4005 N N . THR B 1 209 ? -1.959 13.594 7.383 1 92.44 209 THR B N 1
ATOM 4006 C CA . THR B 1 209 ? -2.594 13 6.211 1 92.44 209 THR B CA 1
ATOM 4007 C C . THR B 1 209 ? -1.578 12.805 5.086 1 92.44 209 THR B C 1
ATOM 4009 O O . THR B 1 209 ? -0.655 13.602 4.93 1 92.44 209 THR B O 1
ATOM 4012 N N . ILE B 1 210 ? -1.78 11.742 4.34 1 94.75 210 ILE B N 1
ATOM 4013 C CA . ILE B 1 210 ? -0.945 11.484 3.172 1 94.75 210 ILE B CA 1
ATOM 4014 C C . ILE B 1 210 ? -1.804 11.5 1.91 1 94.75 210 ILE B C 1
ATOM 4016 O O . ILE B 1 210 ? -2.869 10.883 1.865 1 94.75 210 ILE B O 1
ATOM 4020 N N . ILE B 1 211 ? -1.316 12.234 0.947 1 91.88 211 ILE B N 1
ATOM 4021 C CA . ILE B 1 211 ? -2.016 12.328 -0.33 1 91.88 211 ILE B CA 1
ATOM 4022 C C . ILE B 1 211 ? -1.083 11.898 -1.462 1 91.88 211 ILE B C 1
ATOM 4024 O O . ILE B 1 211 ? 0.07 12.336 -1.521 1 91.88 211 ILE B O 1
ATOM 4028 N N . GLN B 1 212 ? -1.538 11.031 -2.264 1 92.62 212 GLN B N 1
ATOM 4029 C CA . GLN B 1 212 ? -0.841 10.648 -3.486 1 92.62 212 GLN B CA 1
ATOM 4030 C C . GLN B 1 212 ? -1.829 10.305 -4.598 1 92.62 212 GLN B C 1
ATOM 4032 O O . GLN B 1 212 ? -2.713 9.469 -4.414 1 92.62 212 GLN B O 1
ATOM 4037 N N . GLU B 1 213 ? -1.627 10.93 -5.707 1 89.12 213 GLU B N 1
ATOM 4038 C CA . GLU B 1 213 ? -2.555 10.734 -6.816 1 89.12 213 GLU B CA 1
ATOM 4039 C C . GLU B 1 213 ? -4.004 10.883 -6.363 1 89.12 213 GLU B C 1
ATOM 4041 O O . GLU B 1 213 ? -4.383 11.922 -5.816 1 89.12 213 GLU B O 1
ATOM 4046 N N . GLU B 1 214 ? -4.738 9.812 -6.434 1 89.19 214 GLU B N 1
ATOM 4047 C CA . GLU B 1 214 ? -6.152 9.984 -6.109 1 89.19 214 GLU B CA 1
ATOM 4048 C C . GLU B 1 214 ? -6.465 9.445 -4.715 1 89.19 214 GLU B C 1
ATOM 4050 O O . GLU B 1 214 ? -7.629 9.375 -4.316 1 89.19 214 GLU B O 1
ATOM 4055 N N . SER B 1 215 ? -5.453 9.133 -3.986 1 93.31 215 SER B N 1
ATOM 4056 C CA . SER B 1 215 ? -5.695 8.5 -2.695 1 93.31 215 SER B CA 1
ATOM 4057 C C . SER B 1 215 ? -5.273 9.406 -1.546 1 93.31 215 SER B C 1
ATOM 4059 O O . SER B 1 215 ? -4.219 10.047 -1.603 1 93.31 215 SER B O 1
ATOM 4061 N N . LEU B 1 216 ? -6.105 9.547 -0.6 1 92.69 216 LEU B N 1
ATOM 4062 C CA . LEU B 1 216 ? -5.812 10.172 0.687 1 92.69 216 LEU B CA 1
ATOM 4063 C C . LEU B 1 216 ? -5.957 9.164 1.822 1 92.69 216 LEU B C 1
ATOM 4065 O O . LEU B 1 216 ? -6.91 8.383 1.848 1 92.69 216 LEU B O 1
ATOM 4069 N N . ILE B 1 217 ? -4.914 9.188 2.703 1 95 217 ILE B N 1
ATOM 4070 C CA . ILE B 1 217 ? -5.055 8.297 3.848 1 95 217 ILE B CA 1
ATOM 4071 C C . ILE B 1 217 ? -4.762 9.062 5.137 1 95 217 ILE B C 1
ATOM 4073 O O . ILE B 1 217 ? -3.996 10.023 5.133 1 95 217 ILE B O 1
ATOM 4077 N N . CYS B 1 218 ? -5.344 8.664 6.211 1 92.38 218 CYS B N 1
ATOM 4078 C CA . CYS B 1 218 ? -5.098 9.141 7.566 1 92.38 218 CYS B CA 1
ATOM 4079 C C . CYS B 1 218 ? -5.414 8.055 8.586 1 92.38 218 CYS B C 1
ATOM 4081 O O . CYS B 1 218 ? -6.238 7.172 8.328 1 92.38 218 CYS B O 1
ATOM 4083 N N . LEU B 1 219 ? -4.727 8.07 9.633 1 93.56 219 LEU B N 1
ATOM 4084 C CA . LEU B 1 219 ? -4.902 7.055 10.664 1 93.56 219 LEU B CA 1
ATOM 4085 C C . LEU B 1 219 ? -5.855 7.547 11.75 1 93.56 219 LEU B C 1
ATOM 4087 O O . LEU B 1 219 ? -5.582 8.555 12.414 1 93.56 219 LEU B O 1
ATOM 4091 N N . LEU B 1 220 ? -7.004 6.867 11.898 1 90.38 220 LEU B N 1
ATOM 4092 C CA . LEU B 1 220 ? -7.961 7.168 12.953 1 90.38 220 LEU B CA 1
ATOM 4093 C C . LEU B 1 220 ? -7.57 6.469 14.258 1 90.38 220 LEU B C 1
ATOM 4095 O O . LEU B 1 220 ? -7.383 5.25 14.273 1 90.38 220 LEU B O 1
ATOM 4099 N N . GLN B 1 221 ? -7.461 7.23 15.305 1 89.69 221 GLN B N 1
ATOM 4100 C CA . GLN B 1 221 ? -7.16 6.664 16.609 1 89.69 221 GLN B CA 1
ATOM 4101 C C . GLN B 1 221 ? -8.406 6.047 17.25 1 89.69 221 GLN B C 1
ATOM 4103 O O . GLN B 1 221 ? -9.523 6.312 16.812 1 89.69 221 GLN B O 1
ATOM 4108 N N . PRO B 1 222 ? -8.188 5.121 18.219 1 91.5 222 PRO B N 1
ATOM 4109 C CA . PRO B 1 222 ? -9.367 4.555 18.875 1 91.5 222 PRO B CA 1
ATOM 4110 C C . PRO B 1 222 ? -10.32 5.629 19.406 1 91.5 222 PRO B C 1
ATOM 4112 O O . PRO B 1 222 ? -9.867 6.656 19.922 1 91.5 222 PRO B O 1
ATOM 4115 N N . GLY B 1 223 ? -11.586 5.449 19.172 1 90.44 223 GLY B N 1
ATOM 4116 C CA . GLY B 1 223 ? -12.594 6.426 19.562 1 90.44 223 GLY B CA 1
ATOM 4117 C C . GLY B 1 223 ? -13.609 6.699 18.453 1 90.44 223 GLY B C 1
ATOM 4118 O O . GLY B 1 223 ? -13.82 5.863 17.578 1 90.44 223 GLY B O 1
ATOM 4119 N N . LYS B 1 224 ? -14.328 7.77 18.641 1 88.12 224 LYS B N 1
ATOM 4120 C CA . LYS B 1 224 ? -15.352 8.18 17.672 1 88.12 224 LYS B CA 1
ATOM 4121 C C . LYS B 1 224 ? -14.859 9.312 16.797 1 88.12 224 LYS B C 1
ATOM 4123 O O . LYS B 1 224 ? -14.234 10.258 17.281 1 88.12 224 LYS B O 1
ATOM 4128 N N . HIS B 1 225 ? -15.07 9.164 15.523 1 85.94 225 HIS B N 1
ATOM 4129 C CA . HIS B 1 225 ? -14.617 10.141 14.539 1 85.94 225 HIS B CA 1
ATOM 4130 C C . HIS B 1 225 ? -15.758 10.57 13.625 1 85.94 225 HIS B C 1
ATOM 4132 O O . HIS B 1 225 ? -16.641 9.766 13.312 1 85.94 225 HIS B O 1
ATOM 4138 N N . LYS B 1 226 ? -15.734 11.781 13.289 1 84.5 226 LYS B N 1
ATOM 4139 C CA . LYS B 1 226 ? -16.641 12.344 12.289 1 84.5 226 LYS B CA 1
ATOM 4140 C C . LYS B 1 226 ? -15.867 12.906 11.102 1 84.5 226 LYS B C 1
ATOM 4142 O O . LYS B 1 226 ? -14.984 13.742 11.273 1 84.5 226 LYS B O 1
ATOM 4147 N N . LEU B 1 227 ? -16.156 12.414 9.898 1 85.06 227 LEU B N 1
ATOM 4148 C CA . LEU B 1 227 ? -15.492 12.844 8.672 1 85.06 227 LEU B CA 1
ATOM 4149 C C . LEU B 1 227 ? -16.484 13.555 7.75 1 85.06 227 LEU B C 1
ATOM 4151 O O . LEU B 1 227 ? -17.469 12.953 7.301 1 85.06 227 LEU B O 1
ATOM 4155 N N . CYS B 1 228 ? -16.203 14.781 7.492 1 81.88 228 CYS B N 1
ATOM 4156 C CA . CYS B 1 228 ? -17.016 15.523 6.539 1 81.88 228 CYS B CA 1
ATOM 4157 C C . CYS B 1 228 ? -16.609 15.219 5.105 1 81.88 228 CYS B C 1
ATOM 4159 O O . CYS B 1 228 ? -15.469 15.508 4.715 1 81.88 228 CYS B O 1
ATOM 4161 N N . VAL B 1 229 ? -17.469 14.656 4.332 1 83.62 229 VAL B N 1
ATOM 4162 C CA . VAL B 1 229 ? -17.141 14.203 2.988 1 83.62 229 VAL B CA 1
ATOM 4163 C C . VAL B 1 229 ? -18.031 14.891 1.967 1 83.62 229 VAL B C 1
ATOM 4165 O O . VAL B 1 229 ? -18.547 14.25 1.051 1 83.62 229 VAL B O 1
ATOM 4168 N N . ASP B 1 230 ? -18.312 16.109 2.186 1 79.44 230 ASP B N 1
ATOM 4169 C CA . ASP B 1 230 ? -19.156 16.891 1.278 1 79.44 230 ASP B CA 1
ATOM 4170 C C . ASP B 1 230 ? -18.438 18.172 0.836 1 79.44 230 ASP B C 1
ATOM 4172 O O . ASP B 1 230 ? -19.047 19.234 0.759 1 79.44 230 ASP B O 1
ATOM 4176 N N . THR B 1 231 ? -17.156 18.062 0.588 1 74.06 231 THR B N 1
ATOM 4177 C CA . THR B 1 231 ? -16.375 19.234 0.194 1 74.06 231 THR B CA 1
ATOM 4178 C C . THR B 1 231 ? -16.406 19.422 -1.321 1 74.06 231 THR B C 1
ATOM 4180 O O . THR B 1 231 ? -16.062 20.484 -1.827 1 74.06 231 THR B O 1
ATOM 4183 N N . GLY B 1 232 ? -16.812 18.438 -1.996 1 75.56 232 GLY B N 1
ATOM 4184 C CA . GLY B 1 232 ? -16.766 18.469 -3.449 1 75.56 232 GLY B CA 1
ATOM 4185 C C . GLY B 1 232 ? -15.461 17.938 -4.016 1 75.56 232 GLY B C 1
ATOM 4186 O O . GLY B 1 232 ? -15.344 17.719 -5.223 1 75.56 232 GLY B O 1
ATOM 4187 N N . LEU B 1 233 ? -14.469 17.656 -3.158 1 78.25 233 LEU B N 1
ATOM 4188 C CA . LEU B 1 233 ? -13.156 17.188 -3.604 1 78.25 233 LEU B CA 1
ATOM 4189 C C . LEU B 1 233 ? -13.016 15.688 -3.43 1 78.25 233 LEU B C 1
ATOM 4191 O O . LEU B 1 233 ? -11.977 15.117 -3.768 1 78.25 233 LEU B O 1
ATOM 4195 N N . GLU B 1 234 ? -14.109 15.07 -2.93 1 85.69 234 GLU B N 1
ATOM 4196 C CA . GLU B 1 234 ? -14.094 13.625 -2.727 1 85.69 234 GLU B CA 1
ATOM 4197 C C . GLU B 1 234 ? -14.344 12.883 -4.035 1 85.69 234 GLU B C 1
ATOM 4199 O O . GLU B 1 234 ? -15.125 13.336 -4.875 1 85.69 234 GLU B O 1
ATOM 4204 N N . GLY B 1 235 ? -13.633 11.812 -4.137 1 89.38 235 GLY B N 1
ATOM 4205 C CA . GLY B 1 235 ? -13.969 10.883 -5.203 1 89.38 235 GLY B CA 1
ATOM 4206 C C . GLY B 1 235 ? -15.078 9.922 -4.828 1 89.38 235 GLY B C 1
ATOM 4207 O O . GLY B 1 235 ? -15.82 10.164 -3.877 1 89.38 235 GLY B O 1
ATOM 4208 N N . GLU B 1 236 ? -15.148 8.852 -5.578 1 90.25 236 GLU B N 1
ATOM 4209 C CA . GLU B 1 236 ? -16.328 7.988 -5.523 1 90.25 236 GLU B CA 1
ATOM 4210 C C . GLU B 1 236 ? -16.109 6.812 -4.578 1 90.25 236 GLU B C 1
ATOM 4212 O O . GLU B 1 236 ? -17.016 5.996 -4.375 1 90.25 236 GLU B O 1
ATOM 4217 N N . TRP B 1 237 ? -14.945 6.719 -4.043 1 93.19 237 TRP B N 1
ATOM 4218 C CA . TRP B 1 237 ? -14.695 5.543 -3.211 1 93.19 237 TRP B CA 1
ATOM 4219 C C . TRP B 1 237 ? -14 5.93 -1.911 1 93.19 237 TRP B C 1
ATOM 4221 O O . TRP B 1 237 ? -13.398 7.004 -1.818 1 93.19 237 TRP B O 1
ATOM 4231 N N . CYS B 1 238 ? -14.172 5.133 -0.891 1 94.69 238 CYS B N 1
ATOM 4232 C CA . CYS B 1 238 ? -13.469 5.219 0.385 1 94.69 238 CYS B CA 1
ATOM 4233 C C . CYS B 1 238 ? -13.266 3.832 0.986 1 94.69 238 CYS B C 1
ATOM 4235 O O . CYS B 1 238 ? -13.633 2.826 0.378 1 94.69 238 CYS B O 1
ATOM 4237 N N . GLY B 1 239 ? -12.539 3.777 2.082 1 95.81 239 GLY B N 1
ATOM 4238 C CA . GLY B 1 239 ? -12.281 2.492 2.711 1 95.81 239 GLY B CA 1
ATOM 4239 C C . GLY B 1 239 ? -11.75 2.613 4.125 1 95.81 239 GLY B C 1
ATOM 4240 O O . GLY B 1 239 ? -11.336 3.695 4.551 1 95.81 239 GLY B O 1
ATOM 4241 N N . LEU B 1 240 ? -11.922 1.592 4.879 1 96.56 240 LEU B N 1
ATOM 4242 C CA . LEU B 1 240 ? -11.391 1.417 6.227 1 96.56 240 LEU B CA 1
ATOM 4243 C C . LEU B 1 240 ? -10.492 0.184 6.301 1 96.56 240 LEU B C 1
ATOM 4245 O O . LEU B 1 240 ? -10.977 -0.944 6.152 1 96.56 240 LEU B O 1
ATOM 4249 N N . ILE B 1 241 ? -9.211 0.442 6.566 1 97.19 241 ILE B N 1
ATOM 4250 C CA . ILE B 1 241 ? -8.219 -0.623 6.453 1 97.19 241 ILE B CA 1
ATOM 4251 C C . ILE B 1 241 ? -7.578 -0.877 7.82 1 97.19 241 ILE B C 1
ATOM 4253 O O . ILE B 1 241 ? -6.895 -0.008 8.359 1 97.19 241 ILE B O 1
ATOM 4257 N N . PRO B 1 242 ? -7.758 -2.047 8.398 1 97 242 PRO B N 1
ATOM 4258 C CA . PRO B 1 242 ? -7.16 -2.371 9.695 1 97 242 PRO B CA 1
ATOM 4259 C C . PRO B 1 242 ? -5.699 -2.805 9.586 1 97 242 PRO B C 1
ATOM 4261 O O . PRO B 1 242 ? -5.355 -3.932 9.945 1 97 242 PRO B O 1
ATOM 4264 N N . VAL B 1 243 ? -4.945 -1.784 9.258 1 93.5 243 VAL B N 1
ATOM 4265 C CA . VAL B 1 243 ? -3.521 -2.072 9.109 1 93.5 243 VAL B CA 1
ATOM 4266 C C . VAL B 1 243 ? -2.885 -2.232 10.492 1 93.5 243 VAL B C 1
ATOM 4268 O O . VAL B 1 243 ? -3.293 -1.573 11.453 1 93.5 243 VAL B O 1
ATOM 4271 N N . GLY B 1 244 ? -1.976 -3.121 10.781 1 90.56 244 GLY B N 1
ATOM 4272 C CA . GLY B 1 244 ? -1.231 -3.305 12.016 1 90.56 244 GLY B CA 1
ATOM 4273 C C . GLY B 1 244 ? -1.817 -4.379 12.914 1 90.56 244 GLY B C 1
ATOM 4274 O O . GLY B 1 244 ? -1.092 -5.238 13.414 1 90.56 244 GLY B O 1
ATOM 4275 N N . GLN B 1 245 ? -3.166 -4.148 13.164 1 93.62 245 GLN B N 1
ATOM 4276 C CA . GLN B 1 245 ? -3.873 -5.125 13.984 1 93.62 245 GLN B CA 1
ATOM 4277 C C . GLN B 1 245 ? -5.367 -5.129 13.672 1 93.62 245 GLN B C 1
ATOM 4279 O O . GLN B 1 245 ? -5.898 -4.148 13.141 1 93.62 245 GLN B O 1
ATOM 4284 N N . PRO B 1 246 ? -6.023 -6.266 14 1 95.69 246 PRO B N 1
ATOM 4285 C CA . PRO B 1 246 ? -7.473 -6.293 13.797 1 95.69 246 PRO B CA 1
ATOM 4286 C C . PRO B 1 246 ? -8.203 -5.266 14.656 1 95.69 246 PRO B C 1
ATOM 4288 O O . PRO B 1 246 ? -7.777 -4.969 15.773 1 95.69 246 PRO B O 1
ATOM 4291 N N . CYS B 1 247 ? -9.188 -4.672 14.062 1 96.31 247 CYS B N 1
ATOM 4292 C CA . CYS B 1 247 ? -10.156 -3.883 14.82 1 96.31 247 CYS B CA 1
ATOM 4293 C C . CYS B 1 247 ? -11.375 -4.719 15.18 1 96.31 247 CYS B C 1
ATOM 4295 O O . CYS B 1 247 ? -12.156 -5.102 14.305 1 96.31 247 CYS B O 1
ATOM 4297 N N . LYS B 1 248 ? -11.641 -4.918 16.406 1 95.62 248 LYS B N 1
ATOM 4298 C CA . LYS B 1 248 ? -12.633 -5.891 16.859 1 95.62 248 LYS B CA 1
ATOM 4299 C C . LYS B 1 248 ? -14.039 -5.316 16.797 1 95.62 248 LYS B C 1
ATOM 4301 O O . LYS B 1 248 ? -15.008 -6.055 16.594 1 95.62 248 LYS B O 1
ATOM 4306 N N . ARG B 1 249 ? -14.117 -4.094 17.016 1 96.44 249 ARG B N 1
ATOM 4307 C CA . ARG B 1 249 ? -15.422 -3.438 17.047 1 96.44 249 ARG B CA 1
ATOM 4308 C C . ARG B 1 249 ? -15.398 -2.135 16.25 1 96.44 249 ARG B C 1
ATOM 4310 O O . ARG B 1 249 ? -14.914 -1.113 16.734 1 96.44 249 ARG B O 1
ATOM 4317 N N . VAL B 1 250 ? -16 -2.199 15.062 1 97.19 250 VAL B N 1
ATOM 4318 C CA . VAL B 1 250 ? -16.078 -1.011 14.219 1 97.19 250 VAL B CA 1
ATOM 4319 C C . VAL B 1 250 ? -17.547 -0.724 13.867 1 97.19 250 VAL B C 1
ATOM 4321 O O . VAL B 1 250 ? -18.281 -1.629 13.469 1 97.19 250 VAL B O 1
ATOM 4324 N N . THR B 1 251 ? -18 0.454 14.125 1 97.25 251 THR B N 1
ATOM 4325 C CA . THR B 1 251 ? -19.312 0.922 13.734 1 97.25 251 THR B CA 1
ATOM 4326 C C . THR B 1 251 ? -19.219 2.178 12.875 1 97.25 251 THR B C 1
ATOM 4328 O O . THR B 1 251 ? -18.453 3.094 13.188 1 97.25 251 THR B O 1
ATOM 4331 N N . THR B 1 252 ? -19.922 2.168 11.758 1 96.06 252 THR B N 1
ATOM 4332 C CA . THR B 1 252 ? -19.859 3.316 10.859 1 96.06 252 THR B CA 1
ATOM 4333 C C . THR B 1 252 ? -21.266 3.77 10.469 1 96.06 252 THR B C 1
ATOM 4335 O O . THR B 1 252 ? -22.219 2.996 10.562 1 96.06 252 THR B O 1
ATOM 4338 N N . THR B 1 253 ? -21.406 5.02 10.172 1 94.88 253 THR B N 1
ATOM 4339 C CA . THR B 1 253 ? -22.562 5.586 9.5 1 94.88 253 THR B CA 1
ATOM 4340 C C . THR B 1 253 ? -22.141 6.457 8.32 1 94.88 253 THR B C 1
ATOM 4342 O O . THR B 1 253 ? -20.953 6.801 8.195 1 94.88 253 THR B O 1
ATOM 4345 N N . GLY B 1 254 ? -23.062 6.688 7.418 1 94.75 254 GLY B N 1
ATOM 4346 C CA . GLY B 1 254 ? -22.797 7.594 6.312 1 94.75 254 GLY B CA 1
ATOM 4347 C C . GLY B 1 254 ? -22.203 6.898 5.102 1 94.75 254 GLY B C 1
ATOM 4348 O O . GLY B 1 254 ? -21.812 7.551 4.137 1 94.75 254 GLY B O 1
ATOM 4349 N N . LEU B 1 255 ? -22.094 5.594 5.145 1 96.5 255 LEU B N 1
ATOM 4350 C CA . LEU B 1 255 ? -21.531 4.812 4.051 1 96.5 255 LEU B CA 1
ATOM 4351 C C . LEU B 1 255 ? -22.609 3.965 3.383 1 96.5 255 LEU B C 1
ATOM 4353 O O . LEU B 1 255 ? -23.656 3.717 3.971 1 96.5 255 LEU B O 1
ATOM 4357 N N . LYS B 1 256 ? -22.328 3.668 2.084 1 95.62 256 LYS B N 1
ATOM 4358 C CA . LYS B 1 256 ? -23.234 2.738 1.408 1 95.62 256 LYS B CA 1
ATOM 4359 C C . LYS B 1 256 ? -23.297 1.403 2.145 1 95.62 256 LYS B C 1
ATOM 4361 O O . LYS B 1 256 ? -24.375 0.843 2.328 1 95.62 256 LYS B O 1
ATOM 4366 N N . TRP B 1 257 ? -22.125 0.833 2.527 1 94.12 257 TRP B N 1
ATOM 4367 C CA . TRP B 1 257 ? -22.031 -0.377 3.338 1 94.12 257 TRP B CA 1
ATOM 4368 C C . TRP B 1 257 ? -21.516 -0.064 4.734 1 94.12 257 TRP B C 1
ATOM 4370 O O . TRP B 1 257 ? -20.297 -0.066 4.961 1 94.12 257 TRP B O 1
ATOM 4380 N N . ASN B 1 258 ? -22.453 0.132 5.66 1 96.5 258 ASN B N 1
ATOM 4381 C CA . ASN B 1 258 ? -22.109 0.44 7.043 1 96.5 258 ASN B CA 1
ATOM 4382 C C . ASN B 1 258 ? -21.781 -0.824 7.836 1 96.5 258 ASN B C 1
ATOM 4384 O O . ASN B 1 258 ? -22.25 -1.912 7.488 1 96.5 258 ASN B O 1
ATOM 4388 N N . LEU B 1 259 ? -20.953 -0.59 8.781 1 95.62 259 LEU B N 1
ATOM 4389 C CA . LEU B 1 259 ? -20.625 -1.637 9.734 1 95.62 259 LEU B CA 1
ATOM 4390 C C . LEU B 1 259 ? -21.266 -1.362 11.086 1 95.62 259 LEU B C 1
ATOM 4392 O O . LEU B 1 259 ? -21.406 -0.206 11.492 1 95.62 259 LEU B O 1
ATOM 4396 N N . THR B 1 260 ? -21.75 -2.369 11.742 1 96.75 260 THR B N 1
ATOM 4397 C CA . THR B 1 260 ? -22.25 -2.281 13.109 1 96.75 260 THR B CA 1
ATOM 4398 C C . THR B 1 260 ? -21.547 -3.279 14.016 1 96.75 260 THR B C 1
ATOM 4400 O O . THR B 1 260 ? -21.875 -4.465 14.023 1 96.75 260 THR B O 1
ATOM 4403 N N . ASN B 1 261 ? -20.672 -2.752 14.773 1 95.94 261 ASN B N 1
ATOM 4404 C CA . ASN B 1 261 ? -19.906 -3.559 15.711 1 95.94 261 ASN B CA 1
ATOM 4405 C C . ASN B 1 261 ? -19.234 -4.746 15.016 1 95.94 261 ASN B C 1
ATOM 4407 O O . ASN B 1 261 ? -19.297 -5.875 15.516 1 95.94 261 ASN B O 1
ATOM 4411 N N . HIS B 1 262 ? -18.672 -4.535 13.93 1 95 262 HIS B N 1
ATOM 4412 C CA . HIS B 1 262 ? -18.078 -5.586 13.117 1 95 262 HIS B CA 1
ATOM 4413 C C . HIS B 1 262 ? -16.562 -5.605 13.266 1 95 262 HIS B C 1
ATOM 4415 O O . HIS B 1 262 ? -15.938 -4.555 13.445 1 95 262 HIS B O 1
ATOM 4421 N N . MET B 1 263 ? -16.062 -6.746 13.188 1 95.12 263 MET B N 1
ATOM 4422 C CA . MET B 1 263 ? -14.609 -6.887 13.211 1 95.12 263 MET B CA 1
ATOM 4423 C C . MET B 1 263 ? -14.016 -6.68 11.82 1 95.12 263 MET B C 1
ATOM 4425 O O . MET B 1 263 ? -14.562 -7.172 10.828 1 95.12 263 MET B O 1
ATOM 4429 N N . LEU B 1 264 ? -12.984 -5.883 11.766 1 95.25 264 LEU B N 1
ATOM 4430 C CA . LEU B 1 264 ? -12.195 -5.715 10.547 1 95.25 264 LEU B CA 1
ATOM 4431 C C . LEU B 1 264 ? -10.805 -6.32 10.711 1 95.25 264 LEU B C 1
ATOM 4433 O O . LEU B 1 264 ? -10.125 -6.055 11.703 1 95.25 264 LEU B O 1
ATOM 4437 N N . SER B 1 265 ? -10.406 -7.164 9.773 1 95.5 265 SER B N 1
ATOM 4438 C CA . SER B 1 265 ? -9.086 -7.777 9.805 1 95.5 265 SER B CA 1
ATOM 4439 C C . SER B 1 265 ? -8.68 -8.289 8.422 1 95.5 265 SER B C 1
ATOM 4441 O O . SER B 1 265 ? -9.539 -8.648 7.617 1 95.5 265 SER B O 1
ATOM 4443 N N . PHE B 1 266 ? -7.391 -8.297 8.164 1 93.19 266 PHE B N 1
ATOM 4444 C CA . PHE B 1 266 ? -6.906 -8.891 6.918 1 93.19 266 PHE B CA 1
ATOM 4445 C C . PHE B 1 266 ? -7.195 -10.383 6.883 1 93.19 266 PHE B C 1
ATOM 4447 O O . PHE B 1 266 ? -6.938 -11.094 7.855 1 93.19 266 PHE B O 1
ATOM 4454 N N . GLY B 1 267 ? -7.719 -10.836 5.859 1 84.88 267 GLY B N 1
ATOM 4455 C CA . GLY B 1 267 ? -8.078 -12.234 5.715 1 84.88 267 GLY B CA 1
ATOM 4456 C C . GLY B 1 267 ? -9.562 -12.492 5.91 1 84.88 267 GLY B C 1
ATOM 4457 O O . GLY B 1 267 ? -10.07 -13.547 5.531 1 84.88 267 GLY B O 1
ATOM 4458 N N . THR B 1 268 ? -10.203 -11.523 6.539 1 86.56 268 THR B N 1
ATOM 4459 C CA . THR B 1 268 ? -11.641 -11.656 6.699 1 86.56 268 THR B CA 1
ATOM 4460 C C . THR B 1 268 ? -12.367 -10.5 6.02 1 86.56 268 THR B C 1
ATOM 4462 O O . THR B 1 268 ? -12.609 -10.539 4.812 1 86.56 268 THR B O 1
ATOM 4465 N N . LEU B 1 269 ? -12.531 -9.438 6.844 1 83.38 269 LEU B N 1
ATOM 4466 C CA . LEU B 1 269 ? -13.227 -8.305 6.246 1 83.38 269 LEU B CA 1
ATOM 4467 C C . LEU B 1 269 ? -12.367 -7.051 6.297 1 83.38 269 LEU B C 1
ATOM 4469 O O . LEU B 1 269 ? -11.844 -6.691 7.355 1 83.38 269 LEU B O 1
ATOM 4473 N N . VAL B 1 270 ? -12.086 -6.535 5.102 1 85.38 270 VAL B N 1
ATOM 4474 C CA . VAL B 1 270 ? -11.508 -5.207 4.934 1 85.38 270 VAL B CA 1
ATOM 4475 C C . VAL B 1 270 ? -12.438 -4.336 4.098 1 85.38 270 VAL B C 1
ATOM 4477 O O . VAL B 1 270 ? -12.922 -4.758 3.045 1 85.38 270 VAL B O 1
ATOM 4480 N N . SER B 1 271 ? -12.781 -3.219 4.562 1 90.19 271 SER B N 1
ATOM 4481 C CA . SER B 1 271 ? -13.711 -2.35 3.848 1 90.19 271 SER B CA 1
ATOM 4482 C C . SER B 1 271 ? -13.016 -1.606 2.713 1 90.19 271 SER B C 1
ATOM 4484 O O . SER B 1 271 ? -12.438 -0.54 2.926 1 90.19 271 SER B O 1
ATOM 4486 N N . THR B 1 272 ? -13.047 -2.166 1.551 1 91.75 272 THR B N 1
ATOM 4487 C CA . THR B 1 272 ? -12.516 -1.53 0.351 1 91.75 272 THR B CA 1
ATOM 4488 C C . THR B 1 272 ? -13.625 -1.266 -0.662 1 91.75 272 THR B C 1
ATOM 4490 O O . THR B 1 272 ? -14.688 -1.893 -0.606 1 91.75 272 THR B O 1
ATOM 4493 N N . SER B 1 273 ? -13.445 -0.304 -1.508 1 89.38 273 SER B N 1
ATOM 4494 C CA . SER B 1 273 ? -14.375 0.059 -2.568 1 89.38 273 SER B CA 1
ATOM 4495 C C . SER B 1 273 ? -15.742 0.425 -1.998 1 89.38 273 SER B C 1
ATOM 4497 O O . SER B 1 273 ? -16.781 0.069 -2.57 1 89.38 273 SER B O 1
ATOM 4499 N N . ASN B 1 274 ? -15.719 0.943 -0.746 1 94.06 274 ASN B N 1
ATOM 4500 C CA . ASN B 1 274 ? -16.938 1.526 -0.18 1 94.06 274 ASN B CA 1
ATOM 4501 C C . ASN B 1 274 ? -17.234 2.893 -0.788 1 94.06 274 ASN B C 1
ATOM 4503 O O . ASN B 1 274 ? -16.5 3.373 -1.646 1 94.06 274 ASN B O 1
ATOM 4507 N N . THR B 1 275 ? -18.391 3.354 -0.585 1 94.69 275 THR B N 1
ATOM 4508 C CA . THR B 1 275 ? -18.734 4.699 -1.02 1 94.69 275 THR B CA 1
ATOM 4509 C C . THR B 1 275 ? -19.688 5.359 -0.021 1 94.69 275 THR B C 1
ATOM 4511 O O . THR B 1 275 ? -19.875 4.852 1.087 1 94.69 275 THR B O 1
ATOM 4514 N N . TYR B 1 276 ? -20.125 6.527 -0.344 1 94.06 276 TYR B N 1
ATOM 4515 C CA . TYR B 1 276 ? -20.875 7.379 0.571 1 94.06 276 TYR B CA 1
ATOM 4516 C C . TYR B 1 276 ? -22.375 7.207 0.37 1 94.06 276 TYR B C 1
ATOM 4518 O O . TYR B 1 276 ? -22.828 6.84 -0.719 1 94.06 276 TYR B O 1
ATOM 4526 N N . ASP B 1 277 ? -23.172 7.457 1.362 1 96.12 277 ASP B N 1
ATOM 4527 C CA . ASP B 1 277 ? -24.609 7.324 1.231 1 96.12 277 ASP B CA 1
ATOM 4528 C C . ASP B 1 277 ? -25.266 8.656 0.864 1 96.12 277 ASP B C 1
ATOM 4530 O O . ASP B 1 277 ? -26.484 8.766 0.808 1 96.12 277 ASP B O 1
ATOM 4534 N N . GLY B 1 278 ? -24.547 9.734 0.8 1 91.75 278 GLY B N 1
ATOM 4535 C CA . GLY B 1 278 ? -25.047 11.031 0.38 1 91.75 278 GLY B CA 1
ATOM 4536 C C . GLY B 1 278 ? -25.328 11.961 1.54 1 91.75 278 GLY B C 1
ATOM 4537 O O . GLY B 1 278 ? -25.688 13.125 1.335 1 91.75 278 GLY B O 1
ATOM 4538 N N . SER B 1 279 ? -25.078 11.594 2.768 1 90 279 SER B N 1
ATOM 4539 C CA . SER B 1 279 ? -25.391 12.398 3.943 1 90 279 SER B CA 1
ATOM 4540 C C . SER B 1 279 ? -24.328 13.484 4.164 1 90 279 SER B C 1
ATOM 4542 O O . SER B 1 279 ? -24.578 14.453 4.879 1 90 279 SER B O 1
ATOM 4544 N N . GLY B 1 280 ? -23.156 13.234 3.596 1 85.94 280 GLY B N 1
ATOM 4545 C CA . GLY B 1 280 ? -22.094 14.227 3.686 1 85.94 280 GLY B CA 1
ATOM 4546 C C . GLY B 1 280 ? -21.219 14.055 4.91 1 85.94 280 GLY B C 1
ATOM 4547 O O . GLY B 1 280 ? -20.234 14.773 5.074 1 85.94 280 GLY B O 1
ATOM 4548 N N . VAL B 1 281 ? -21.594 13.125 5.758 1 86.5 281 VAL B N 1
ATOM 4549 C CA . VAL B 1 281 ? -20.828 12.883 6.973 1 86.5 281 VAL B CA 1
ATOM 4550 C C . VAL B 1 281 ? -20.656 11.383 7.184 1 86.5 281 VAL B C 1
ATOM 4552 O O . VAL B 1 281 ? -21.609 10.609 7.035 1 86.5 281 VAL B O 1
ATOM 4555 N N . VAL B 1 282 ? -19.391 11.031 7.434 1 91.19 282 VAL B N 1
ATOM 4556 C CA . VAL B 1 282 ? -19.109 9.648 7.816 1 91.19 282 VAL B CA 1
ATOM 4557 C C . VAL B 1 282 ? -18.656 9.609 9.273 1 91.19 282 VAL B C 1
ATOM 4559 O O . VAL B 1 282 ? -17.812 10.398 9.695 1 91.19 282 VAL B O 1
ATOM 4562 N N . THR B 1 283 ? -19.328 8.789 10.07 1 90.69 283 THR B N 1
ATOM 4563 C CA . THR B 1 283 ? -18.859 8.562 11.43 1 90.69 283 THR B CA 1
ATOM 4564 C C . THR B 1 283 ? -18.203 7.184 11.562 1 90.69 283 THR B C 1
ATOM 4566 O O . THR B 1 283 ? -18.672 6.219 10.953 1 90.69 283 THR B O 1
ATOM 4569 N N . VAL B 1 284 ? -17.141 7.148 12.281 1 92.31 284 VAL B N 1
ATOM 4570 C CA . VAL B 1 284 ? -16.406 5.898 12.508 1 92.31 284 VAL B CA 1
ATOM 4571 C C . VAL B 1 284 ? -16.109 5.75 14 1 92.31 284 VAL B C 1
ATOM 4573 O O . VAL B 1 284 ? -15.523 6.648 14.609 1 92.31 284 VAL B O 1
ATOM 4576 N N . GLU B 1 285 ? -16.578 4.703 14.57 1 92.62 285 GLU B N 1
ATOM 4577 C CA . GLU B 1 285 ? -16.172 4.277 15.898 1 92.62 285 GLU B CA 1
ATOM 4578 C C . GLU B 1 285 ? -15.289 3.035 15.836 1 92.62 285 GLU B C 1
ATOM 4580 O O . GLU B 1 285 ? -15.664 2.031 15.234 1 92.62 285 GLU B O 1
ATOM 4585 N N . THR B 1 286 ? -14.094 3.145 16.422 1 93.69 286 THR B N 1
ATOM 4586 C CA . THR B 1 286 ? -13.156 2.029 16.344 1 93.69 286 THR B CA 1
ATOM 4587 C C . THR B 1 286 ? -12.453 1.824 17.672 1 93.69 286 THR B C 1
ATOM 4589 O O . THR B 1 286 ? -12.258 2.777 18.438 1 93.69 286 THR B O 1
ATOM 4592 N N . ASP B 1 287 ? -12.078 0.608 18 1 96.06 287 ASP B N 1
ATOM 4593 C CA . ASP B 1 287 ? -11.445 0.278 19.266 1 96.06 287 ASP B CA 1
ATOM 4594 C C . ASP B 1 287 ? -9.922 0.229 19.125 1 96.06 287 ASP B C 1
ATOM 4596 O O . ASP B 1 287 ? -9.203 0.194 20.125 1 96.06 287 ASP B O 1
ATOM 4600 N N . HIS B 1 288 ? -9.359 0.161 17.922 1 95.31 288 HIS B N 1
ATOM 4601 C CA . HIS B 1 288 ? -7.941 0.208 17.594 1 95.31 288 HIS B CA 1
ATOM 4602 C C . HIS B 1 288 ? -7.672 1.164 16.438 1 95.31 288 HIS B C 1
ATOM 4604 O O . HIS B 1 288 ? -8.602 1.578 15.742 1 95.31 288 HIS B O 1
ATOM 4610 N N . PRO B 1 289 ? -6.406 1.597 16.266 1 93.62 289 PRO B N 1
ATOM 4611 C CA . PRO B 1 289 ? -6.109 2.461 15.125 1 93.62 289 PRO B CA 1
ATOM 4612 C C . PRO B 1 289 ? -6.598 1.872 13.805 1 93.62 289 PRO B C 1
ATOM 4614 O O . PRO B 1 289 ? -6.418 0.678 13.547 1 93.62 289 PRO B O 1
ATOM 4617 N N . LEU B 1 290 ? -7.285 2.672 13.055 1 95.56 290 LEU B N 1
ATOM 4618 C CA . LEU B 1 290 ? -7.93 2.248 11.82 1 95.56 290 LEU B CA 1
ATOM 4619 C C . LEU B 1 290 ? -7.652 3.238 10.695 1 95.56 290 LEU B C 1
ATOM 4621 O O . LEU B 1 290 ? -7.922 4.434 10.836 1 95.56 290 LEU B O 1
ATOM 4625 N N . LEU B 1 291 ? -7.098 2.727 9.609 1 96.19 291 LEU B N 1
ATOM 4626 C CA . LEU B 1 291 ? -6.715 3.59 8.5 1 96.19 291 LEU B CA 1
ATOM 4627 C C . LEU B 1 291 ? -7.926 3.961 7.652 1 96.19 291 LEU B C 1
ATOM 4629 O O . LEU B 1 291 ? -8.617 3.082 7.133 1 96.19 291 LEU B O 1
ATOM 4633 N N . TRP B 1 292 ? -8.203 5.254 7.523 1 94.56 292 TRP B N 1
ATOM 4634 C CA . TRP B 1 292 ? -9.195 5.793 6.598 1 94.56 292 TRP B CA 1
ATOM 4635 C C . TRP B 1 292 ? -8.555 6.152 5.262 1 94.56 292 TRP B C 1
ATOM 4637 O O . TRP B 1 292 ? -7.473 6.742 5.227 1 94.56 292 TRP B O 1
ATOM 4647 N N . THR B 1 293 ? -9.141 5.742 4.195 1 96.12 293 THR B N 1
ATOM 4648 C CA . THR B 1 293 ? -8.688 6.141 2.869 1 96.12 293 THR B CA 1
ATOM 4649 C C . THR B 1 293 ? -9.859 6.574 1.999 1 96.12 293 THR B C 1
ATOM 4651 O O . THR B 1 293 ? -10.984 6.086 2.17 1 96.12 293 THR B O 1
ATOM 4654 N N . MET B 1 294 ? -9.586 7.52 1.153 1 93.69 294 MET B N 1
ATOM 4655 C CA . MET B 1 294 ? -10.641 8 0.26 1 93.69 294 MET B CA 1
ATOM 4656 C C . MET B 1 294 ? -10.047 8.555 -1.032 1 93.69 294 MET B C 1
ATOM 4658 O O . MET B 1 294 ? -8.875 8.938 -1.067 1 93.69 294 MET B O 1
ATOM 4662 N N . ALA B 1 295 ? -10.914 8.602 -2.01 1 93.25 295 ALA B N 1
ATOM 4663 C CA . ALA B 1 295 ? -10.523 9.203 -3.281 1 93.25 295 ALA B CA 1
ATOM 4664 C C . ALA B 1 295 ? -10.664 10.727 -3.227 1 93.25 295 ALA B C 1
ATOM 4666 O O . ALA B 1 295 ? -11.617 11.25 -2.645 1 93.25 295 ALA B O 1
ATOM 4667 N N . ILE B 1 296 ? -9.703 11.367 -3.811 1 87.12 296 ILE B N 1
ATOM 4668 C CA . ILE B 1 296 ? -9.789 12.82 -3.932 1 87.12 296 ILE B CA 1
ATOM 4669 C C . ILE B 1 296 ? -9.672 13.219 -5.398 1 87.12 296 ILE B C 1
ATOM 4671 O O . ILE B 1 296 ? -9.008 12.539 -6.188 1 87.12 296 ILE B O 1
ATOM 4675 N N . LYS B 1 297 ? -10.359 14.305 -5.656 1 79.06 297 LYS B N 1
ATOM 4676 C CA . LYS B 1 297 ? -10.289 14.852 -7.008 1 79.06 297 LYS B CA 1
ATOM 4677 C C . LYS B 1 297 ? -9.078 15.766 -7.172 1 79.06 297 LYS B C 1
ATOM 4679 O O . LYS B 1 297 ? -8.883 16.688 -6.391 1 79.06 297 LYS B O 1
ATOM 4684 N N . THR B 1 298 ? -7.926 15.25 -7.684 1 65.69 298 THR B N 1
ATOM 4685 C CA . THR B 1 298 ? -6.746 16.094 -7.848 1 65.69 298 THR B CA 1
ATOM 4686 C C . THR B 1 298 ? -6.719 16.719 -9.242 1 65.69 298 THR B C 1
ATOM 4688 O O . THR B 1 298 ? -7.289 16.172 -10.188 1 65.69 298 THR B O 1
#

Radius of gyration: 29.05 Å; Cα contacts (8 Å, |Δi|>4): 1167; chains: 2; bounding box: 90×88×101 Å

Foldseek 3Di:
DPDPPCPPDPCPDPPPPPVVPVVQPPQQCALVQVQLPLPDPDDPDDDDDPDDDDDDDCPPPDPPPPSCSPQAAEEEEFEQDADDPSVVVVQVSYPFYEYQQNSLVNLPVVQPPNSLVRQGQEYEEQNPNHDPVSVVVNVVSPHHYYYDDDPVADSVLVRLLVVLVVCVVVVPDHAAYEYEDQCDDDPVSVVSVVVSLVVSVVRDVHWYWYDYDFKIKTKDAAHKYKHQQPSVFFDFFKWKAPPPDKWQFKFKPFKPDTDGGHIDDPPPDTGTRIGGPPPRMMMMHTHGIIMIMTTGRD/DPDPPCPPDDPPPPDPPPDVPPDVPCVQPVVPCCACVLPDPDPPDDPDDPDDDDDPPPPPPDPPPPSCSPQAAEEEEFEQDADDPCVVVVQVSYPFYEYQQNSLVNLPVVQPPNSLVRQGQEYEEQNPNHDPVSVVVNVVSPRHYYYDDDPVADSVLVRLLVVLVVCVVVVPDHAAYEYEDQCDDDPVSVVSVVVSLVVSVVRDVHWYWYDYDFKIKTKDAAFKHKHFQSSVFFDFFKWKAPPPDKWQFKFKPQKPDTDGGHIDDPPPDTGTRIGGPPPRMMMMHTHGIIMIMTTGRD

Secondary structure (DSSP, 8-state):
--------TT---STTTTTTTTTTTGGGSHHHHHHHTSS----------------------------------EEEEE-SS---THHHHHHHH-S-EEEETTHHHHHHHHTTT-GGG---SEEEE--SSS-HHHHHHHHHTT-EEEE---SSS-HHHHHHHHHHHHHHHTT----EEEEE--SSS-HHHHHHHHHHHHHHHHH-SS-EEEEETTEEEEEEPSEEEEEE--SS-EEEEEEEE--SS-EEEEEEESBSS--SSEEE-TTS--EEEE-B-SSSEEEEEESS-EEEEEEE--/--------TT---SGGGSGGGSSTTGGGSGGGTTTSSS---------------S-------------------EEEEE-SS---THHHHHHHH-SEEEEETTHHHHHHHHTTT-GGG---SEEEE--SSS-HHHHHHHHHTT-EEEE---SSS-HHHHHHHHHHHHHHHTT----EEEEE--SSS-HHHHHHHHHHHHHHHHH-SS-EEEEETTEEEEEEPSEEEEEE--SS-EEEEEEEE--SS-EEEEEEESBSS--SSEEE-TTS--EEEE-B-SSSEEEEEESS-EEEEEEE--